Protein AF-0000000086530596 (afdb_homodimer)

Radius of gyration: 26.23 Å; Cα contacts (8 Å, |Δi|>4): 1113; chains: 2; bounding box: 58×93×101 Å

pLDDT: mean 92.02, std 17.8, range [30.52, 98.94]

Foldseek 3Di:
DDDPPDDPPPPPPPPPPPPPPPPPPPFLEPVSDDPVRVLVLLVVPLQAEEAAEFEFFDQFDFFHRCLRQQLSVQLVRLLQVVLVRYHYYHYHHEEAQADVVPGDHRSVDPTGHYDDLVVRLVVVLVVLVVSVVSRHQEYEYAYRDDPCVVSQVVSQVVNCVVCPPVNHHYDYQPLQNCLLAVVLLVVCVVVPDDSQAQFHGSGQSSLQLSCQRPVVRGNLVCLLPDDFDDVVRVTGTHGNNPHHNVSNCSSSVSSSVRVSVRSVVVSVVD/DDDDDDPPPPPPPPPPPPPPPPPPPPFLEPVSDDPVRVLVLLVVPLQAEEAAEFEFFDQFDFFHRCLRQQLSVQLVRLLQVLLVRYHYYHYHHEEAQADVVPGDHRSVDPTGHYDDLVVRLVVVLVVLVVSVVSRHQEYEYAYRDDPCVVSQVVSQVVNCVVCPPVNHHYDYQPLQNCLLAVVLLVVCVVVPDDSQAQFHGSGQSSLQLSCQRPVVRGNLVCLLPDDFDDVVRVTGTHGNNPHHNVSNCSSSVSSSVRVSVRSVVVSVVD

Structure (mmCIF, N/CA/C/O backbone):
data_AF-0000000086530596-model_v1
#
loop_
_entity.id
_entity.type
_entity.pdbx_description
1 polymer 'Creatininase family protein'
#
loop_
_atom_site.group_PDB
_atom_site.id
_atom_site.type_symbol
_atom_site.label_atom_id
_atom_site.label_alt_id
_atom_site.label_comp_id
_atom_site.label_asym_id
_atom_site.label_entity_id
_atom_site.label_seq_id
_atom_site.pdbx_PDB_ins_code
_atom_site.Cartn_x
_atom_site.Cartn_y
_atom_site.Cartn_z
_atom_site.occupancy
_atom_site.B_iso_or_equiv
_atom_site.auth_seq_id
_atom_site.auth_comp_id
_atom_site.auth_asym_id
_atom_site.auth_atom_id
_atom_site.pdbx_PDB_model_num
ATOM 1 N N . MET A 1 1 ? 20.484 13.406 79.062 1 30.52 1 MET A N 1
ATOM 2 C CA . MET A 1 1 ? 21.156 13.055 77.812 1 30.52 1 MET A CA 1
ATOM 3 C C . MET A 1 1 ? 20.172 12.484 76.75 1 30.52 1 MET A C 1
ATOM 5 O O . MET A 1 1 ? 19.625 11.398 77 1 30.52 1 MET A O 1
ATOM 9 N N . LYS A 1 2 ? 19.359 13.438 76.125 1 34.97 2 LYS A N 1
ATOM 10 C CA . LYS A 1 2 ? 18.234 13.367 75.188 1 34.97 2 LYS A CA 1
ATOM 11 C C . LYS A 1 2 ? 18.594 12.602 73.938 1 34.97 2 LYS A C 1
ATOM 13 O O . LYS A 1 2 ? 19.594 12.906 73.312 1 34.97 2 LYS A O 1
ATOM 18 N N . CYS A 1 3 ? 18.219 11.289 73.812 1 34.09 3 CYS A N 1
ATOM 19 C CA . CYS A 1 3 ? 18.375 10.281 72.812 1 34.09 3 CYS A CA 1
ATOM 20 C C . CYS A 1 3 ? 17.859 10.789 71.438 1 34.09 3 CYS A C 1
ATOM 22 O O . CYS A 1 3 ? 16.703 11.164 71.312 1 34.09 3 CYS A O 1
ATOM 24 N N . LEU A 1 4 ? 18.75 11.359 70.625 1 36.53 4 LEU A N 1
ATOM 25 C CA . LEU A 1 4 ? 18.5 11.914 69.25 1 36.53 4 LEU A CA 1
ATOM 26 C C . LEU A 1 4 ? 17.984 10.836 68.312 1 36.53 4 LEU A C 1
ATOM 28 O O . LEU A 1 4 ? 18.609 9.797 68.125 1 36.53 4 LEU A O 1
ATOM 32 N N . PRO A 1 5 ? 16.641 10.758 68.062 1 39.09 5 PRO A N 1
ATOM 33 C CA . PRO A 1 5 ? 16.078 9.758 67.125 1 39.09 5 PRO A CA 1
ATOM 34 C C . PRO A 1 5 ? 16.734 9.773 65.75 1 39.09 5 PRO A C 1
ATOM 36 O O . PRO A 1 5 ? 17.141 10.836 65.312 1 39.09 5 PRO A O 1
ATOM 39 N N . ARG A 1 6 ? 17.453 8.688 65.375 1 36.88 6 ARG A N 1
ATOM 40 C CA . ARG A 1 6 ? 18.078 8.438 64.062 1 36.88 6 ARG A CA 1
ATOM 41 C C . ARG A 1 6 ? 17.031 8.5 62.969 1 36.88 6 ARG A C 1
ATOM 43 O O . ARG A 1 6 ? 16.031 7.781 63 1 36.88 6 ARG A O 1
ATOM 50 N N . ALA A 1 7 ? 16.891 9.625 62.25 1 34.53 7 ALA A N 1
ATOM 51 C CA . ALA A 1 7 ? 16.078 9.828 61.062 1 34.53 7 ALA A CA 1
ATOM 52 C C . ALA A 1 7 ? 16.438 8.828 59.938 1 34.53 7 ALA A C 1
ATOM 54 O O . ALA A 1 7 ? 17.594 8.75 59.531 1 34.53 7 ALA A O 1
ATOM 55 N N . VAL A 1 8 ? 15.82 7.641 59.812 1 37.22 8 VAL A N 1
ATOM 56 C CA . VAL A 1 8 ? 15.922 6.676 58.719 1 37.22 8 VAL A CA 1
ATOM 57 C C . VAL A 1 8 ? 15.68 7.371 57.375 1 37.22 8 VAL A C 1
ATOM 59 O O . VAL A 1 8 ? 14.602 7.93 57.156 1 37.22 8 VAL A O 1
ATOM 62 N N . PHE A 1 9 ? 16.75 7.93 56.719 1 34.97 9 PHE A N 1
ATOM 63 C CA . PHE A 1 9 ? 16.656 8.438 55.344 1 34.97 9 PHE A CA 1
ATOM 64 C C . PHE A 1 9 ? 16.172 7.352 54.406 1 34.97 9 PHE A C 1
ATOM 66 O O . PHE A 1 9 ? 16.812 6.301 54.25 1 34.97 9 PHE A O 1
ATOM 73 N N . ALA A 1 10 ? 14.883 7.219 54.156 1 33.38 10 ALA A N 1
ATOM 74 C CA . ALA A 1 10 ? 14.273 6.422 53.094 1 33.38 10 ALA A CA 1
ATOM 75 C C . ALA A 1 10 ? 14.82 6.824 51.75 1 33.38 10 ALA A C 1
ATOM 77 O O . ALA A 1 10 ? 14.617 7.957 51.281 1 33.38 10 ALA A O 1
ATOM 78 N N . ALA A 1 11 ? 15.898 6.199 51.281 1 34.88 11 ALA A N 1
ATOM 79 C CA . ALA A 1 11 ? 16.375 6.344 49.906 1 34.88 11 ALA A CA 1
ATOM 80 C C . ALA A 1 11 ? 15.273 5.992 48.906 1 34.88 11 ALA A C 1
ATOM 82 O O . ALA A 1 11 ? 14.789 4.859 48.875 1 34.88 11 ALA A O 1
ATOM 83 N N . LEU A 1 12 ? 14.484 6.98 48.406 1 34.25 12 LEU A N 1
ATOM 84 C CA . LEU A 1 12 ? 13.578 6.832 47.281 1 34.25 12 LEU A CA 1
ATOM 85 C C . LEU A 1 12 ? 14.336 6.398 46.031 1 34.25 12 LEU A C 1
ATOM 87 O O . LEU A 1 12 ? 15.188 7.133 45.531 1 34.25 12 LEU A O 1
ATOM 91 N N . ALA A 1 13 ? 14.5 5.086 45.812 1 35.88 13 ALA A N 1
ATOM 92 C CA . ALA A 1 13 ? 14.984 4.574 44.562 1 35.88 13 ALA A CA 1
ATOM 93 C C . ALA A 1 13 ? 14.102 5.047 43.406 1 35.88 13 ALA A C 1
ATOM 95 O O . ALA A 1 13 ? 12.945 4.641 43.281 1 35.88 13 ALA A O 1
ATOM 96 N N . VAL A 1 14 ? 14.414 6.227 42.844 1 34.41 14 VAL A N 1
ATOM 97 C CA . VAL A 1 14 ? 13.805 6.641 41.594 1 34.41 14 VAL A CA 1
ATOM 98 C C . VAL A 1 14 ? 14.172 5.648 40.5 1 34.41 14 VAL A C 1
ATOM 100 O O . VAL A 1 14 ? 15.352 5.465 40.188 1 34.41 14 VAL A O 1
ATOM 103 N N . THR A 1 15 ? 13.422 4.566 40.375 1 35.72 15 THR A N 1
ATOM 104 C CA . THR A 1 15 ? 13.539 3.744 39.156 1 35.72 15 THR A CA 1
ATOM 105 C C . THR A 1 15 ? 13.469 4.605 37.906 1 35.72 15 THR A C 1
ATOM 107 O O . THR A 1 15 ? 12.43 5.219 37.625 1 35.72 15 THR A O 1
ATOM 110 N N . VAL A 1 16 ? 14.609 5.156 37.5 1 33.53 16 VAL A N 1
ATOM 111 C CA . VAL A 1 16 ? 14.672 5.762 36.188 1 33.53 16 VAL A CA 1
ATOM 112 C C . VAL A 1 16 ? 14.172 4.766 35.156 1 33.53 16 VAL A C 1
ATOM 114 O O . VAL A 1 16 ? 14.773 3.703 34.938 1 33.53 16 VAL A O 1
ATOM 117 N N . ALA A 1 17 ? 12.914 4.727 34.906 1 33.53 17 ALA A N 1
ATOM 118 C CA . ALA A 1 17 ? 12.43 4.09 33.656 1 33.53 17 ALA A CA 1
ATOM 119 C C . ALA A 1 17 ? 13.258 4.531 32.469 1 33.53 17 ALA A C 1
ATOM 121 O O . ALA A 1 17 ? 13.172 5.684 32.031 1 33.53 17 ALA A O 1
ATOM 122 N N . GLN A 1 18 ? 14.414 3.994 32.344 1 35.06 18 GLN A N 1
ATOM 123 C CA . GLN A 1 18 ? 15.062 4.254 31.062 1 35.06 18 GLN A CA 1
ATOM 124 C C . GLN A 1 18 ? 14.094 4.035 29.906 1 35.06 18 GLN A C 1
ATOM 126 O O . GLN A 1 18 ? 13.625 2.918 29.688 1 35.06 18 GLN A O 1
ATOM 131 N N . ALA A 1 19 ? 13.312 5.051 29.609 1 34.59 19 ALA A N 1
ATOM 132 C CA . ALA A 1 19 ? 12.711 4.996 28.266 1 34.59 19 ALA A CA 1
ATOM 133 C C . ALA A 1 19 ? 13.727 4.562 27.219 1 34.59 19 ALA A C 1
ATOM 135 O O . ALA A 1 19 ? 14.734 5.246 27.016 1 34.59 19 ALA A O 1
ATOM 136 N N . ALA A 1 20 ? 14.062 3.312 27.125 1 36.25 20 ALA A N 1
ATOM 137 C CA . ALA A 1 20 ? 14.828 2.834 25.984 1 36.25 20 ALA A CA 1
ATOM 138 C C . ALA A 1 20 ? 14.523 3.652 24.734 1 36.25 20 ALA A C 1
ATOM 140 O O . ALA A 1 20 ? 13.406 3.59 24.203 1 36.25 20 ALA A O 1
ATOM 141 N N . LEU A 1 21 ? 15.164 4.789 24.641 1 37.5 21 LEU A N 1
ATOM 142 C CA . LEU A 1 21 ? 15.148 5.551 23.391 1 37.5 21 LEU A CA 1
ATOM 143 C C . LEU A 1 21 ? 15.281 4.625 22.188 1 37.5 21 LEU A C 1
ATOM 145 O O . LEU A 1 21 ? 16.281 3.906 22.062 1 37.5 21 LEU A O 1
ATOM 149 N N . ALA A 1 22 ? 14.312 3.99 21.766 1 38.44 22 ALA A N 1
ATOM 150 C CA . ALA A 1 22 ? 14.188 3.084 20.625 1 38.44 22 ALA A CA 1
ATOM 151 C C . ALA A 1 22 ? 14.992 3.594 19.438 1 38.44 22 ALA A C 1
ATOM 153 O O . ALA A 1 22 ? 14.633 4.598 18.812 1 38.44 22 ALA A O 1
ATOM 154 N N . GLN A 1 23 ? 16.328 3.688 19.516 1 42.41 23 GLN A N 1
ATOM 155 C CA . GLN A 1 23 ? 17 3.867 18.234 1 42.41 23 GLN A CA 1
ATOM 156 C C . GLN A 1 23 ? 16.328 3.055 17.125 1 42.41 23 GLN A C 1
ATOM 158 O O . GLN A 1 23 ? 15.984 1.89 17.328 1 42.41 23 GLN A O 1
ATOM 163 N N . ALA A 1 24 ? 15.727 3.551 16.156 1 51.38 24 ALA A N 1
ATOM 164 C CA . ALA A 1 24 ? 15.055 2.82 15.086 1 51.38 24 ALA A CA 1
ATOM 165 C C . ALA A 1 24 ? 15.93 1.685 14.57 1 51.38 24 ALA A C 1
ATOM 167 O O . ALA A 1 24 ? 17.109 1.892 14.25 1 51.38 24 ALA A O 1
ATOM 168 N N . PRO A 1 25 ? 15.688 0.461 14.812 1 54.31 25 PRO A N 1
ATOM 169 C CA . PRO A 1 25 ? 16.359 -0.692 14.211 1 54.31 25 PRO A CA 1
ATOM 170 C C . PRO A 1 25 ? 16.656 -0.487 12.727 1 54.31 25 PRO A C 1
ATOM 172 O O . PRO A 1 25 ? 15.977 0.299 12.055 1 54.31 25 PRO A O 1
ATOM 175 N N . ALA A 1 26 ? 17.875 -0.835 12.273 1 78.5 26 ALA A N 1
ATOM 176 C CA . ALA A 1 26 ? 18.312 -0.769 10.883 1 78.5 26 ALA A CA 1
ATOM 177 C C . ALA A 1 26 ? 17.25 -1.372 9.953 1 78.5 26 ALA A C 1
ATOM 179 O O . ALA A 1 26 ? 17.219 -2.588 9.75 1 78.5 26 ALA A O 1
ATOM 180 N N . THR A 1 27 ? 16.234 -0.64 9.609 1 94.56 27 THR A N 1
ATOM 181 C CA . THR A 1 27 ? 15.156 -1.075 8.734 1 94.56 27 THR A CA 1
ATOM 182 C C . THR A 1 27 ? 15.578 -0.97 7.27 1 94.56 27 THR A C 1
ATOM 184 O O . THR A 1 27 ? 16.422 -0.146 6.918 1 94.56 27 THR A O 1
ATOM 187 N N . VAL A 1 28 ? 15.031 -1.881 6.457 1 98.44 28 VAL A N 1
ATOM 188 C CA . VAL A 1 28 ? 15.219 -1.773 5.012 1 98.44 28 VAL A CA 1
ATOM 189 C C . VAL A 1 28 ? 13.961 -1.195 4.367 1 98.44 28 VAL A C 1
ATOM 191 O O . VAL A 1 28 ? 13.906 -1.025 3.148 1 98.44 28 VAL A O 1
ATOM 194 N N . GLN A 1 29 ? 12.961 -0.938 5.195 1 98.69 29 GLN A N 1
ATOM 195 C CA . GLN A 1 29 ? 11.703 -0.396 4.695 1 98.69 29 GLN A CA 1
ATOM 196 C C . GLN A 1 29 ? 11.773 1.124 4.566 1 98.69 29 GLN A C 1
ATOM 198 O O . GLN A 1 29 ? 11.914 1.83 5.566 1 98.69 29 GLN A O 1
ATOM 203 N N . LEU A 1 30 ? 11.562 1.579 3.377 1 98.88 30 LEU A N 1
ATOM 204 C CA . LEU A 1 30 ? 11.633 3.006 3.086 1 98.88 30 LEU A CA 1
ATOM 205 C C . LEU A 1 30 ? 10.68 3.793 3.977 1 98.88 30 LEU A C 1
ATOM 207 O O . LEU A 1 30 ? 11.055 4.824 4.539 1 98.88 30 LEU A O 1
ATOM 211 N N . GLU A 1 31 ? 9.469 3.285 4.145 1 98.69 31 GLU A N 1
ATOM 212 C CA . GLU A 1 31 ? 8.398 3.992 4.844 1 98.69 31 GLU A CA 1
ATOM 213 C C . GLU A 1 31 ? 8.75 4.219 6.309 1 98.69 31 GLU A C 1
ATOM 215 O O . GLU A 1 31 ? 8.18 5.094 6.961 1 98.69 31 GLU A O 1
ATOM 220 N N . ASP A 1 32 ? 9.719 3.482 6.801 1 98.38 32 ASP A N 1
ATOM 221 C CA . ASP A 1 32 ? 10.047 3.545 8.219 1 98.38 32 ASP A CA 1
ATOM 222 C C . ASP A 1 32 ? 11.25 4.457 8.469 1 98.38 32 ASP A C 1
ATOM 224 O O . ASP A 1 32 ? 11.641 4.684 9.617 1 98.38 32 ASP A O 1
ATOM 228 N N . MET A 1 33 ? 11.781 4.984 7.418 1 98.5 33 MET A N 1
ATOM 229 C CA . MET A 1 33 ? 12.914 5.895 7.512 1 98.5 33 MET A CA 1
ATOM 230 C C . MET A 1 33 ? 12.461 7.348 7.445 1 98.5 33 MET A C 1
ATOM 232 O O . MET A 1 33 ? 11.422 7.648 6.852 1 98.5 33 MET A O 1
ATOM 236 N N . THR A 1 34 ? 13.227 8.188 8.086 1 98.38 34 THR A N 1
ATOM 237 C CA . THR A 1 34 ? 13.094 9.602 7.77 1 98.38 34 THR A CA 1
ATOM 238 C C . THR A 1 34 ? 13.859 9.945 6.496 1 98.38 34 THR A C 1
ATOM 240 O O . THR A 1 34 ? 14.68 9.148 6.023 1 98.38 34 THR A O 1
ATOM 243 N N . TRP A 1 35 ? 13.547 11.109 5.957 1 98.5 35 TRP A N 1
ATOM 244 C CA . TRP A 1 35 ? 14.242 11.445 4.719 1 98.5 35 TRP A CA 1
ATOM 245 C C . TRP A 1 35 ? 15.742 11.625 4.965 1 98.5 35 TRP A C 1
ATOM 247 O O . TRP A 1 35 ? 16.562 11.281 4.109 1 98.5 35 TRP A O 1
ATOM 257 N N . THR A 1 36 ? 16.172 12.102 6.133 1 98.31 36 THR A N 1
ATOM 258 C CA . THR A 1 36 ? 17.594 12.273 6.434 1 98.31 36 THR A CA 1
ATOM 259 C C . THR A 1 36 ? 18.281 10.922 6.613 1 98.31 36 THR A C 1
ATOM 261 O O . THR A 1 36 ? 19.422 10.75 6.211 1 98.31 36 THR A O 1
ATOM 264 N N . GLU A 1 37 ? 17.594 10 7.254 1 98.12 37 GLU A N 1
ATOM 265 C CA . GLU A 1 37 ? 18.125 8.648 7.367 1 98.12 37 GLU A CA 1
ATOM 266 C C . GLU A 1 37 ? 18.328 8.023 5.992 1 98.12 37 GLU A C 1
ATOM 268 O O . GLU A 1 37 ? 19.344 7.359 5.75 1 98.12 37 GLU A O 1
ATOM 273 N N . LEU A 1 38 ? 17.375 8.219 5.121 1 98.56 38 LEU A N 1
ATOM 274 C CA . LEU A 1 38 ? 17.5 7.688 3.768 1 98.56 38 LEU A CA 1
ATOM 275 C C . LEU A 1 38 ? 18.656 8.359 3.027 1 98.56 38 LEU A C 1
ATOM 277 O O . LEU A 1 38 ? 19.453 7.684 2.371 1 98.56 38 LEU A O 1
ATOM 281 N N . ARG A 1 39 ? 18.656 9.664 3.123 1 98.25 39 ARG A N 1
ATOM 282 C CA . ARG A 1 39 ? 19.766 10.406 2.533 1 98.25 39 ARG A CA 1
ATOM 283 C C . ARG A 1 39 ? 21.109 9.828 2.975 1 98.25 39 ARG A C 1
ATOM 285 O O . ARG A 1 39 ? 21.984 9.578 2.145 1 98.25 39 ARG A O 1
ATOM 292 N N . ASP A 1 40 ? 21.234 9.641 4.254 1 98.06 40 ASP A N 1
ATOM 293 C CA . ASP A 1 40 ? 22.5 9.148 4.812 1 98.06 40 ASP A CA 1
ATOM 294 C C . ASP A 1 40 ? 22.781 7.723 4.348 1 98.06 40 ASP A C 1
ATOM 296 O O . ASP A 1 40 ? 23.938 7.363 4.094 1 98.06 40 ASP A O 1
ATOM 300 N N . SER A 1 41 ? 21.75 6.891 4.238 1 97.88 41 SER A N 1
ATOM 301 C CA . SER A 1 41 ? 21.906 5.527 3.742 1 97.88 41 SER A CA 1
ATOM 302 C C . SER A 1 41 ? 22.391 5.516 2.297 1 97.88 41 SER A C 1
ATOM 304 O O . SER A 1 41 ? 23.266 4.727 1.938 1 97.88 41 SER A O 1
ATOM 306 N N . ILE A 1 42 ? 21.812 6.367 1.499 1 98.19 42 ILE A N 1
ATOM 307 C CA . ILE A 1 42 ? 22.203 6.473 0.098 1 98.19 42 ILE A CA 1
ATOM 308 C C . ILE A 1 42 ? 23.656 6.914 0.001 1 98.19 42 ILE A C 1
ATOM 310 O O . ILE A 1 42 ? 24.438 6.332 -0.753 1 98.19 42 ILE A O 1
ATOM 314 N N . ARG A 1 43 ? 24.016 7.883 0.785 1 97.81 43 ARG A N 1
ATOM 315 C CA . ARG A 1 43 ? 25.391 8.383 0.808 1 97.81 43 ARG A CA 1
ATOM 316 C C . ARG A 1 43 ? 26.359 7.285 1.237 1 97.81 43 ARG A C 1
ATOM 318 O O . ARG A 1 43 ? 27.516 7.262 0.795 1 97.81 43 ARG A O 1
ATOM 325 N N . ALA A 1 44 ? 25.828 6.406 2.027 1 97.56 44 ALA A N 1
ATOM 326 C CA . ALA A 1 44 ? 26.656 5.32 2.541 1 97.56 44 ALA A CA 1
ATOM 327 C C . ALA A 1 44 ? 26.703 4.152 1.559 1 97.56 44 ALA A C 1
ATOM 329 O O . ALA A 1 44 ? 27.312 3.119 1.841 1 97.56 44 ALA A O 1
ATOM 330 N N . GLY A 1 45 ? 25.984 4.223 0.531 1 97.12 45 GLY A N 1
ATOM 331 C CA . GLY A 1 45 ? 26.172 3.242 -0.528 1 97.12 45 GLY A CA 1
ATOM 332 C C . GLY A 1 45 ? 24.938 2.379 -0.758 1 97.12 45 GLY A C 1
ATOM 333 O O . GLY A 1 45 ? 24.969 1.465 -1.586 1 97.12 45 GLY A O 1
ATOM 334 N N . LYS A 1 46 ? 23.891 2.607 -0.042 1 97.75 46 LYS A N 1
ATOM 335 C CA . LYS A 1 46 ? 22.656 1.895 -0.319 1 97.75 46 LYS A CA 1
ATOM 336 C C . LYS A 1 46 ? 21.922 2.51 -1.508 1 97.75 46 LYS A C 1
ATOM 338 O O . LYS A 1 46 ? 20.984 3.289 -1.33 1 97.75 46 LYS A O 1
ATOM 343 N N . THR A 1 47 ? 22.297 2.033 -2.666 1 98 47 THR A N 1
ATOM 344 C CA . THR A 1 47 ? 21.812 2.703 -3.871 1 98 47 THR A CA 1
ATOM 345 C C . THR A 1 47 ? 20.953 1.767 -4.703 1 98 47 THR A C 1
ATOM 347 O O . THR A 1 47 ? 20.656 2.049 -5.867 1 98 47 THR A O 1
ATOM 350 N N . THR A 1 48 ? 20.562 0.586 -4.121 1 98.75 48 THR A N 1
ATOM 351 C CA . THR A 1 48 ? 19.609 -0.323 -4.746 1 98.75 48 THR A CA 1
ATOM 352 C C . THR A 1 48 ? 18.234 -0.175 -4.117 1 98.75 48 THR A C 1
ATOM 354 O O . THR A 1 48 ? 18.094 -0.188 -2.891 1 98.75 48 THR A O 1
ATOM 357 N N . LEU A 1 49 ? 17.25 0.067 -4.938 1 98.88 49 LEU A N 1
ATOM 358 C CA . LEU A 1 49 ? 15.875 0.186 -4.488 1 98.88 49 LEU A CA 1
ATOM 359 C C . LEU A 1 49 ? 15.016 -0.944 -5.051 1 98.88 49 LEU A C 1
ATOM 361 O O . LEU A 1 49 ? 15.047 -1.213 -6.254 1 98.88 49 LEU A O 1
ATOM 365 N N . LEU A 1 50 ? 14.352 -1.661 -4.191 1 98.94 50 LEU A N 1
ATOM 366 C CA . LEU A 1 50 ? 13.375 -2.664 -4.602 1 98.94 50 LEU A CA 1
ATOM 367 C C . LEU A 1 50 ? 11.969 -2.08 -4.602 1 98.94 50 LEU A C 1
ATOM 369 O O . LEU A 1 50 ? 11.547 -1.474 -3.613 1 98.94 50 LEU A O 1
ATOM 373 N N . ILE A 1 51 ? 11.258 -2.189 -5.668 1 98.94 51 ILE A N 1
ATOM 374 C CA . ILE A 1 51 ? 9.844 -1.836 -5.75 1 98.94 51 ILE A CA 1
ATOM 375 C C . ILE A 1 51 ? 8.992 -3.105 -5.777 1 98.94 51 ILE A C 1
ATOM 377 O O . ILE A 1 51 ? 8.875 -3.756 -6.816 1 98.94 51 ILE A O 1
ATOM 381 N N . PRO A 1 52 ? 8.414 -3.432 -4.637 1 98.94 52 PRO A N 1
ATOM 382 C CA . PRO A 1 52 ? 7.543 -4.609 -4.586 1 98.94 52 PRO A CA 1
ATOM 383 C C . PRO A 1 52 ? 6.172 -4.359 -5.203 1 98.94 52 PRO A C 1
ATOM 385 O O . PRO A 1 52 ? 5.523 -3.355 -4.895 1 98.94 52 PRO A O 1
ATOM 388 N N . ILE A 1 53 ? 5.777 -5.305 -6.043 1 98.94 53 ILE A N 1
ATOM 389 C CA . ILE A 1 53 ? 4.496 -5.203 -6.73 1 98.94 53 ILE A CA 1
ATOM 390 C C . ILE A 1 53 ? 3.65 -6.441 -6.43 1 98.94 53 ILE A C 1
ATOM 392 O O . ILE A 1 53 ? 4.004 -7.555 -6.82 1 98.94 53 ILE A O 1
ATOM 396 N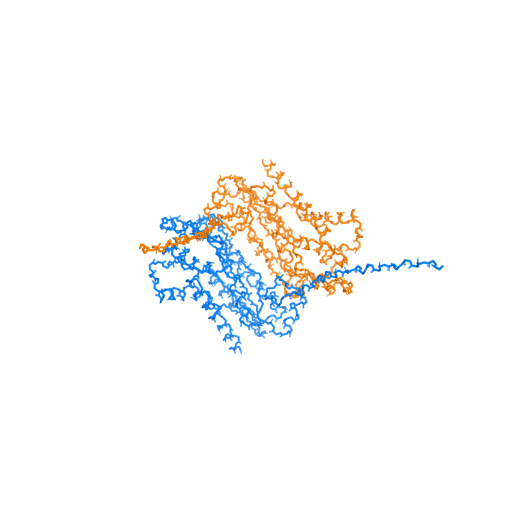 N . GLY A 1 54 ? 2.578 -6.188 -5.727 1 98.75 54 GLY A N 1
ATOM 397 C CA . GLY A 1 54 ? 1.646 -7.258 -5.414 1 98.75 54 GLY A CA 1
ATOM 398 C C . GLY A 1 54 ? 0.409 -7.246 -6.293 1 98.75 54 GLY A C 1
ATOM 399 O O . GLY A 1 54 ? 0.493 -7.5 -7.496 1 98.75 54 GLY A O 1
ATOM 400 N N . GLY A 1 55 ? -0.637 -6.812 -5.703 1 98.62 55 GLY A N 1
ATOM 401 C CA . GLY A 1 55 ? -1.974 -6.828 -6.277 1 98.62 55 GLY A CA 1
ATOM 402 C C . GLY A 1 55 ? -3.006 -7.461 -5.363 1 98.62 55 GLY A C 1
ATOM 403 O O . GLY A 1 55 ? -2.684 -8.352 -4.574 1 98.62 55 GLY A O 1
ATOM 404 N N . THR A 1 56 ? -4.172 -6.961 -5.453 1 98.69 56 THR A N 1
ATOM 405 C CA . THR A 1 56 ? -5.281 -7.488 -4.664 1 98.69 56 THR A CA 1
ATOM 406 C C . THR A 1 56 ? -6.246 -8.273 -5.547 1 98.69 56 THR A C 1
ATOM 408 O O . THR A 1 56 ? -6.918 -7.707 -6.406 1 98.69 56 THR A O 1
ATOM 411 N N . GLU A 1 57 ? -6.301 -9.547 -5.355 1 98.44 57 GLU A N 1
ATOM 412 C CA . GLU A 1 57 ? -7.105 -10.375 -6.246 1 98.44 57 GLU A CA 1
ATOM 413 C C . GLU A 1 57 ? -7.605 -11.633 -5.535 1 98.44 57 GLU A C 1
ATOM 415 O O . GLU A 1 57 ? -7.078 -12.008 -4.484 1 98.44 57 GLU A O 1
ATOM 420 N N . GLN A 1 58 ? -8.562 -12.25 -6.145 1 98.44 58 GLN A N 1
ATOM 421 C CA . GLN A 1 58 ? -9.117 -13.5 -5.637 1 98.44 58 GLN A CA 1
ATOM 422 C C . GLN A 1 58 ? -8.07 -14.609 -5.637 1 98.44 58 GLN A C 1
ATOM 424 O O . GLN A 1 58 ? -7.215 -14.664 -6.52 1 98.44 58 GLN A O 1
ATOM 429 N N . SER A 1 59 ? -8.125 -15.469 -4.59 1 98.25 59 SER A N 1
ATOM 430 C CA . SER A 1 59 ? -7.27 -16.656 -4.48 1 98.25 59 SER A CA 1
ATOM 431 C C . SER A 1 59 ? -8.031 -17.844 -3.904 1 98.25 59 SER A C 1
ATOM 433 O O . SER A 1 59 ? -7.543 -18.516 -2.998 1 98.25 59 SER A O 1
ATOM 435 N N . GLY A 1 60 ? -9.258 -18.031 -4.469 1 98.06 60 GLY A N 1
ATOM 436 C CA . GLY A 1 60 ? -10.094 -19.094 -3.934 1 98.06 60 GLY A CA 1
ATOM 437 C C . GLY A 1 60 ? -10.703 -18.766 -2.588 1 98.06 60 GLY A C 1
ATOM 438 O O . GLY A 1 60 ? -10.469 -17.672 -2.051 1 98.06 60 GLY A O 1
ATOM 439 N N . PRO A 1 61 ? -11.453 -19.719 -2.023 1 98 61 PRO A N 1
ATOM 440 C CA . PRO A 1 61 ? -12.258 -19.406 -0.834 1 98 61 PRO A CA 1
ATOM 441 C C . PRO A 1 61 ? -11.43 -19.406 0.449 1 98 61 PRO A C 1
ATOM 443 O O . PRO A 1 61 ? -11.93 -19.031 1.511 1 98 61 PRO A O 1
ATOM 446 N N . TYR A 1 62 ? -10.141 -19.734 0.329 1 98.25 62 TYR A N 1
ATOM 447 C CA . TYR A 1 62 ? -9.461 -20.031 1.583 1 98.25 62 TYR A CA 1
ATOM 448 C C . TYR A 1 62 ? -8.211 -19.172 1.739 1 98.25 62 TYR A C 1
ATOM 450 O O . TYR A 1 62 ? -7.535 -19.234 2.77 1 98.25 62 TYR A O 1
ATOM 458 N N . VAL A 1 63 ? -7.879 -18.453 0.757 1 98.56 63 VAL A N 1
ATOM 459 C CA . VAL A 1 63 ? -6.715 -17.578 0.769 1 98.56 63 VAL A CA 1
ATOM 460 C C . VAL A 1 63 ? -7.168 -16.125 0.645 1 98.56 63 VAL A C 1
ATOM 462 O O . VAL A 1 63 ? -8.008 -15.797 -0.197 1 98.56 63 VAL A O 1
ATOM 465 N N . ALA A 1 64 ? -6.605 -15.297 1.457 1 98.69 64 ALA A N 1
ATOM 466 C CA . ALA A 1 64 ? -7.031 -13.898 1.539 1 98.69 64 ALA A CA 1
ATOM 467 C C . ALA A 1 64 ? -6.684 -13.148 0.26 1 98.69 64 ALA A C 1
ATOM 469 O O . ALA A 1 64 ? -5.719 -13.492 -0.43 1 98.69 64 ALA A O 1
ATOM 470 N N . LEU A 1 65 ? -7.387 -12.086 0.074 1 98.81 65 LEU A N 1
ATOM 471 C CA . LEU A 1 65 ? -7.309 -11.258 -1.123 1 98.81 65 LEU A CA 1
ATOM 472 C C . LEU A 1 65 ? -5.945 -10.586 -1.231 1 98.81 65 LEU A C 1
ATOM 474 O O . LEU A 1 65 ? -5.469 -10.312 -2.336 1 98.81 65 LEU A O 1
ATOM 478 N N . GLY A 1 66 ? -5.277 -10.344 -0.144 1 98.75 66 GLY A N 1
ATOM 479 C CA . GLY A 1 66 ? -4.031 -9.602 -0.114 1 98.75 66 GLY A CA 1
ATOM 480 C C . GLY A 1 66 ? -2.805 -10.484 -0.246 1 98.75 66 GLY A C 1
ATOM 481 O O . GLY A 1 66 ? -1.69 -10.055 0.069 1 98.75 66 GLY A O 1
ATOM 482 N N . LYS A 1 67 ? -2.943 -11.727 -0.705 1 98.69 67 LYS A N 1
ATOM 483 C CA . LYS A 1 67 ? -1.877 -12.727 -0.731 1 98.69 67 LYS A CA 1
ATOM 484 C C . LYS A 1 67 ? -0.625 -12.172 -1.406 1 98.69 67 LYS A C 1
ATOM 486 O O . LYS A 1 67 ? 0.476 -12.273 -0.861 1 98.69 67 LYS A O 1
ATOM 491 N N . HIS A 1 68 ? -0.764 -11.57 -2.561 1 98.75 68 HIS A N 1
ATOM 492 C CA . HIS A 1 68 ? 0.406 -11.117 -3.301 1 98.75 68 HIS A CA 1
ATOM 493 C C . HIS A 1 68 ? 1.087 -9.953 -2.586 1 98.75 68 HIS A C 1
ATOM 495 O O . HIS A 1 68 ? 2.314 -9.836 -2.607 1 98.75 68 HIS A O 1
ATOM 501 N N . ASN A 1 69 ? 0.281 -9.078 -2.004 1 98.88 69 ASN A N 1
ATOM 502 C CA . ASN A 1 69 ? 0.833 -7.938 -1.274 1 98.88 69 ASN A CA 1
ATOM 503 C C . ASN A 1 69 ? 1.648 -8.391 -0.066 1 98.88 69 ASN A C 1
ATOM 505 O O . ASN A 1 69 ? 2.768 -7.922 0.143 1 98.88 69 ASN A O 1
ATOM 509 N N . ALA A 1 70 ? 1.117 -9.312 0.682 1 98.75 70 ALA A N 1
ATOM 510 C CA . ALA A 1 70 ? 1.809 -9.82 1.861 1 98.75 70 ALA A CA 1
ATOM 511 C C . ALA A 1 70 ? 3.082 -10.57 1.471 1 98.75 70 ALA A C 1
ATOM 513 O O . ALA A 1 70 ? 4.133 -10.375 2.084 1 98.75 70 ALA A O 1
ATOM 514 N N . ARG A 1 71 ? 2.965 -11.352 0.511 1 98.88 71 ARG A N 1
ATOM 515 C CA . ARG A 1 71 ? 4.094 -12.18 0.11 1 98.88 71 ARG A CA 1
ATOM 516 C C . ARG A 1 71 ? 5.246 -11.328 -0.412 1 98.88 71 ARG A C 1
ATOM 518 O O . ARG A 1 71 ? 6.387 -11.477 0.032 1 98.88 71 ARG A O 1
ATOM 525 N N . VAL A 1 72 ? 4.953 -10.414 -1.311 1 98.94 72 VAL A N 1
ATOM 526 C CA . VAL A 1 72 ? 6.023 -9.633 -1.929 1 98.94 72 VAL A CA 1
ATOM 527 C C . VAL A 1 72 ? 6.652 -8.703 -0.894 1 98.94 72 VAL A C 1
ATOM 529 O O . VAL A 1 72 ? 7.848 -8.406 -0.963 1 98.94 72 VAL A O 1
ATOM 532 N N . ARG A 1 73 ? 5.863 -8.273 0.028 1 98.81 73 ARG A N 1
ATOM 533 C CA . ARG A 1 73 ? 6.41 -7.453 1.103 1 98.81 73 ARG A CA 1
ATOM 534 C C . ARG A 1 73 ? 7.477 -8.211 1.884 1 98.81 73 ARG A C 1
ATOM 536 O O . ARG A 1 73 ? 8.594 -7.723 2.049 1 98.81 73 ARG A O 1
ATOM 543 N N . VAL A 1 74 ? 7.16 -9.359 2.336 1 98.81 74 VAL A N 1
ATOM 544 C CA . VAL A 1 74 ? 8.055 -10.164 3.166 1 98.81 74 VAL A CA 1
ATOM 545 C C . VAL A 1 74 ? 9.273 -10.578 2.354 1 98.81 74 VAL A C 1
ATOM 547 O O . VAL A 1 74 ? 10.414 -10.477 2.826 1 98.81 74 VAL A O 1
ATOM 550 N N . LEU A 1 75 ? 9.062 -11.016 1.165 1 98.94 75 LEU A N 1
ATOM 551 C CA . LEU A 1 75 ? 10.172 -11.5 0.348 1 98.94 75 LEU A CA 1
ATOM 552 C C . LEU A 1 75 ? 11.102 -10.359 -0.036 1 98.94 75 LEU A C 1
ATOM 554 O O . LEU A 1 75 ? 12.328 -10.531 -0.065 1 98.94 75 LEU A O 1
ATOM 558 N N . SER A 1 76 ? 10.555 -9.203 -0.341 1 98.94 76 SER A N 1
ATOM 559 C CA . SER A 1 76 ? 11.383 -8.047 -0.665 1 98.94 76 SER A CA 1
ATOM 560 C C . SER A 1 76 ? 12.25 -7.641 0.522 1 98.94 76 SER A C 1
ATOM 562 O O . SER A 1 76 ? 13.398 -7.238 0.348 1 98.94 76 SER A O 1
ATOM 564 N N . GLU A 1 77 ? 11.664 -7.711 1.665 1 98.81 77 GLU A N 1
ATOM 565 C CA . GLU A 1 77 ? 12.438 -7.41 2.869 1 98.81 77 GLU A CA 1
ATOM 566 C C . GLU A 1 77 ? 13.617 -8.367 3.021 1 98.81 77 GLU A C 1
ATOM 568 O O . GLU A 1 77 ? 14.742 -7.934 3.258 1 98.81 77 GLU A O 1
ATOM 573 N N . ARG A 1 7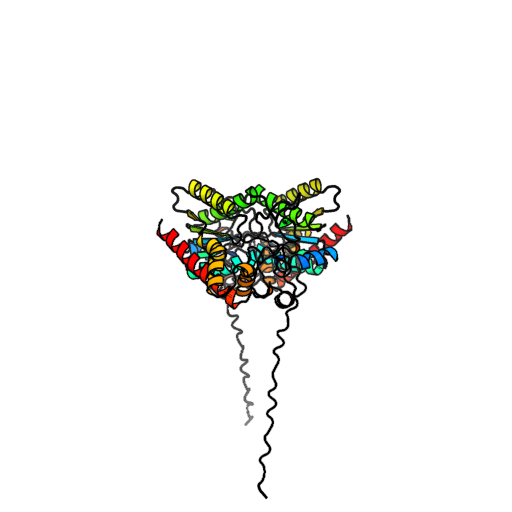8 ? 13.359 -9.625 2.873 1 98.88 78 ARG A N 1
ATOM 574 C CA . ARG A 1 78 ? 14.406 -10.641 2.99 1 98.88 78 ARG A CA 1
ATOM 575 C C . ARG A 1 78 ? 15.469 -10.453 1.911 1 98.88 78 ARG A C 1
ATOM 577 O O . ARG A 1 78 ? 16.656 -10.633 2.17 1 98.88 78 ARG A O 1
ATOM 584 N N . ILE A 1 79 ? 15.016 -10.133 0.716 1 98.94 79 ILE A N 1
ATOM 585 C CA . ILE A 1 79 ? 15.938 -9.922 -0.393 1 98.94 79 ILE A CA 1
ATOM 586 C C . ILE A 1 79 ? 16.812 -8.711 -0.105 1 98.94 79 ILE A C 1
ATOM 588 O O . ILE A 1 79 ? 18.031 -8.758 -0.301 1 98.94 79 ILE A O 1
ATOM 592 N N . ALA A 1 80 ? 16.188 -7.629 0.345 1 98.88 80 ALA A N 1
ATOM 593 C CA . ALA A 1 80 ? 16.938 -6.426 0.672 1 98.88 80 ALA A CA 1
ATOM 594 C C . ALA A 1 80 ? 17.984 -6.707 1.76 1 98.88 80 ALA A C 1
ATOM 596 O O . ALA A 1 80 ? 19.125 -6.258 1.67 1 98.88 80 ALA A O 1
ATOM 597 N N . GLU A 1 81 ? 17.594 -7.434 2.754 1 98.5 81 GLU A N 1
ATOM 598 C CA . GLU A 1 81 ? 18.5 -7.809 3.826 1 98.5 81 GLU A CA 1
ATOM 599 C C . GLU A 1 81 ? 19.656 -8.656 3.297 1 98.5 81 GLU A C 1
ATOM 601 O O . GLU A 1 81 ? 20.812 -8.469 3.703 1 98.5 81 GLU A O 1
ATOM 606 N N . GLY A 1 82 ? 19.344 -9.555 2.432 1 98.44 82 GLY A N 1
ATOM 607 C CA . GLY A 1 82 ? 20.359 -10.398 1.821 1 98.44 82 GLY A CA 1
ATOM 608 C C . GLY A 1 82 ? 21.344 -9.617 0.965 1 98.44 82 GLY A C 1
ATOM 609 O O . GLY A 1 82 ? 22.531 -9.945 0.91 1 98.44 82 GLY A O 1
ATOM 610 N N . LEU A 1 83 ? 20.859 -8.578 0.334 1 98.44 83 LEU A N 1
ATOM 611 C CA . LEU A 1 83 ? 21.703 -7.75 -0.522 1 98.44 83 LEU A CA 1
ATOM 612 C C . LEU A 1 83 ? 22.609 -6.848 0.313 1 98.44 83 LEU A C 1
ATOM 614 O O . LEU A 1 83 ? 23.766 -6.605 -0.055 1 98.44 83 LEU A O 1
ATOM 618 N N . GLY A 1 84 ? 22.078 -6.277 1.364 1 97 84 GLY A N 1
ATOM 619 C CA . GLY A 1 84 ? 22.844 -5.449 2.281 1 97 84 GLY A CA 1
ATOM 620 C C . GLY A 1 84 ? 22.906 -3.992 1.86 1 97 84 GLY A C 1
ATOM 621 O O . GLY A 1 84 ? 23.234 -3.119 2.668 1 97 84 GLY A O 1
ATOM 622 N N . ASN A 1 85 ? 22.578 -3.715 0.672 1 97.25 85 ASN A N 1
ATOM 623 C CA . ASN A 1 85 ? 22.672 -2.342 0.189 1 97.25 85 ASN A CA 1
ATOM 624 C C . ASN A 1 85 ? 21.375 -1.89 -0.468 1 97.25 85 ASN A C 1
ATOM 626 O O . ASN A 1 85 ? 21.391 -1.035 -1.356 1 97.25 85 ASN A O 1
ATOM 630 N N . ALA A 1 86 ? 20.281 -2.551 -0.101 1 98.69 86 ALA A N 1
ATOM 631 C CA . ALA A 1 86 ? 19.016 -2.277 -0.765 1 98.69 86 ALA A CA 1
ATOM 632 C C . ALA A 1 86 ? 17.984 -1.731 0.222 1 98.69 86 ALA A C 1
ATOM 634 O O . ALA A 1 86 ? 18.047 -2.033 1.417 1 98.69 86 ALA A O 1
ATOM 635 N N . ILE A 1 87 ? 17.125 -0.888 -0.248 1 98.81 87 ILE A N 1
ATOM 636 C CA . ILE A 1 87 ? 15.969 -0.34 0.45 1 98.81 87 ILE A CA 1
ATOM 637 C C . ILE A 1 87 ? 14.688 -0.764 -0.264 1 98.81 87 ILE A C 1
ATOM 639 O O . ILE A 1 87 ? 14.656 -0.875 -1.492 1 98.81 87 ILE A O 1
ATOM 643 N N . VAL A 1 88 ? 13.625 -0.992 0.471 1 98.94 88 VAL A N 1
ATOM 644 C CA . VAL A 1 88 ? 12.367 -1.486 -0.085 1 98.94 88 VAL A CA 1
ATOM 645 C C . VAL A 1 88 ? 11.336 -0.361 -0.112 1 98.94 88 VAL A C 1
ATOM 647 O O . VAL A 1 88 ? 11.047 0.25 0.919 1 98.94 88 VAL A O 1
ATOM 650 N N . ALA A 1 89 ? 10.797 -0.097 -1.284 1 98.94 89 ALA A N 1
ATOM 651 C CA . ALA A 1 89 ? 9.711 0.862 -1.453 1 98.94 89 ALA A CA 1
ATOM 652 C C . ALA A 1 89 ? 8.383 0.281 -0.961 1 98.94 89 ALA A C 1
ATOM 654 O O . ALA A 1 89 ? 8.289 -0.915 -0.676 1 98.94 89 ALA A O 1
ATOM 655 N N . PRO A 1 90 ? 7.328 1.156 -0.768 1 98.94 90 PRO A N 1
ATOM 656 C CA . PRO A 1 90 ? 6.004 0.629 -0.417 1 98.94 90 PRO A CA 1
ATOM 657 C C . PRO A 1 90 ? 5.453 -0.33 -1.47 1 98.94 90 PRO A C 1
ATOM 659 O O . PRO A 1 90 ? 5.695 -0.146 -2.666 1 98.94 90 PRO A O 1
ATOM 662 N N . VAL A 1 91 ? 4.656 -1.304 -1.04 1 98.94 91 VAL A N 1
ATOM 663 C CA . VAL A 1 91 ? 4.043 -2.277 -1.939 1 98.94 91 VAL A CA 1
ATOM 664 C C . VAL A 1 91 ? 3.029 -1.579 -2.844 1 98.94 91 VAL A C 1
ATOM 666 O O . VAL A 1 91 ? 2.258 -0.734 -2.383 1 98.94 91 VAL A O 1
ATOM 669 N N . ILE A 1 92 ? 3.117 -1.866 -4.117 1 98.94 92 ILE A N 1
ATOM 670 C CA . ILE A 1 92 ? 2.07 -1.47 -5.051 1 98.94 92 ILE A CA 1
ATOM 671 C C . ILE A 1 92 ? 0.952 -2.51 -5.047 1 98.94 92 ILE A C 1
ATOM 673 O O . ILE A 1 92 ? 1.143 -3.637 -5.508 1 98.94 92 ILE A O 1
ATOM 677 N N . ALA A 1 93 ? -0.243 -2.1 -4.57 1 98.81 93 ALA A N 1
ATOM 678 C CA . ALA A 1 93 ? -1.326 -3.051 -4.332 1 98.81 93 ALA A CA 1
ATOM 679 C C . ALA A 1 93 ? -2.398 -2.943 -5.414 1 98.81 93 ALA A C 1
ATOM 681 O O . ALA A 1 93 ? -3.352 -3.725 -5.43 1 98.81 93 ALA A O 1
ATOM 682 N N . TYR A 1 94 ? -2.363 -1.97 -6.309 1 98.81 94 TYR A N 1
ATOM 683 C CA . TYR A 1 94 ? -3.299 -1.728 -7.402 1 98.81 94 TYR A CA 1
ATOM 684 C C . TYR A 1 94 ? -2.643 -1.999 -8.75 1 98.81 94 TYR A C 1
ATOM 686 O O . TYR A 1 94 ? -1.759 -1.253 -9.18 1 98.81 94 TYR A O 1
ATOM 694 N N . VAL A 1 95 ? -3.041 -3.049 -9.367 1 98.88 95 VAL A N 1
ATOM 695 C CA . VAL A 1 95 ? -2.387 -3.541 -10.578 1 98.88 95 VAL A CA 1
ATOM 696 C C . VAL A 1 95 ? -3.438 -4.008 -11.578 1 98.88 95 VAL A C 1
ATOM 698 O O . VAL A 1 95 ? -4.613 -4.16 -11.234 1 98.88 95 VAL A O 1
ATOM 701 N N . PRO A 1 96 ? -3.045 -4.219 -12.82 1 98.5 96 PRO A N 1
ATOM 702 C CA . PRO A 1 96 ? -4.008 -4.746 -13.789 1 98.5 96 PRO A CA 1
ATOM 703 C C . PRO A 1 96 ? -4.445 -6.176 -13.477 1 98.5 96 PRO A C 1
ATOM 705 O O . PRO A 1 96 ? -3.6 -7.059 -13.305 1 98.5 96 PRO A O 1
ATOM 708 N N . GLU A 1 97 ? -5.77 -6.371 -13.383 1 97.19 97 GLU A N 1
ATOM 709 C CA . GLU A 1 97 ? -6.293 -7.684 -13.023 1 97.19 97 GLU A CA 1
ATOM 710 C C . GLU A 1 97 ? -7.508 -8.047 -13.875 1 97.19 97 GLU A C 1
ATOM 712 O O . GLU A 1 97 ? -8.32 -8.883 -13.477 1 97.19 97 GLU A O 1
ATOM 717 N N . GLY A 1 98 ? -7.637 -7.465 -15.039 1 95.25 98 GLY A N 1
ATOM 718 C CA . GLY A 1 98 ? -8.797 -7.664 -15.883 1 95.25 98 GLY A CA 1
ATOM 719 C C . GLY A 1 98 ? -9.688 -6.438 -15.977 1 95.25 98 GLY A C 1
ATOM 720 O O . GLY A 1 98 ? -9.266 -5.332 -15.625 1 95.25 98 GLY A O 1
ATOM 721 N N . GLY A 1 99 ? -10.883 -6.633 -16.594 1 95.62 99 GLY A N 1
ATOM 722 C CA . GLY A 1 99 ? -11.812 -5.527 -16.781 1 95.62 99 GLY A CA 1
ATOM 723 C C . GLY A 1 99 ? -13 -5.586 -15.844 1 95.62 99 GLY A C 1
ATOM 724 O O . GLY A 1 99 ? -13.312 -6.641 -15.281 1 95.62 99 GLY A O 1
ATOM 725 N N . TYR A 1 100 ? -13.68 -4.41 -15.641 1 95.31 100 TYR A N 1
ATOM 726 C CA . TYR A 1 100 ? -14.852 -4.371 -14.773 1 95.31 100 TYR A CA 1
ATOM 727 C C . TYR A 1 100 ? -16.125 -4.156 -15.578 1 95.31 100 TYR A C 1
ATOM 729 O O . TYR A 1 100 ? -17.234 -4.18 -15.031 1 95.31 100 TYR A O 1
ATOM 737 N N . ALA A 1 101 ? -16.031 -3.98 -16.922 1 93.56 101 ALA A N 1
ATOM 738 C CA . ALA A 1 101 ? -17.219 -3.768 -17.75 1 93.56 101 ALA A CA 1
ATOM 739 C C . ALA A 1 101 ? -17.062 -4.418 -19.125 1 93.56 101 ALA A C 1
ATOM 741 O O . ALA A 1 101 ? -16.688 -3.752 -20.094 1 93.56 101 ALA A O 1
ATOM 742 N N . PRO A 1 102 ? -17.25 -5.715 -19.234 1 95.56 102 PRO A N 1
ATOM 743 C CA . PRO A 1 102 ? -17.719 -6.668 -18.234 1 95.56 102 PRO A CA 1
ATOM 744 C C . PRO A 1 102 ? -16.594 -7.203 -17.359 1 95.56 102 PRO A C 1
ATOM 746 O O . PRO A 1 102 ? -15.414 -7.051 -17.703 1 95.56 102 PRO A O 1
ATOM 749 N N . PRO A 1 103 ? -17.016 -7.703 -16.219 1 95.94 103 PRO A N 1
ATOM 750 C CA . PRO A 1 103 ? -15.961 -8.312 -15.414 1 95.94 103 PRO A CA 1
ATOM 751 C C . PRO A 1 103 ? -15.281 -9.492 -16.125 1 95.94 103 PRO A C 1
ATOM 753 O O . PRO A 1 103 ? -15.961 -10.391 -16.609 1 95.94 103 PRO A O 1
ATOM 756 N N . THR A 1 104 ? -14.016 -9.398 -16.219 1 95.88 104 THR A N 1
ATOM 757 C CA . THR A 1 104 ? -13.219 -10.453 -16.828 1 95.88 104 THR A CA 1
ATOM 758 C C . THR A 1 104 ? -12.078 -10.867 -15.906 1 95.88 104 THR A C 1
ATOM 760 O O . THR A 1 104 ? -11.719 -10.133 -14.984 1 95.88 104 THR A O 1
ATOM 763 N N . SER A 1 105 ? -11.523 -12.109 -16.125 1 94.5 105 SER A N 1
ATOM 764 C CA . SER A 1 105 ? -10.398 -12.633 -15.352 1 94.5 105 SER A CA 1
ATOM 765 C C . SER A 1 105 ? -10.703 -12.633 -13.859 1 94.5 105 SER A C 1
ATOM 767 O O . SER A 1 105 ? -11.758 -13.109 -13.43 1 94.5 105 SER A O 1
ATOM 769 N N . HIS A 1 106 ? -9.805 -12.102 -13.039 1 96.19 106 HIS A N 1
ATOM 770 C CA . HIS A 1 106 ? -10 -12.164 -11.594 1 96.19 106 HIS A CA 1
ATOM 771 C C . HIS A 1 106 ? -11.094 -11.195 -11.148 1 96.19 106 HIS A C 1
ATOM 773 O O . HIS A 1 106 ? -11.625 -11.336 -10.047 1 96.19 106 HIS A O 1
ATOM 779 N N . MET A 1 107 ? -11.445 -10.25 -11.977 1 97.56 107 MET A N 1
ATOM 780 C CA . MET A 1 107 ? -12.477 -9.266 -11.656 1 97.56 107 MET A CA 1
ATOM 781 C C . MET A 1 107 ? -13.844 -9.93 -11.562 1 97.56 107 MET A C 1
ATOM 783 O O . MET A 1 107 ? -14.805 -9.312 -11.086 1 97.56 107 MET A O 1
ATOM 787 N N . ARG A 1 108 ? -13.922 -11.156 -11.914 1 97.06 108 ARG A N 1
ATOM 788 C CA . ARG A 1 108 ? -15.164 -11.906 -11.789 1 97.06 108 ARG A CA 1
ATOM 789 C C . ARG A 1 108 ? -15.469 -12.227 -10.336 1 97.06 108 ARG A C 1
ATOM 791 O O . ARG A 1 108 ? -16.578 -12.641 -10 1 97.06 108 ARG A O 1
ATOM 798 N N . PHE A 1 109 ? -14.5 -12.078 -9.484 1 98 109 PHE A N 1
ATOM 799 C CA . PHE A 1 109 ? -14.625 -12.438 -8.078 1 98 109 PHE A CA 1
ATOM 800 C C . PHE A 1 109 ? -14.539 -11.195 -7.191 1 98 109 PHE A C 1
ATOM 802 O O . PHE A 1 109 ? -13.625 -10.383 -7.344 1 98 109 PHE A O 1
ATOM 809 N N . PRO A 1 110 ? -15.43 -11.055 -6.184 1 98.19 110 PRO A N 1
ATOM 810 C CA . PRO A 1 110 ? -15.445 -9.867 -5.316 1 98.19 110 PRO A CA 1
ATOM 811 C C . PRO A 1 110 ? -14.109 -9.648 -4.605 1 98.19 110 PRO A C 1
ATOM 813 O O . PRO A 1 110 ? -13.523 -10.594 -4.082 1 98.19 110 PRO A O 1
ATOM 816 N N . GLY A 1 111 ? -13.711 -8.336 -4.645 1 98.5 111 GLY A N 1
ATOM 817 C CA . GLY A 1 111 ? -12.539 -7.945 -3.879 1 98.5 111 GLY A CA 1
ATOM 818 C C . GLY A 1 111 ? -11.312 -7.73 -4.738 1 98.5 111 GLY A C 1
ATOM 819 O O . GLY A 1 111 ? -10.344 -7.105 -4.301 1 98.5 111 GLY A O 1
ATOM 820 N N . THR A 1 112 ? -11.305 -8.297 -5.922 1 98.75 112 THR A N 1
ATOM 821 C CA . THR A 1 112 ? -10.234 -8.008 -6.871 1 98.75 112 THR A CA 1
ATOM 822 C C . THR A 1 112 ? -10.273 -6.539 -7.297 1 98.75 112 THR A C 1
ATOM 824 O O . THR A 1 112 ? -11.344 -5.984 -7.539 1 98.75 112 THR A O 1
ATOM 827 N N . ILE A 1 113 ? -9.148 -5.926 -7.336 1 98.81 113 ILE A N 1
ATOM 828 C CA . ILE A 1 113 ? -9.008 -4.543 -7.785 1 98.81 113 ILE A CA 1
ATOM 829 C C . ILE A 1 113 ? -8.18 -4.496 -9.062 1 98.81 113 ILE A C 1
ATOM 831 O O . ILE A 1 113 ? -7.145 -5.164 -9.164 1 98.81 113 ILE A O 1
ATOM 835 N N . THR A 1 114 ? -8.641 -3.713 -10.055 1 98.81 114 THR A N 1
ATOM 836 C CA . THR A 1 114 ? -7.867 -3.578 -11.281 1 98.81 114 THR A CA 1
ATOM 837 C C . THR A 1 114 ? -7.574 -2.109 -11.578 1 98.81 114 THR A C 1
ATOM 839 O O . THR A 1 114 ? -8.258 -1.22 -11.07 1 98.81 114 THR A O 1
ATOM 842 N N . VAL A 1 115 ? -6.527 -1.822 -12.273 1 98.62 115 VAL A N 1
ATOM 843 C CA . VAL A 1 115 ? -6.219 -0.53 -12.875 1 98.62 115 VAL A CA 1
ATOM 844 C C . VAL A 1 115 ? -5.812 -0.723 -14.336 1 98.62 115 VAL A C 1
ATOM 846 O O . VAL A 1 115 ? -5.367 -1.805 -14.727 1 98.62 115 VAL A O 1
ATOM 849 N N . PRO A 1 116 ? -5.992 0.291 -15.156 1 98.31 116 PRO A N 1
ATOM 850 C CA . PRO A 1 116 ? -5.559 0.155 -16.547 1 98.31 116 PRO A CA 1
ATOM 851 C C . PRO A 1 116 ? -4.043 0.043 -16.688 1 98.31 116 PRO A C 1
ATOM 853 O O . PRO A 1 116 ? -3.303 0.6 -15.875 1 98.31 116 PRO A O 1
ATOM 856 N N . ASP A 1 117 ? -3.627 -0.606 -17.812 1 98.38 117 ASP A N 1
ATOM 857 C CA . ASP A 1 117 ? -2.205 -0.828 -18.062 1 98.38 117 ASP A CA 1
ATOM 858 C C . ASP A 1 117 ? -1.439 0.493 -18.078 1 98.38 117 ASP A C 1
ATOM 860 O O . ASP A 1 117 ? -0.334 0.586 -17.547 1 98.38 117 ASP A O 1
ATOM 864 N N . ASP A 1 118 ? -1.98 1.458 -18.688 1 98.5 118 ASP A N 1
ATOM 865 C CA . ASP A 1 118 ? -1.269 2.723 -18.859 1 98.5 118 ASP A CA 1
ATOM 866 C C . ASP A 1 118 ? -1.061 3.41 -17.516 1 98.5 118 ASP A C 1
ATOM 868 O O . ASP A 1 118 ? 0.009 3.967 -17.25 1 98.5 118 ASP A O 1
ATOM 872 N N . ALA A 1 119 ? -2.123 3.432 -16.641 1 98.75 119 ALA A N 1
ATOM 873 C CA . ALA A 1 119 ? -1.982 4 -15.305 1 98.75 119 ALA A CA 1
ATOM 874 C C . ALA A 1 119 ? -0.933 3.244 -14.492 1 98.75 119 ALA A C 1
ATOM 876 O O . ALA A 1 119 ? -0.132 3.854 -13.781 1 98.75 119 ALA A O 1
ATOM 877 N N . PHE A 1 120 ? -0.953 1.937 -14.617 1 98.88 120 PHE A N 1
ATOM 878 C CA . PHE A 1 120 ? 0.001 1.074 -13.93 1 98.88 120 PHE A CA 1
ATOM 879 C C . PHE A 1 120 ? 1.425 1.366 -14.391 1 98.88 120 PHE A C 1
ATOM 881 O O . PHE A 1 120 ? 2.305 1.64 -13.57 1 98.88 120 PHE A O 1
ATOM 888 N N . GLU A 1 121 ? 1.646 1.415 -15.656 1 98.94 121 GLU A N 1
ATOM 889 C CA . GLU A 1 121 ? 2.973 1.65 -16.219 1 98.94 121 GLU A CA 1
ATOM 890 C C . GLU A 1 121 ? 3.484 3.041 -15.859 1 98.94 121 GLU A C 1
ATOM 892 O O . GLU A 1 121 ? 4.652 3.205 -15.5 1 98.94 121 GLU A O 1
ATOM 897 N N . LYS A 1 122 ? 2.639 4.031 -15.906 1 98.81 122 LYS A N 1
ATOM 898 C CA . LYS A 1 122 ? 3.029 5.387 -15.523 1 98.81 122 LYS A CA 1
ATOM 899 C C . LYS A 1 122 ? 3.426 5.449 -14.047 1 98.81 122 LYS A C 1
ATOM 901 O O . LYS A 1 122 ? 4.34 6.188 -13.68 1 98.81 122 LYS A O 1
ATOM 906 N N . THR A 1 123 ? 2.707 4.711 -13.242 1 98.88 123 THR A N 1
ATOM 907 C CA . THR A 1 123 ? 3.039 4.648 -11.828 1 98.88 123 THR A CA 1
ATOM 908 C C . THR A 1 123 ? 4.434 4.059 -11.625 1 98.88 123 THR A C 1
ATOM 910 O O . THR A 1 123 ? 5.246 4.613 -10.883 1 98.88 123 THR A O 1
ATOM 913 N N . LEU A 1 124 ? 4.711 2.936 -12.289 1 98.94 124 LEU A N 1
ATOM 914 C CA . LEU A 1 124 ? 6.02 2.299 -12.18 1 98.94 124 LEU A CA 1
ATOM 915 C C . LEU A 1 124 ? 7.129 3.254 -12.617 1 98.94 124 LEU A C 1
ATOM 917 O O . LEU A 1 124 ? 8.117 3.426 -11.906 1 98.94 124 LEU A O 1
ATOM 921 N N . GLU A 1 125 ? 6.922 3.889 -13.742 1 98.94 125 GLU A N 1
ATOM 922 C CA . GLU A 1 125 ? 7.953 4.738 -14.328 1 98.94 125 GLU A CA 1
ATOM 923 C C . GLU A 1 125 ? 8.188 5.988 -13.484 1 98.94 125 GLU A C 1
ATOM 925 O O . GLU A 1 125 ? 9.336 6.398 -13.273 1 98.94 125 GLU A O 1
ATOM 930 N N . SER A 1 126 ? 7.113 6.559 -13.008 1 98.88 126 SER A N 1
ATOM 931 C CA . SER A 1 126 ? 7.254 7.754 -12.188 1 98.88 126 SER A CA 1
ATOM 932 C C . SER A 1 126 ? 7.91 7.434 -10.852 1 98.88 126 SER A C 1
ATOM 934 O O . SER A 1 126 ? 8.742 8.203 -10.359 1 98.88 126 SER A O 1
ATOM 936 N N . ALA A 1 127 ? 7.523 6.301 -10.258 1 98.88 127 ALA A N 1
ATOM 937 C CA . ALA A 1 127 ? 8.164 5.863 -9.023 1 98.88 127 ALA A CA 1
ATOM 938 C C . ALA A 1 127 ? 9.672 5.691 -9.219 1 98.88 127 ALA A C 1
ATOM 940 O O . ALA A 1 127 ? 10.469 6.172 -8.414 1 98.88 127 ALA A O 1
ATOM 941 N N . ALA A 1 128 ? 10.023 5.043 -10.281 1 98.88 128 ALA A N 1
ATOM 942 C CA . ALA A 1 128 ? 11.438 4.816 -10.578 1 98.88 128 ALA A CA 1
ATOM 943 C C . ALA A 1 128 ? 12.18 6.137 -10.734 1 98.88 128 ALA A C 1
ATOM 945 O O . ALA A 1 128 ? 13.273 6.309 -10.195 1 98.88 128 ALA A O 1
ATOM 946 N N . ASN A 1 129 ? 11.602 7.062 -11.453 1 98.81 129 ASN A N 1
ATOM 947 C CA . ASN A 1 129 ? 12.219 8.367 -11.641 1 98.81 129 ASN A CA 1
ATOM 948 C C . ASN A 1 129 ? 12.352 9.125 -10.32 1 98.81 129 ASN A C 1
ATOM 950 O O . ASN A 1 129 ? 13.328 9.844 -10.102 1 98.81 129 ASN A O 1
ATOM 954 N N . SER A 1 130 ? 11.352 8.977 -9.461 1 98.88 130 SER A N 1
ATOM 955 C CA . SER A 1 130 ? 11.422 9.594 -8.141 1 98.88 130 SER A CA 1
ATOM 956 C C . SER A 1 130 ? 12.656 9.125 -7.379 1 98.88 130 SER A C 1
ATOM 958 O O . SER A 1 130 ? 13.359 9.938 -6.773 1 98.88 130 SER A O 1
ATOM 960 N N . PHE A 1 131 ? 12.906 7.855 -7.414 1 98.75 131 PHE A N 1
ATOM 961 C CA . PHE A 1 131 ? 14.031 7.281 -6.672 1 98.75 131 PHE A CA 1
ATOM 962 C C . PHE A 1 131 ? 15.352 7.625 -7.344 1 98.75 131 PHE A C 1
ATOM 964 O O . PHE A 1 131 ? 16.344 7.895 -6.664 1 98.75 131 PHE A O 1
ATOM 971 N N . ARG A 1 132 ? 15.375 7.629 -8.641 1 98.5 132 ARG A N 1
ATOM 972 C CA . ARG A 1 132 ? 16.594 7.949 -9.359 1 98.5 132 ARG A CA 1
ATOM 973 C C . ARG A 1 132 ? 17.078 9.352 -9.023 1 98.5 132 ARG A C 1
ATOM 975 O O . ARG A 1 132 ? 18.281 9.562 -8.766 1 98.5 132 ARG A O 1
ATOM 982 N N . VAL A 1 133 ? 16.219 10.312 -8.992 1 97.88 133 VAL A N 1
ATOM 983 C CA . VAL A 1 133 ? 16.625 11.703 -8.797 1 97.88 133 VAL A CA 1
ATOM 984 C C . VAL A 1 133 ? 17.156 11.891 -7.379 1 97.88 133 VAL A C 1
ATOM 986 O O . VAL A 1 133 ? 17.891 12.844 -7.102 1 97.88 133 VAL A O 1
ATOM 989 N N . HIS A 1 134 ? 16.812 10.945 -6.488 1 98.19 134 HIS A N 1
ATOM 990 C CA . HIS A 1 134 ? 17.25 11.047 -5.102 1 98.19 134 HIS A CA 1
ATOM 991 C C . HIS A 1 134 ? 18.578 10.32 -4.887 1 98.19 134 HIS A C 1
ATOM 993 O O . HIS A 1 134 ? 19.141 10.359 -3.789 1 98.19 134 HIS A O 1
ATOM 999 N N . GLY A 1 135 ? 19.016 9.555 -5.91 1 98 135 GLY A N 1
ATOM 1000 C CA . GLY A 1 135 ? 20.359 9.031 -5.789 1 98 135 GLY A CA 1
ATOM 1001 C C . GLY A 1 135 ? 20.438 7.52 -5.926 1 98 135 GLY A C 1
ATOM 1002 O O . GLY A 1 135 ? 21.516 6.938 -5.902 1 98 135 GLY A O 1
ATOM 1003 N N . PHE A 1 136 ? 19.344 6.848 -6.109 1 98.62 136 PHE A N 1
ATOM 1004 C CA . PHE A 1 136 ? 19.375 5.414 -6.379 1 98.62 136 PHE A CA 1
ATOM 1005 C C . PHE A 1 136 ? 19.844 5.141 -7.805 1 98.62 136 PHE A C 1
ATOM 1007 O O . PHE A 1 136 ? 19.375 5.789 -8.75 1 98.62 136 PHE A O 1
ATOM 1014 N N . THR A 1 137 ? 20.672 4.129 -7.918 1 98.19 137 THR A N 1
ATOM 1015 C CA . THR A 1 137 ? 21.234 3.848 -9.234 1 98.19 137 THR A CA 1
ATOM 1016 C C . THR A 1 137 ? 20.734 2.516 -9.773 1 98.19 137 THR A C 1
ATOM 1018 O O . THR A 1 137 ? 20.828 2.242 -10.969 1 98.19 137 THR A O 1
ATOM 1021 N N . ASN A 1 138 ? 20.281 1.635 -8.914 1 98.62 138 ASN A N 1
ATOM 1022 C CA . ASN A 1 138 ? 19.656 0.368 -9.281 1 98.62 138 ASN A CA 1
ATOM 1023 C C . ASN A 1 138 ? 18.219 0.3 -8.797 1 98.62 138 ASN A C 1
ATOM 1025 O O . ASN A 1 138 ? 17.953 0.206 -7.598 1 98.62 138 ASN A O 1
ATOM 1029 N N . ILE A 1 139 ? 17.344 0.346 -9.742 1 98.88 139 ILE A N 1
ATOM 1030 C CA . ILE A 1 139 ? 15.922 0.237 -9.414 1 98.88 139 ILE A CA 1
ATOM 1031 C C . ILE A 1 139 ? 15.391 -1.124 -9.859 1 98.88 139 ILE A C 1
ATOM 1033 O O . ILE A 1 139 ? 15.367 -1.426 -11.055 1 98.88 139 ILE A O 1
ATOM 1037 N N . VAL A 1 140 ? 14.945 -1.913 -8.914 1 98.94 140 VAL A N 1
ATOM 1038 C CA . VAL A 1 140 ? 14.57 -3.301 -9.164 1 98.94 140 VAL A CA 1
ATOM 1039 C C . VAL A 1 140 ? 13.07 -3.477 -8.945 1 98.94 140 VAL A C 1
ATOM 1041 O O . VAL A 1 140 ? 12.555 -3.176 -7.867 1 98.94 140 VAL A O 1
ATOM 1044 N N . PHE A 1 141 ? 12.391 -3.941 -9.969 1 98.94 141 PHE A N 1
ATOM 1045 C CA . PHE A 1 141 ? 10.969 -4.262 -9.859 1 98.94 141 PHE A CA 1
ATOM 1046 C C . PHE A 1 141 ? 10.773 -5.734 -9.523 1 98.94 141 PHE A C 1
ATOM 1048 O O . PHE A 1 141 ? 11.336 -6.605 -10.188 1 98.94 141 PHE A O 1
ATOM 1055 N N . LEU A 1 142 ? 10.031 -6.004 -8.445 1 98.94 142 LEU A N 1
ATOM 1056 C CA . LEU A 1 142 ? 9.68 -7.363 -8.055 1 98.94 142 LEU A CA 1
ATOM 1057 C C . LEU A 1 142 ? 8.18 -7.598 -8.172 1 98.94 142 LEU A C 1
ATOM 1059 O O . LEU A 1 142 ? 7.414 -7.215 -7.281 1 98.94 142 LEU A O 1
ATOM 1063 N N . GLY A 1 143 ? 7.754 -8.242 -9.281 1 98.81 143 GLY A N 1
ATOM 1064 C CA . GLY A 1 143 ? 6.348 -8.516 -9.531 1 98.81 143 GLY A CA 1
ATOM 1065 C C . GLY A 1 143 ? 5.922 -9.898 -9.078 1 98.81 143 GLY A C 1
ATOM 1066 O O . GLY A 1 143 ? 6.445 -10.906 -9.562 1 98.81 143 GLY A O 1
ATOM 1067 N N . ASP A 1 144 ? 4.887 -9.969 -8.289 1 98.44 144 ASP A N 1
ATOM 1068 C CA . ASP A 1 144 ? 4.516 -11.211 -7.613 1 98.44 144 ASP A CA 1
ATOM 1069 C C . ASP A 1 144 ? 3.402 -11.938 -8.367 1 98.44 144 ASP A C 1
ATOM 1071 O O . ASP A 1 144 ? 2.982 -13.023 -7.973 1 98.44 144 ASP A O 1
ATOM 1075 N N . HIS A 1 145 ? 2.949 -11.383 -9.445 1 94.94 145 HIS A N 1
ATOM 1076 C CA . HIS A 1 145 ? 1.852 -11.945 -10.219 1 94.94 145 HIS A CA 1
ATOM 1077 C C . HIS A 1 145 ? 2.188 -11.969 -11.711 1 94.94 145 HIS A C 1
ATOM 1079 O O . HIS A 1 145 ? 2.885 -11.086 -12.211 1 94.94 145 HIS A O 1
ATOM 1085 N N . GLY A 1 146 ? 1.633 -12.883 -12.469 1 93.75 146 GLY A N 1
ATOM 1086 C CA . GLY A 1 146 ? 1.988 -13.094 -13.859 1 93.75 146 GLY A CA 1
ATOM 1087 C C . GLY A 1 146 ? 1.334 -12.102 -14.805 1 93.75 146 GLY A C 1
ATOM 1088 O O . GLY A 1 146 ? 1.894 -11.773 -15.852 1 93.75 146 GLY A O 1
ATOM 1089 N N . GLY A 1 147 ? 0.193 -11.625 -14.5 1 93.88 147 GLY A N 1
ATOM 1090 C CA . GLY A 1 147 ? -0.647 -10.875 -15.422 1 93.88 147 GLY A CA 1
ATOM 1091 C C . GLY A 1 147 ? -0.022 -9.562 -15.867 1 93.88 147 GLY A C 1
ATOM 1092 O O . GLY A 1 147 ? -0.321 -9.07 -16.953 1 93.88 147 GLY A O 1
ATOM 1093 N N . TYR A 1 148 ? 0.883 -8.984 -15.039 1 97.62 148 TYR A N 1
ATOM 1094 C CA . TYR A 1 148 ? 1.411 -7.664 -15.375 1 97.62 148 TYR A CA 1
ATOM 1095 C C . TYR A 1 148 ? 2.91 -7.73 -15.641 1 97.62 148 TYR A C 1
ATOM 1097 O O . TYR A 1 148 ? 3.586 -6.699 -15.664 1 97.62 148 TYR A O 1
ATOM 1105 N N . GLN A 1 149 ? 3.512 -8.961 -15.82 1 98.12 149 GLN A N 1
ATOM 1106 C CA . GLN A 1 149 ? 4.945 -9.102 -16.047 1 98.12 149 GLN A CA 1
ATOM 1107 C C . GLN A 1 149 ? 5.383 -8.352 -17.297 1 98.12 149 GLN A C 1
ATOM 1109 O O . GLN A 1 149 ? 6.445 -7.723 -17.312 1 98.12 149 GLN A O 1
ATOM 1114 N N . ASN A 1 150 ? 4.586 -8.461 -18.344 1 98.31 150 ASN A N 1
ATOM 1115 C CA . ASN A 1 150 ? 4.945 -7.766 -19.578 1 98.31 150 ASN A CA 1
ATOM 1116 C C . ASN A 1 150 ? 4.883 -6.254 -19.406 1 98.31 150 ASN A C 1
ATOM 1118 O O . ASN A 1 150 ? 5.672 -5.523 -20.016 1 98.31 150 ASN A O 1
ATOM 1122 N N . ASP A 1 151 ? 3.953 -5.703 -18.609 1 98.75 151 ASP A N 1
ATOM 1123 C CA . ASP A 1 151 ? 3.9 -4.281 -18.297 1 98.75 151 ASP A CA 1
ATOM 1124 C C . ASP A 1 151 ? 5.195 -3.82 -17.625 1 98.75 151 ASP A C 1
ATOM 1126 O O . ASP A 1 151 ? 5.723 -2.754 -17.953 1 98.75 151 ASP A O 1
ATOM 1130 N N . ILE A 1 152 ? 5.691 -4.605 -16.703 1 98.88 152 ILE A N 1
ATOM 1131 C CA . ILE A 1 152 ? 6.926 -4.273 -16.016 1 98.88 152 ILE A CA 1
ATOM 1132 C C . ILE A 1 152 ? 8.086 -4.223 -17 1 98.88 152 ILE A C 1
ATOM 1134 O O . ILE A 1 152 ? 8.859 -3.262 -17.016 1 98.88 152 ILE A O 1
ATOM 1138 N N . LYS A 1 153 ? 8.148 -5.242 -17.828 1 98.69 153 LYS A N 1
ATOM 1139 C CA . LYS A 1 153 ? 9.227 -5.312 -18.812 1 98.69 153 LYS A CA 1
ATOM 1140 C C . LYS A 1 153 ? 9.203 -4.102 -19.734 1 98.69 153 LYS A C 1
ATOM 1142 O O . LYS A 1 153 ? 10.258 -3.535 -20.047 1 98.69 153 LYS A O 1
ATOM 1147 N N . GLN A 1 154 ? 8.047 -3.729 -20.188 1 98.69 154 GLN A N 1
ATOM 1148 C CA . GLN A 1 154 ? 7.906 -2.574 -21.062 1 98.69 154 GLN A CA 1
ATOM 1149 C C . GLN A 1 154 ? 8.328 -1.289 -20.359 1 98.69 154 GLN A C 1
ATOM 1151 O O . GLN A 1 154 ? 9.023 -0.455 -20.938 1 98.69 154 GLN A O 1
ATOM 1156 N N . SER A 1 155 ? 7.922 -1.11 -19.125 1 98.88 155 SER A N 1
ATOM 1157 C CA . SER A 1 155 ? 8.305 0.061 -18.344 1 98.88 155 SER A CA 1
ATOM 1158 C C . SER A 1 155 ? 9.82 0.128 -18.156 1 98.88 155 SER A C 1
ATOM 1160 O O . SER A 1 155 ? 10.422 1.195 -18.281 1 98.88 155 SER A O 1
ATOM 1162 N N . VAL A 1 156 ? 10.398 -0.996 -17.859 1 98.75 156 VAL A N 1
ATOM 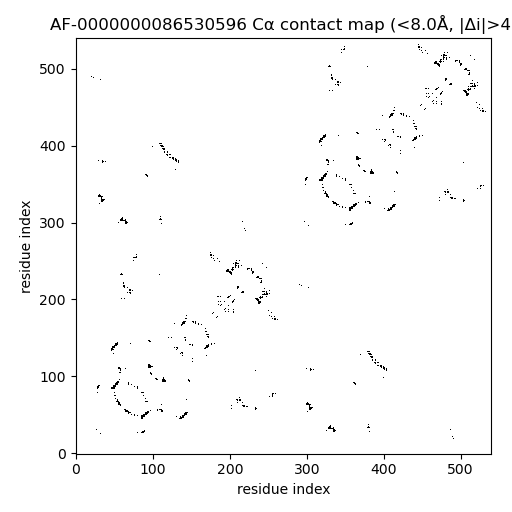1163 C CA . VAL A 1 156 ? 11.836 -1.087 -17.656 1 98.75 156 VAL A CA 1
ATOM 1164 C C . VAL A 1 156 ? 12.57 -0.679 -18.938 1 98.75 156 VAL A C 1
ATOM 1166 O O . VAL A 1 156 ? 13.539 0.083 -18.891 1 98.75 156 VAL A O 1
ATOM 1169 N N . ALA A 1 157 ? 12.102 -1.193 -20.062 1 98.62 157 ALA A N 1
ATOM 1170 C CA . ALA A 1 157 ? 12.703 -0.841 -21.344 1 98.62 157 ALA A CA 1
ATOM 1171 C C . ALA A 1 157 ? 12.633 0.663 -21.594 1 98.62 157 ALA A C 1
ATOM 1173 O O . ALA A 1 157 ? 13.617 1.279 -22 1 98.62 157 ALA A O 1
ATOM 1174 N N . ARG A 1 158 ? 11.516 1.29 -21.344 1 98.75 158 ARG A N 1
ATOM 1175 C CA . ARG A 1 158 ? 11.336 2.725 -21.547 1 98.75 158 ARG A CA 1
ATOM 1176 C C . ARG A 1 158 ? 12.219 3.525 -20.594 1 98.75 158 ARG A C 1
ATOM 1178 O O . ARG A 1 158 ? 12.828 4.523 -21 1 98.75 158 ARG A O 1
ATOM 1185 N N . LEU A 1 159 ? 12.305 3.094 -19.344 1 98.75 159 LEU A N 1
ATOM 1186 C CA . LEU A 1 159 ? 13.141 3.764 -18.344 1 98.75 159 LEU A CA 1
ATOM 1187 C C . LEU A 1 159 ? 14.609 3.729 -18.766 1 98.75 159 LEU A C 1
ATOM 1189 O O . LEU A 1 159 ? 15.289 4.758 -18.75 1 98.75 159 LEU A O 1
ATOM 1193 N N . ASN A 1 160 ? 15.039 2.566 -19.141 1 98.38 160 ASN A N 1
ATOM 1194 C CA . ASN A 1 160 ? 16.453 2.418 -19.484 1 98.38 160 ASN A CA 1
ATOM 1195 C C . ASN A 1 160 ? 16.797 3.199 -20.75 1 98.38 160 ASN A C 1
ATOM 1197 O O . ASN A 1 160 ? 17.922 3.709 -20.875 1 98.38 160 ASN A O 1
ATOM 1201 N N . LYS A 1 161 ? 15.883 3.244 -21.703 1 98.38 161 LYS A N 1
ATOM 1202 C CA . LYS A 1 161 ? 16.094 4.113 -22.859 1 98.38 161 LYS A CA 1
ATOM 1203 C C . LYS A 1 161 ? 16.234 5.57 -22.422 1 98.38 161 LYS A C 1
ATOM 1205 O O . LYS A 1 161 ? 17.141 6.27 -22.875 1 98.38 161 LYS A O 1
ATOM 1210 N N . SER A 1 162 ? 15.406 6.02 -21.516 1 97.88 162 SER A N 1
ATOM 1211 C CA . SER A 1 162 ? 15.398 7.406 -21.062 1 97.88 162 SER A CA 1
ATOM 1212 C C . SER A 1 162 ? 16.609 7.707 -20.188 1 97.88 162 SER A C 1
ATOM 1214 O O . SER A 1 162 ? 17.047 8.859 -20.094 1 97.88 162 SER A O 1
ATOM 1216 N N . TRP A 1 163 ? 17.109 6.684 -19.531 1 97.62 163 TRP A N 1
ATOM 1217 C CA . TRP A 1 163 ? 18.203 6.859 -18.578 1 97.62 163 TRP A CA 1
ATOM 1218 C C . TRP A 1 163 ? 19.547 6.609 -19.25 1 97.62 163 TRP A C 1
ATOM 1220 O O . TRP A 1 163 ? 20.594 6.609 -18.578 1 97.62 163 TRP A O 1
ATOM 1230 N N . ALA A 1 164 ? 19.531 6.438 -20.516 1 95.19 164 ALA A N 1
ATOM 1231 C CA . ALA A 1 164 ? 20.781 6.164 -21.219 1 95.19 164 ALA A CA 1
ATOM 1232 C C . ALA A 1 164 ? 21.844 7.215 -20.906 1 95.19 164 ALA A C 1
ATOM 1234 O O . ALA A 1 164 ? 21.578 8.414 -21 1 95.19 164 ALA A O 1
ATOM 1235 N N . GLY A 1 165 ? 22.984 6.77 -20.375 1 93.31 165 GLY A N 1
ATOM 1236 C CA . GLY A 1 165 ? 24.094 7.672 -20.141 1 93.31 165 GLY A CA 1
ATOM 1237 C C . GLY A 1 165 ? 24.141 8.219 -18.719 1 93.31 165 GLY A C 1
ATOM 1238 O O . GLY A 1 165 ? 25.062 8.953 -18.359 1 93.31 165 GLY A O 1
ATOM 1239 N N . THR A 1 166 ? 23.203 7.926 -17.859 1 93.69 166 THR A N 1
ATOM 1240 C CA . THR A 1 166 ? 23.141 8.508 -16.531 1 93.69 166 THR A CA 1
ATOM 1241 C C . THR A 1 166 ? 23.781 7.57 -15.508 1 93.69 166 THR A C 1
ATOM 1243 O O . THR A 1 166 ? 24.031 7.961 -14.359 1 93.69 166 THR A O 1
ATOM 1246 N N . GLY A 1 167 ? 23.969 6.305 -15.828 1 94.38 167 GLY A N 1
ATOM 1247 C CA . GLY A 1 167 ? 24.5 5.324 -14.891 1 94.38 167 GLY A CA 1
ATOM 1248 C C . GLY A 1 167 ? 23.422 4.59 -14.117 1 94.38 167 GLY A C 1
ATOM 1249 O O . GLY A 1 167 ? 23.703 3.588 -13.453 1 94.38 167 GLY A O 1
ATOM 1250 N N . ALA A 1 168 ? 22.219 5.121 -14.102 1 97.44 168 ALA A N 1
ATOM 1251 C CA . ALA A 1 168 ? 21.109 4.438 -13.445 1 97.44 168 ALA A CA 1
ATOM 1252 C C . ALA A 1 168 ? 20.531 3.359 -14.352 1 97.44 168 ALA A C 1
ATOM 1254 O O . ALA A 1 168 ? 20.578 3.471 -15.578 1 97.44 168 ALA A O 1
ATOM 1255 N N . ARG A 1 169 ? 19.969 2.34 -13.719 1 97.88 169 ARG A N 1
ATOM 1256 C CA . ARG A 1 169 ? 19.359 1.238 -14.461 1 97.88 169 ARG A CA 1
ATOM 1257 C C . ARG A 1 169 ? 18.141 0.69 -13.711 1 97.88 169 ARG A C 1
ATOM 1259 O O . ARG A 1 169 ? 18.156 0.57 -12.484 1 97.88 169 ARG A O 1
ATOM 1266 N N . ALA A 1 170 ? 17.172 0.395 -14.484 1 98.56 170 ALA A N 1
ATOM 1267 C CA . ALA A 1 170 ? 16.016 -0.355 -13.992 1 98.56 170 ALA A CA 1
ATOM 1268 C C . ALA A 1 170 ? 16.062 -1.808 -14.461 1 98.56 170 ALA A C 1
ATOM 1270 O O . ALA A 1 170 ? 16.547 -2.098 -15.555 1 98.56 170 ALA A O 1
ATOM 1271 N N . PHE A 1 171 ? 15.609 -2.666 -13.625 1 96.12 171 PHE A N 1
ATOM 1272 C CA . PHE A 1 171 ? 15.492 -4.016 -14.156 1 96.12 171 PHE A CA 1
ATOM 1273 C C . PHE A 1 171 ? 14.477 -4.828 -13.367 1 96.12 171 PHE A C 1
ATOM 1275 O O . PHE A 1 171 ? 14.062 -4.422 -12.281 1 96.12 171 PHE A O 1
ATOM 1282 N N . VAL A 1 172 ? 13.977 -5.891 -13.914 1 98.12 172 VAL A N 1
ATOM 1283 C CA . VAL A 1 172 ? 13.062 -6.895 -13.391 1 98.12 172 VAL A CA 1
ATOM 1284 C C . VAL A 1 172 ? 13.711 -8.273 -13.453 1 98.12 172 VAL A C 1
ATOM 1286 O O . VAL A 1 172 ? 13.688 -8.93 -14.5 1 98.12 172 VAL A O 1
ATOM 1289 N N . PRO A 1 173 ? 14.328 -8.68 -12.336 1 98.06 173 PRO A N 1
ATOM 1290 C CA . PRO A 1 173 ? 14.969 -10 -12.367 1 98.06 173 PRO A CA 1
ATOM 1291 C C . PRO A 1 173 ? 13.977 -11.125 -12.648 1 98.06 173 PRO A C 1
ATOM 1293 O O . PRO A 1 173 ? 13.031 -11.328 -11.875 1 98.06 173 PRO A O 1
ATOM 1296 N N . ALA A 1 174 ? 14.242 -11.898 -13.648 1 97.44 174 ALA A N 1
ATOM 1297 C CA . ALA A 1 174 ? 13.375 -13.016 -14.008 1 97.44 174 ALA A CA 1
ATOM 1298 C C . ALA A 1 174 ? 13.32 -14.047 -12.883 1 97.44 174 ALA A C 1
ATOM 1300 O O . ALA A 1 174 ? 12.336 -14.781 -12.75 1 97.44 174 ALA A O 1
ATOM 1301 N N . ALA A 1 175 ? 14.352 -14.047 -12.117 1 98.38 175 ALA A N 1
ATOM 1302 C CA . ALA A 1 175 ? 14.5 -15.055 -11.07 1 98.38 175 ALA A CA 1
ATOM 1303 C C . ALA A 1 175 ? 13.367 -14.961 -10.055 1 98.38 175 ALA A C 1
ATOM 1305 O O . ALA A 1 175 ? 12.93 -15.977 -9.508 1 98.38 175 ALA A O 1
ATOM 1306 N N . TYR A 1 176 ? 12.883 -13.75 -9.781 1 98.75 176 TYR A N 1
ATOM 1307 C CA . TYR A 1 176 ? 11.859 -13.609 -8.758 1 98.75 176 TYR A CA 1
ATOM 1308 C C . TYR A 1 176 ? 10.578 -14.328 -9.164 1 98.75 176 TYR A C 1
ATOM 1310 O O . TYR A 1 176 ? 10.156 -15.289 -8.508 1 98.75 176 TYR A O 1
ATOM 1318 N N . TYR A 1 177 ? 10 -13.898 -10.242 1 98.5 177 TYR A N 1
ATOM 1319 C CA . TYR A 1 177 ? 8.742 -14.508 -10.672 1 98.5 177 TYR A CA 1
ATOM 1320 C C . TYR A 1 177 ? 8.977 -15.938 -11.164 1 98.5 177 TYR A C 1
ATOM 1322 O O . TYR A 1 177 ? 8.164 -16.828 -10.906 1 98.5 177 TYR A O 1
ATOM 1330 N N . GLY A 1 178 ? 10.07 -16.156 -11.883 1 98.25 178 GLY A N 1
ATOM 1331 C CA . GLY A 1 178 ? 10.375 -17.484 -12.406 1 98.25 178 GLY A CA 1
ATOM 1332 C C . GLY A 1 178 ? 10.516 -18.531 -11.32 1 98.25 178 GLY A C 1
ATOM 1333 O O . GLY A 1 178 ? 10.031 -19.656 -11.469 1 98.25 178 GLY A O 1
ATOM 1334 N N . THR A 1 179 ? 11.188 -18.188 -10.25 1 98.44 179 THR A N 1
ATOM 1335 C CA . THR A 1 179 ? 11.344 -19.141 -9.148 1 98.44 179 THR A CA 1
ATOM 1336 C C . THR A 1 179 ? 10.023 -19.328 -8.414 1 98.44 179 THR A C 1
ATOM 1338 O O . THR A 1 179 ? 9.719 -20.438 -7.945 1 98.44 179 THR A O 1
ATOM 1341 N N . SER A 1 180 ? 9.211 -18.312 -8.305 1 97.44 180 SER A N 1
ATOM 1342 C CA . SER A 1 180 ? 7.941 -18.406 -7.594 1 97.44 180 SER A CA 1
ATOM 1343 C C . SER A 1 180 ? 6.914 -19.203 -8.383 1 97.44 180 SER A C 1
ATOM 1345 O O . SER A 1 180 ? 5.898 -19.625 -7.836 1 97.44 180 SER A O 1
ATOM 1347 N N . SER A 1 181 ? 7.168 -19.359 -9.656 1 96.19 181 SER A N 1
ATOM 1348 C CA . SER A 1 181 ? 6.258 -20.078 -10.547 1 96.19 181 SER A CA 1
ATOM 1349 C C . SER A 1 181 ? 6.824 -21.422 -10.961 1 96.19 181 SER A C 1
ATOM 1351 O O . SER A 1 181 ? 6.812 -22.375 -10.172 1 96.19 181 SER A O 1
ATOM 1353 N N . ASP A 1 182 ? 7.488 -21.469 -12.102 1 96.88 182 ASP A N 1
ATOM 1354 C CA . ASP A 1 182 ? 7.996 -22.734 -12.625 1 96.88 182 ASP A CA 1
ATOM 1355 C C . ASP A 1 182 ? 9.07 -23.312 -11.703 1 96.88 182 ASP A C 1
ATOM 1357 O O . ASP A 1 182 ? 9.172 -24.531 -11.547 1 96.88 182 ASP A O 1
ATOM 1361 N N . GLY A 1 183 ? 9.859 -22.469 -11.172 1 98.38 183 GLY A N 1
ATOM 1362 C CA . GLY A 1 183 ? 10.906 -22.922 -10.266 1 98.38 183 GLY A CA 1
ATOM 1363 C C . GLY A 1 183 ? 10.367 -23.594 -9.023 1 98.38 183 GLY A C 1
ATOM 1364 O O . GLY A 1 183 ? 10.883 -24.641 -8.602 1 98.38 183 GLY A O 1
ATOM 1365 N N . TYR A 1 184 ? 9.391 -23.047 -8.461 1 98.62 184 TYR A N 1
ATOM 1366 C CA . TYR A 1 184 ? 8.797 -23.625 -7.262 1 98.62 184 TYR A CA 1
ATOM 1367 C C . TYR A 1 184 ? 8.062 -24.922 -7.59 1 98.62 184 TYR A C 1
ATOM 1369 O O . TYR A 1 184 ? 8.102 -25.875 -6.809 1 98.62 184 TYR A O 1
ATOM 1377 N N . ASP A 1 185 ? 7.387 -24.969 -8.703 1 98.19 185 ASP A N 1
ATOM 1378 C CA . ASP A 1 185 ? 6.754 -26.203 -9.156 1 98.19 185 ASP A CA 1
ATOM 1379 C C . ASP A 1 185 ? 7.754 -27.359 -9.188 1 98.19 185 ASP A C 1
ATOM 1381 O O . ASP A 1 185 ? 7.445 -28.469 -8.75 1 98.19 185 ASP A O 1
ATOM 1385 N N . GLN A 1 186 ? 8.898 -27.047 -9.766 1 98.62 186 GLN A N 1
ATOM 1386 C CA . GLN A 1 186 ? 9.945 -28.047 -9.852 1 98.62 186 GLN A CA 1
ATOM 1387 C C . GLN A 1 186 ? 10.383 -28.516 -8.461 1 98.62 186 GLN A C 1
ATOM 1389 O O . GLN A 1 186 ? 10.555 -29.703 -8.219 1 98.62 186 GLN A O 1
ATOM 1394 N N . ILE A 1 187 ? 10.531 -27.562 -7.555 1 98.75 187 ILE A N 1
ATOM 1395 C CA . ILE A 1 187 ? 10.93 -27.875 -6.184 1 98.75 187 ILE A CA 1
ATOM 1396 C C . ILE A 1 187 ? 9.883 -28.766 -5.531 1 98.75 187 ILE A C 1
ATOM 1398 O O . ILE A 1 187 ? 10.227 -29.75 -4.871 1 98.75 187 ILE A O 1
ATOM 1402 N N . LEU A 1 188 ? 8.664 -28.422 -5.691 1 98.69 188 LEU A N 1
ATOM 1403 C CA . LEU A 1 188 ? 7.578 -29.203 -5.109 1 98.69 188 LEU A CA 1
ATOM 1404 C C . LEU A 1 188 ? 7.598 -30.641 -5.641 1 98.69 188 LEU A C 1
ATOM 1406 O O . LEU A 1 188 ? 7.457 -31.594 -4.871 1 98.69 188 LEU A O 1
ATOM 1410 N N . ARG A 1 189 ? 7.805 -30.797 -6.941 1 98.56 189 ARG A N 1
ATOM 1411 C CA . ARG A 1 189 ? 7.871 -32.125 -7.535 1 98.56 189 ARG A CA 1
ATOM 1412 C C . ARG A 1 189 ? 9.039 -32.938 -6.957 1 98.56 189 ARG A C 1
ATOM 1414 O O . ARG A 1 189 ? 8.891 -34.125 -6.66 1 98.56 189 ARG A O 1
ATOM 1421 N N . GLU A 1 190 ? 10.086 -32.281 -6.805 1 98.44 190 GLU A N 1
ATOM 1422 C CA . GLU A 1 190 ? 11.281 -32.938 -6.254 1 98.44 190 GLU A CA 1
ATOM 1423 C C . GLU A 1 190 ? 11.062 -33.344 -4.805 1 98.44 190 GLU A C 1
ATOM 1425 O O . GLU A 1 190 ? 11.797 -34.188 -4.281 1 98.44 190 GLU A O 1
ATOM 1430 N N . HIS A 1 191 ? 10.086 -32.75 -4.234 1 98 191 HIS A N 1
ATOM 1431 C CA . HIS A 1 191 ? 9.789 -33.094 -2.846 1 98 191 HIS A CA 1
ATOM 1432 C C . HIS A 1 191 ? 8.516 -33.906 -2.734 1 98 191 HIS A C 1
ATOM 1434 O O . HIS A 1 191 ? 7.828 -33.875 -1.714 1 98 191 HIS A O 1
ATOM 1440 N N . GLY A 1 192 ? 8.062 -34.5 -3.822 1 97.5 192 GLY A N 1
ATOM 1441 C CA . GLY A 1 192 ? 7.062 -35.531 -3.795 1 97.5 192 GLY A CA 1
ATOM 1442 C C . GLY A 1 192 ? 5.656 -35.031 -4.043 1 97.5 192 GLY A C 1
ATOM 1443 O O . GLY A 1 192 ? 4.691 -35.812 -3.926 1 97.5 192 GLY A O 1
ATOM 1444 N N . VAL A 1 193 ? 5.488 -33.812 -4.387 1 98 193 VAL A N 1
ATOM 1445 C CA . VAL A 1 193 ? 4.156 -33.312 -4.684 1 98 193 VAL A CA 1
ATOM 1446 C C . VAL A 1 193 ? 3.773 -33.656 -6.117 1 98 193 VAL A C 1
ATOM 1448 O O . VAL A 1 193 ? 4.484 -33.312 -7.062 1 98 193 VAL A O 1
ATOM 1451 N N . PRO A 1 194 ? 2.709 -34.406 -6.281 1 97.44 194 PRO A N 1
ATOM 1452 C CA . PRO A 1 194 ? 2.283 -34.688 -7.648 1 97.44 194 PRO A CA 1
ATOM 1453 C C . PRO A 1 194 ? 2.01 -33.438 -8.477 1 97.44 194 PRO A C 1
ATOM 1455 O O . PRO A 1 194 ? 1.422 -32.469 -7.973 1 97.44 194 PRO A O 1
ATOM 1458 N N . ALA A 1 195 ? 2.418 -33.469 -9.703 1 96.69 195 ALA A N 1
ATOM 1459 C CA . ALA A 1 195 ? 2.254 -32.344 -10.602 1 96.69 195 ALA A CA 1
ATOM 1460 C C . ALA A 1 195 ? 0.798 -31.891 -10.648 1 96.69 195 ALA A C 1
ATOM 1462 O O . ALA A 1 195 ? 0.516 -30.688 -10.688 1 96.69 195 ALA A O 1
ATOM 1463 N N . ALA A 1 196 ? -0.123 -32.812 -10.648 1 95.62 196 ALA A N 1
ATOM 1464 C CA . ALA A 1 196 ? -1.554 -32.531 -10.766 1 95.62 196 ALA A CA 1
ATOM 1465 C C . ALA A 1 196 ? -2.066 -31.781 -9.531 1 95.62 196 ALA A C 1
ATOM 1467 O O . ALA A 1 196 ? -3.131 -31.172 -9.578 1 95.62 196 ALA A O 1
ATOM 1468 N N . ASP A 1 197 ? -1.27 -31.75 -8.5 1 96 197 ASP A N 1
ATOM 1469 C CA . ASP A 1 197 ? -1.712 -31.156 -7.246 1 96 197 ASP A CA 1
ATOM 1470 C C . ASP A 1 197 ? -1.191 -29.719 -7.102 1 96 197 ASP A C 1
ATOM 1472 O O . ASP A 1 197 ? -1.644 -28.984 -6.234 1 96 197 ASP A O 1
ATOM 1476 N N . ILE A 1 198 ? -0.266 -29.328 -7.836 1 97.62 198 ILE A N 1
ATOM 1477 C CA . ILE A 1 198 ? 0.445 -28.078 -7.641 1 97.62 198 ILE A CA 1
ATOM 1478 C C . ILE A 1 198 ? -0.469 -26.906 -8 1 97.62 198 ILE A C 1
ATOM 1480 O O . ILE A 1 198 ? -0.755 -26.047 -7.16 1 97.62 198 ILE A O 1
ATOM 1484 N N . GLY A 1 199 ? -0.995 -26.922 -9.234 1 95.12 199 GLY A N 1
ATOM 1485 C CA . GLY A 1 199 ? -1.921 -25.891 -9.664 1 95.12 199 GLY A CA 1
ATOM 1486 C C . GLY A 1 199 ? -1.229 -24.672 -10.234 1 95.12 199 GLY A C 1
ATOM 1487 O O . GLY A 1 199 ? -0.012 -24.516 -10.109 1 95.12 199 GLY A O 1
ATOM 1488 N N . THR A 1 200 ? -2.072 -23.734 -10.867 1 93.75 200 THR A N 1
ATOM 1489 C CA . THR A 1 200 ? -1.538 -22.531 -11.508 1 93.75 200 THR A CA 1
ATOM 1490 C C . THR A 1 200 ? -1.996 -21.281 -10.773 1 93.75 200 THR A C 1
ATOM 1492 O O . THR A 1 200 ? -1.36 -20.219 -10.875 1 93.75 200 THR A O 1
ATOM 1495 N N . HIS A 1 201 ? -3.014 -21.297 -10.125 1 96.44 201 HIS A N 1
ATOM 1496 C CA . HIS A 1 201 ? -3.537 -20.156 -9.375 1 96.44 201 HIS A CA 1
ATOM 1497 C C . HIS A 1 201 ? -4.332 -20.625 -8.156 1 96.44 201 HIS A C 1
ATOM 1499 O O . HIS A 1 201 ? -5.262 -21.422 -8.289 1 96.44 201 HIS A O 1
ATOM 1505 N N . ALA A 1 202 ? -3.984 -20.094 -7.039 1 97 202 ALA A N 1
ATOM 1506 C CA . ALA A 1 202 ? -4.66 -20.391 -5.777 1 97 202 ALA A CA 1
ATOM 1507 C C . ALA A 1 202 ? -4.594 -21.875 -5.453 1 97 202 ALA A C 1
ATOM 1509 O O . ALA A 1 202 ? -5.43 -22.391 -4.711 1 97 202 ALA A O 1
ATOM 1510 N N . GLY A 1 203 ? -3.725 -22.625 -6.082 1 97.12 203 GLY A N 1
ATOM 1511 C CA . GLY A 1 203 ? -3.496 -24.031 -5.797 1 97.12 203 GLY A CA 1
ATOM 1512 C C . GLY A 1 203 ? -2.551 -24.266 -4.637 1 97.12 203 GLY A C 1
ATOM 1513 O O . GLY A 1 203 ? -2.447 -23.422 -3.736 1 97.12 203 GLY A O 1
ATOM 1514 N N . LEU A 1 204 ? -1.936 -25.422 -4.672 1 98.25 204 LEU A N 1
ATOM 1515 C CA . LEU A 1 204 ? -1.05 -25.812 -3.578 1 98.25 204 LEU A CA 1
ATOM 1516 C C . LEU A 1 204 ? 0.144 -24.875 -3.482 1 98.25 204 LEU A C 1
ATOM 1518 O O . LEU A 1 204 ? 0.522 -24.453 -2.387 1 98.25 204 LEU A O 1
ATOM 1522 N N . ALA A 1 205 ? 0.715 -24.531 -4.574 1 98.19 205 ALA A N 1
ATOM 1523 C CA . ALA A 1 205 ? 1.913 -23.688 -4.59 1 98.19 205 ALA A CA 1
ATOM 1524 C C . ALA A 1 205 ? 1.641 -22.328 -3.961 1 98.19 205 ALA A C 1
ATOM 1526 O O . ALA A 1 205 ? 2.357 -21.906 -3.053 1 98.19 205 ALA A O 1
ATOM 1527 N N . ASP A 1 206 ? 0.603 -21.656 -4.449 1 98 206 ASP A N 1
ATOM 1528 C CA . ASP A 1 206 ? 0.236 -20.344 -3.936 1 98 206 ASP A CA 1
ATOM 1529 C C . ASP A 1 206 ? -0.056 -20.391 -2.438 1 98 206 ASP A C 1
ATOM 1531 O O . ASP A 1 206 ? 0.403 -19.547 -1.68 1 98 206 ASP A O 1
ATOM 1535 N N . THR A 1 207 ? -0.778 -21.344 -2.088 1 98.56 207 THR A N 1
ATOM 1536 C CA . THR A 1 207 ? -1.2 -21.484 -0.699 1 98.56 207 THR A CA 1
ATOM 1537 C C . THR A 1 207 ? -0.002 -21.766 0.203 1 98.56 207 THR A C 1
ATOM 1539 O O . THR A 1 207 ? 0.129 -21.172 1.273 1 98.56 207 THR A O 1
ATOM 1542 N N . ALA A 1 208 ? 0.89 -22.609 -0.22 1 98.75 208 ALA A N 1
ATOM 1543 C CA . ALA A 1 208 ? 2.066 -22.969 0.568 1 98.75 208 ALA A CA 1
ATOM 1544 C C . ALA A 1 208 ? 3.002 -21.781 0.737 1 98.75 208 ALA A C 1
ATOM 1546 O O . ALA A 1 208 ? 3.518 -21.531 1.831 1 98.75 208 ALA A O 1
ATOM 1547 N N . LEU A 1 209 ? 3.217 -21.062 -0.333 1 98.81 209 LEU A N 1
ATOM 1548 C CA . LEU A 1 209 ? 4.062 -19.891 -0.235 1 98.81 209 LEU A CA 1
ATOM 1549 C C . LEU A 1 209 ? 3.502 -18.891 0.779 1 98.81 209 LEU A C 1
ATOM 1551 O O . LEU A 1 209 ? 4.246 -18.328 1.581 1 98.81 209 LEU A O 1
ATOM 1555 N N . LEU A 1 210 ? 2.193 -18.688 0.7 1 98.88 210 LEU A N 1
ATOM 1556 C CA . LEU A 1 210 ? 1.597 -17.734 1.628 1 98.88 210 LEU A CA 1
ATOM 1557 C C . LEU A 1 210 ? 1.685 -18.234 3.062 1 98.88 210 LEU A C 1
ATOM 1559 O O . LEU A 1 210 ? 1.953 -17.469 3.984 1 98.88 210 LEU A O 1
ATOM 1563 N N . LEU A 1 211 ? 1.485 -19.484 3.283 1 98.81 211 LEU A N 1
ATOM 1564 C CA . LEU A 1 211 ? 1.601 -20.078 4.613 1 98.81 211 LEU A CA 1
ATOM 1565 C C . LEU A 1 211 ? 2.979 -19.812 5.211 1 98.81 211 LEU A C 1
ATOM 1567 O O . LEU A 1 211 ? 3.104 -19.578 6.418 1 98.81 211 LEU A O 1
ATOM 1571 N N . ALA A 1 212 ? 3.975 -19.812 4.426 1 98.81 212 ALA A N 1
ATOM 1572 C CA . ALA A 1 212 ? 5.348 -19.641 4.895 1 98.81 212 ALA A CA 1
ATOM 1573 C C . ALA A 1 212 ? 5.609 -18.203 5.312 1 98.81 212 ALA A C 1
ATOM 1575 O O . ALA A 1 212 ? 6.5 -17.938 6.121 1 98.81 212 ALA A O 1
ATOM 1576 N N . VAL A 1 213 ? 4.816 -17.281 4.773 1 98.56 213 VAL A N 1
ATOM 1577 C CA . VAL A 1 213 ? 5.168 -15.891 5.035 1 98.56 213 VAL A CA 1
ATOM 1578 C C . VAL A 1 213 ? 4.102 -15.234 5.906 1 98.56 213 VAL A C 1
ATOM 1580 O O . VAL A 1 213 ? 4.391 -14.312 6.668 1 98.56 213 VAL A O 1
ATOM 1583 N N . GLU A 1 214 ? 2.846 -15.641 5.734 1 98.56 214 GLU A N 1
ATOM 1584 C CA . GLU A 1 214 ? 1.743 -15.062 6.496 1 98.56 214 GLU A CA 1
ATOM 1585 C C . GLU A 1 214 ? 0.619 -16.078 6.699 1 98.56 214 GLU A C 1
ATOM 1587 O O . GLU A 1 214 ? -0.423 -15.992 6.047 1 98.56 214 GLU A O 1
ATOM 1592 N N . PRO A 1 215 ? 0.747 -17 7.594 1 98.31 215 PRO A N 1
ATOM 1593 C CA . PRO A 1 215 ? -0.206 -18.109 7.742 1 98.31 215 PRO A CA 1
ATOM 1594 C C . PRO A 1 215 ? -1.601 -17.625 8.141 1 98.31 215 PRO A C 1
ATOM 1596 O O . PRO A 1 215 ? -2.596 -18.281 7.824 1 98.31 215 PRO A O 1
ATOM 1599 N N . ARG A 1 216 ? -1.752 -16.484 8.789 1 97.31 216 ARG A N 1
ATOM 1600 C CA . ARG A 1 216 ? -3.049 -15.977 9.234 1 97.31 216 ARG A CA 1
ATOM 1601 C C . ARG A 1 216 ? -3.949 -15.656 8.047 1 97.31 216 ARG A C 1
ATOM 1603 O O . ARG A 1 216 ? -5.164 -15.508 8.203 1 97.31 216 ARG A O 1
ATOM 1610 N N . MET A 1 217 ? -3.402 -15.57 6.902 1 98.62 217 MET A N 1
ATOM 1611 C CA . MET A 1 217 ? -4.148 -15.203 5.703 1 98.62 217 MET A CA 1
ATOM 1612 C C . MET A 1 217 ? -4.68 -16.438 4.992 1 98.62 217 MET A C 1
ATOM 1614 O O . MET A 1 217 ? -5.25 -16.344 3.904 1 98.62 217 MET A O 1
ATOM 1618 N N . VAL A 1 218 ? -4.461 -17.578 5.562 1 98.75 218 VAL A N 1
ATOM 1619 C CA . VAL A 1 218 ? -4.992 -18.828 5.035 1 98.75 218 VAL A CA 1
ATOM 1620 C C . VAL A 1 218 ? -5.957 -19.453 6.043 1 98.75 218 VAL A C 1
ATOM 1622 O O . VAL A 1 218 ? -5.633 -19.562 7.227 1 98.75 218 VAL A O 1
ATOM 1625 N N . ARG A 1 219 ? -7.129 -19.75 5.578 1 98.12 219 ARG A N 1
ATOM 1626 C CA . ARG A 1 219 ? -8.078 -20.469 6.406 1 98.12 219 ARG A CA 1
ATOM 1627 C C . ARG A 1 219 ? -7.785 -21.969 6.391 1 98.12 219 ARG A C 1
ATOM 1629 O O . ARG A 1 219 ? -8.578 -22.766 5.867 1 98.12 219 ARG A O 1
ATOM 1636 N N . VAL A 1 220 ? -6.793 -22.359 7.082 1 97.19 220 VAL A N 1
ATOM 1637 C CA . VAL A 1 220 ? -6.176 -23.672 6.957 1 97.19 220 VAL A CA 1
ATOM 1638 C C . VAL A 1 220 ? -7.16 -24.75 7.395 1 97.19 220 VAL A C 1
ATOM 1640 O O . VAL A 1 220 ? -7.324 -25.766 6.715 1 97.19 220 VAL A O 1
ATOM 1643 N N . ASP A 1 221 ? -7.828 -24.547 8.523 1 96.38 221 ASP A N 1
ATOM 1644 C CA . ASP A 1 221 ? -8.742 -25.562 9.031 1 96.38 221 ASP A CA 1
ATOM 1645 C C . ASP A 1 221 ? -9.898 -25.797 8.062 1 96.38 221 ASP A C 1
ATOM 1647 O O . ASP A 1 221 ? -10.258 -26.938 7.781 1 96.38 221 ASP A O 1
ATOM 1651 N N . LYS A 1 222 ? -10.438 -24.734 7.57 1 97.12 222 LYS A N 1
ATOM 1652 C CA . LYS A 1 222 ? -11.516 -24.844 6.586 1 97.12 222 LYS A CA 1
ATOM 1653 C C . LYS A 1 222 ? -11.016 -25.516 5.309 1 97.12 222 LYS A C 1
ATOM 1655 O O . LYS A 1 222 ? -11.719 -26.344 4.727 1 97.12 222 LYS A O 1
ATOM 1660 N N . LEU A 1 223 ? -9.867 -25.141 4.926 1 97.44 223 LEU A N 1
ATOM 1661 C CA . LEU A 1 223 ? -9.273 -25.672 3.701 1 97.44 223 LEU A CA 1
ATOM 1662 C C . LEU A 1 223 ? -9.078 -27.188 3.799 1 97.44 223 LEU A C 1
ATOM 1664 O O . LEU A 1 223 ? -9.453 -27.922 2.885 1 97.44 223 LEU A O 1
ATOM 1668 N N . ARG A 1 224 ? -8.578 -27.656 4.859 1 95.56 224 ARG A N 1
ATOM 1669 C CA . ARG A 1 224 ? -8.227 -29.062 5.039 1 95.56 224 ARG A CA 1
ATOM 1670 C C . ARG A 1 224 ? -9.477 -29.938 5.078 1 95.56 224 ARG A C 1
ATOM 1672 O O . ARG A 1 224 ? -9.438 -31.109 4.668 1 95.56 224 ARG A O 1
ATOM 1679 N N . ASN A 1 225 ? -10.555 -29.391 5.469 1 96.19 225 ASN A N 1
ATOM 1680 C CA . ASN A 1 225 ? -11.781 -30.156 5.645 1 96.19 225 ASN A CA 1
ATOM 1681 C C . ASN A 1 225 ? -12.75 -29.938 4.488 1 96.19 225 ASN A C 1
ATOM 1683 O O . ASN A 1 225 ? -13.859 -30.484 4.484 1 96.19 225 ASN A O 1
ATOM 1687 N N . ALA A 1 226 ? -12.32 -29.219 3.578 1 96.75 226 ALA A N 1
ATOM 1688 C CA . ALA A 1 226 ? -13.195 -28.891 2.457 1 96.75 226 ALA A CA 1
ATOM 1689 C C . ALA A 1 226 ? -13.102 -29.938 1.358 1 96.75 226 ALA A C 1
ATOM 1691 O O . ALA A 1 226 ? -12.141 -30.719 1.31 1 96.75 226 ALA A O 1
ATOM 1692 N N . ALA A 1 227 ? -14.203 -29.969 0.512 1 97.25 227 ALA A N 1
ATOM 1693 C CA . ALA A 1 227 ? -14.047 -30.641 -0.778 1 97.25 227 ALA A CA 1
ATOM 1694 C C . ALA A 1 227 ? -13.031 -29.922 -1.651 1 97.25 227 ALA A C 1
ATOM 1696 O O . ALA A 1 227 ? -12.766 -28.719 -1.455 1 97.25 227 ALA A O 1
ATOM 1697 N N . LYS A 1 228 ? -12.461 -30.672 -2.559 1 96.81 228 LYS A N 1
ATOM 1698 C CA . LYS A 1 228 ? -11.492 -30.062 -3.457 1 96.81 228 LYS A CA 1
ATOM 1699 C C . LYS A 1 228 ? -12.117 -28.891 -4.227 1 96.81 228 LYS A C 1
ATOM 1701 O O . LYS A 1 228 ? -13.086 -29.078 -4.961 1 96.81 228 LYS A O 1
ATOM 1706 N N . PRO A 1 229 ? -11.508 -27.703 -4.109 1 96.81 229 PRO A N 1
ATOM 1707 C CA . PRO A 1 229 ? -12.062 -26.562 -4.852 1 96.81 229 PRO A CA 1
ATOM 1708 C C . PRO A 1 229 ? -11.703 -26.594 -6.336 1 96.81 229 PRO A C 1
ATOM 1710 O O . PRO A 1 229 ? -10.758 -27.297 -6.73 1 96.81 229 PRO A O 1
ATOM 1713 N N . GLY A 1 230 ? -12.508 -25.844 -7.141 1 96.44 230 GLY A N 1
ATOM 1714 C CA . GLY A 1 230 ? -12.273 -25.781 -8.57 1 96.44 230 GLY A CA 1
ATOM 1715 C C . GLY A 1 230 ? -12.414 -24.391 -9.148 1 96.44 230 GLY A C 1
ATOM 1716 O O . GLY A 1 230 ? -12.398 -23.406 -8.414 1 96.44 230 GLY A O 1
ATOM 1717 N N . ALA A 1 231 ? -12.562 -24.344 -10.453 1 95.5 231 ALA A N 1
ATOM 1718 C CA . ALA A 1 231 ? -12.547 -23.094 -11.195 1 95.5 231 ALA A CA 1
ATOM 1719 C C . ALA A 1 231 ? -13.711 -22.188 -10.766 1 95.5 231 ALA A C 1
ATOM 1721 O O . ALA A 1 231 ? -13.578 -20.969 -10.75 1 95.5 231 ALA A O 1
ATOM 1722 N N . VAL A 1 232 ? -14.82 -22.75 -10.414 1 95.38 232 VAL A N 1
ATOM 1723 C CA . VAL A 1 232 ? -15.992 -21.984 -10.008 1 95.38 232 VAL A CA 1
ATOM 1724 C C . VAL A 1 232 ? -15.703 -21.266 -8.688 1 95.38 232 VAL A C 1
ATOM 1726 O O . VAL A 1 232 ? -16.312 -20.234 -8.391 1 95.38 232 VAL A O 1
ATOM 1729 N N . ASP A 1 233 ? -14.664 -21.812 -7.973 1 96.94 233 ASP A N 1
ATOM 1730 C CA . ASP A 1 233 ? -14.266 -21.219 -6.695 1 96.94 233 ASP A CA 1
ATOM 1731 C C . ASP A 1 233 ? -13.102 -20.25 -6.867 1 96.94 233 ASP A C 1
ATOM 1733 O O . ASP A 1 233 ? -12.664 -19.625 -5.906 1 96.94 233 ASP A O 1
ATOM 1737 N N . GLY A 1 234 ? -12.578 -20.156 -8.008 1 97.19 234 GLY A N 1
ATOM 1738 C CA . GLY A 1 234 ? -11.43 -19.297 -8.242 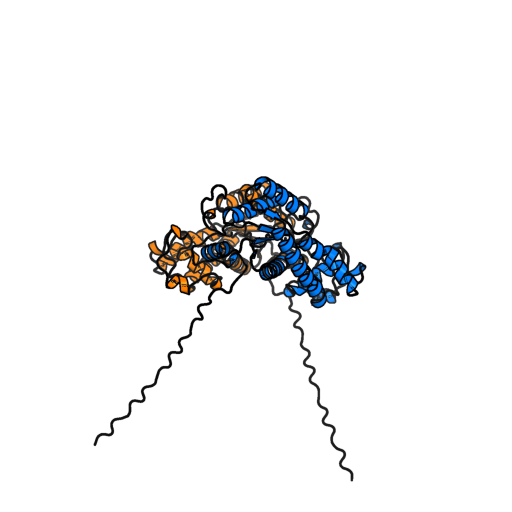1 97.19 234 GLY A CA 1
ATOM 1739 C C . GLY A 1 234 ? -10.102 -20.016 -8.117 1 97.19 234 GLY A C 1
ATOM 1740 O O . GLY A 1 234 ? -9.047 -19.391 -8.031 1 97.19 234 GLY A O 1
ATOM 1741 N N . VAL A 1 235 ? -10.148 -21.344 -8.031 1 97.56 235 VAL A N 1
ATOM 1742 C CA . VAL A 1 235 ? -8.938 -22.156 -7.977 1 97.56 235 VAL A CA 1
ATOM 1743 C C . VAL A 1 235 ? -8.688 -22.797 -9.336 1 97.56 235 VAL A C 1
ATOM 1745 O O . VAL A 1 235 ? -9.539 -23.531 -9.844 1 97.56 235 VAL A O 1
ATOM 1748 N N . TYR A 1 236 ? -7.562 -22.5 -9.859 1 95.94 236 TYR A N 1
ATOM 1749 C CA . TYR A 1 236 ? -7.258 -23.031 -11.188 1 95.94 236 TYR A CA 1
ATOM 1750 C C . TYR A 1 236 ? -6.156 -24.078 -11.117 1 95.94 236 TYR A C 1
ATOM 1752 O O . TYR A 1 236 ? -4.98 -23.75 -10.945 1 95.94 236 TYR A O 1
ATOM 1760 N N . GLY A 1 237 ? -6.57 -25.266 -11.172 1 93.69 237 GLY A N 1
ATOM 1761 C CA . GLY A 1 237 ? -5.668 -26.406 -11.094 1 93.69 237 GLY A CA 1
ATOM 1762 C C . GLY A 1 237 ? -5.23 -26.719 -9.68 1 93.69 237 GLY A C 1
ATOM 1763 O O . GLY A 1 237 ? -5.453 -25.938 -8.758 1 93.69 237 GLY A O 1
ATOM 1764 N N . GLY A 1 238 ? -4.797 -27.938 -9.531 1 95.88 238 GLY A N 1
ATOM 1765 C CA . GLY A 1 238 ? -4.16 -28.359 -8.297 1 95.88 238 GLY A CA 1
ATOM 1766 C C . GLY A 1 238 ? -5.152 -28.625 -7.172 1 95.88 238 GLY A C 1
ATOM 1767 O O . GLY A 1 238 ? -6.363 -28.625 -7.398 1 95.88 238 GLY A O 1
ATOM 1768 N N . ASP A 1 239 ? -4.578 -28.938 -6.047 1 97.5 239 ASP A N 1
ATOM 1769 C CA . ASP A 1 239 ? -5.289 -29.219 -4.801 1 97.5 239 ASP A CA 1
ATOM 1770 C C . ASP A 1 239 ? -4.613 -28.516 -3.621 1 97.5 239 ASP A C 1
ATOM 1772 O O . ASP A 1 239 ? -3.625 -29.016 -3.082 1 97.5 239 ASP A O 1
ATOM 1776 N N . PRO A 1 240 ? -5.188 -27.438 -3.188 1 98.19 240 PRO A N 1
ATOM 1777 C CA . PRO A 1 240 ? -4.516 -26.641 -2.156 1 98.19 240 PRO A CA 1
ATOM 1778 C C . PRO A 1 240 ? -4.617 -27.266 -0.769 1 98.19 240 PRO A C 1
ATOM 1780 O O . PRO A 1 240 ? -3.953 -26.812 0.168 1 98.19 240 PRO A O 1
ATOM 1783 N N . ARG A 1 241 ? -5.336 -28.297 -0.553 1 97.75 241 ARG A N 1
ATOM 1784 C CA . ARG A 1 241 ? -5.699 -28.828 0.76 1 97.75 241 ARG A CA 1
ATOM 1785 C C . ARG A 1 241 ? -4.477 -29.375 1.488 1 97.75 241 ARG A C 1
ATOM 1787 O O . ARG A 1 241 ? -4.469 -29.469 2.717 1 97.75 241 ARG A O 1
ATOM 1794 N N . HIS A 1 242 ? -3.426 -29.672 0.763 1 96.12 242 HIS A N 1
ATOM 1795 C CA . HIS A 1 242 ? -2.258 -30.297 1.377 1 96.12 242 HIS A CA 1
ATOM 1796 C C . HIS A 1 242 ? -1.097 -29.312 1.474 1 96.12 242 HIS A C 1
ATOM 1798 O O . HIS A 1 242 ? 0.03 -29.703 1.784 1 96.12 242 HIS A O 1
ATOM 1804 N N . ALA A 1 243 ? -1.339 -28.094 1.173 1 98.12 243 ALA A N 1
ATOM 1805 C CA . ALA A 1 243 ? -0.315 -27.062 1.346 1 98.12 243 ALA A CA 1
ATOM 1806 C C . ALA A 1 243 ? 0.167 -27.016 2.793 1 98.12 243 ALA A C 1
ATOM 1808 O O . ALA A 1 243 ? -0.616 -27.219 3.723 1 98.12 243 ALA A O 1
ATOM 1809 N N . SER A 1 244 ? 1.493 -26.656 2.979 1 98.06 244 SER A N 1
ATOM 1810 C CA . SER A 1 244 ? 2.061 -26.578 4.32 1 98.06 244 SER A CA 1
ATOM 1811 C C . SER A 1 244 ? 3.135 -25.5 4.402 1 98.06 244 SER A C 1
ATOM 1813 O O . SER A 1 244 ? 3.676 -25.078 3.375 1 98.06 244 SER A O 1
ATOM 1815 N N . VAL A 1 245 ? 3.373 -25.109 5.617 1 98.56 245 VAL A N 1
ATOM 1816 C CA . VAL A 1 245 ? 4.422 -24.141 5.879 1 98.56 245 VAL A CA 1
ATOM 1817 C C . VAL A 1 245 ? 5.77 -24.688 5.422 1 98.56 245 VAL A C 1
ATOM 1819 O O . VAL A 1 245 ? 6.59 -23.969 4.855 1 98.56 245 VAL A O 1
ATOM 1822 N N . GLU A 1 246 ? 6.004 -25.984 5.668 1 98.44 246 GLU A N 1
ATOM 1823 C CA . GLU A 1 246 ? 7.262 -26.625 5.305 1 98.44 246 GLU A CA 1
ATOM 1824 C C . GLU A 1 246 ? 7.488 -26.578 3.795 1 98.44 246 GLU A C 1
ATOM 1826 O O . GLU A 1 246 ? 8.578 -26.219 3.34 1 98.44 246 GLU A O 1
ATOM 1831 N N . LEU A 1 247 ? 6.488 -26.938 3.062 1 98.62 247 LEU A N 1
ATOM 1832 C CA . LEU A 1 247 ? 6.594 -26.844 1.61 1 98.62 247 LEU A CA 1
ATOM 1833 C C . LEU A 1 247 ? 6.812 -25.391 1.178 1 98.62 247 LEU A C 1
ATOM 1835 O O . LEU A 1 247 ? 7.598 -25.125 0.268 1 98.62 247 LEU A O 1
ATOM 1839 N N . GLY A 1 248 ? 6.117 -24.438 1.782 1 98.88 248 GLY A N 1
ATOM 1840 C CA . GLY A 1 248 ? 6.246 -23.016 1.454 1 98.88 248 GLY A CA 1
ATOM 1841 C C . GLY A 1 248 ? 7.645 -22.484 1.681 1 98.88 248 GLY A C 1
ATOM 1842 O O . GLY A 1 248 ? 8.133 -21.672 0.895 1 98.88 248 GLY A O 1
ATOM 1843 N N . ARG A 1 249 ? 8.266 -22.938 2.711 1 98.81 249 ARG A N 1
ATOM 1844 C CA . ARG A 1 249 ? 9.594 -22.469 3.062 1 98.81 249 ARG A CA 1
ATOM 1845 C C . ARG A 1 249 ? 10.617 -22.875 2.006 1 98.81 249 ARG A C 1
ATOM 1847 O O . ARG A 1 249 ? 11.555 -22.125 1.723 1 98.81 249 ARG A O 1
ATOM 1854 N N . LEU A 1 250 ? 10.43 -24.047 1.411 1 98.81 250 LEU A N 1
ATOM 1855 C CA . LEU A 1 250 ? 11.289 -24.453 0.308 1 98.81 250 LEU A CA 1
ATOM 1856 C C . LEU A 1 250 ? 11.25 -23.422 -0.819 1 98.81 250 LEU A C 1
ATOM 1858 O O . LEU A 1 250 ? 12.289 -23.078 -1.391 1 98.81 250 LEU A O 1
ATOM 1862 N N . GLY A 1 251 ? 10.094 -22.953 -1.079 1 98.88 251 GLY A N 1
ATOM 1863 C CA . GLY A 1 251 ? 9.906 -21.969 -2.145 1 98.88 251 GLY A CA 1
ATOM 1864 C C . GLY A 1 251 ? 10.414 -20.594 -1.781 1 98.88 251 GLY A C 1
ATOM 1865 O O . GLY A 1 251 ? 11.172 -19.984 -2.541 1 98.88 251 GLY A O 1
ATOM 1866 N N . THR A 1 252 ? 10 -20.094 -0.581 1 98.94 252 THR A N 1
ATOM 1867 C CA . THR A 1 252 ? 10.375 -18.734 -0.192 1 98.94 252 THR A CA 1
ATOM 1868 C C . THR A 1 252 ? 11.891 -18.609 -0.065 1 98.94 252 THR A C 1
ATOM 1870 O O . THR A 1 252 ? 12.469 -17.609 -0.477 1 98.94 252 THR A O 1
ATOM 1873 N N . ASP A 1 253 ? 12.531 -19.625 0.434 1 98.88 253 ASP A N 1
ATOM 1874 C CA . ASP A 1 253 ? 13.984 -19.625 0.551 1 98.88 253 ASP A CA 1
ATOM 1875 C C . ASP A 1 253 ? 14.648 -19.578 -0.825 1 98.88 253 ASP A C 1
ATOM 1877 O O . ASP A 1 253 ? 15.609 -18.828 -1.036 1 98.88 253 ASP A O 1
ATOM 1881 N N . ALA A 1 254 ? 14.141 -20.375 -1.705 1 98.88 254 ALA A N 1
ATOM 1882 C CA . ALA A 1 254 ? 14.688 -20.406 -3.061 1 98.88 254 ALA A CA 1
ATOM 1883 C C . ALA A 1 254 ? 14.469 -19.062 -3.768 1 98.88 254 ALA A C 1
ATOM 1885 O O . ALA A 1 254 ? 15.375 -18.562 -4.438 1 98.88 254 ALA A O 1
ATOM 1886 N N . ILE A 1 255 ? 13.289 -18.484 -3.66 1 98.94 255 ILE A N 1
ATOM 1887 C CA . ILE A 1 255 ? 12.977 -17.203 -4.285 1 98.94 255 ILE A CA 1
ATOM 1888 C C . ILE A 1 255 ? 13.961 -16.141 -3.797 1 98.94 255 ILE A C 1
ATOM 1890 O O . ILE A 1 255 ? 14.555 -15.422 -4.602 1 98.94 255 ILE A O 1
ATOM 1894 N N . VAL A 1 256 ? 14.164 -16.078 -2.498 1 98.94 256 VAL A N 1
ATOM 1895 C CA . VAL A 1 256 ? 15.031 -15.055 -1.913 1 98.94 256 VAL A CA 1
ATOM 1896 C C . VAL A 1 256 ? 16.469 -15.266 -2.393 1 98.94 256 VAL A C 1
ATOM 1898 O O . VAL A 1 256 ? 17.094 -14.344 -2.918 1 98.94 256 VAL A O 1
ATOM 1901 N N . SER A 1 257 ? 16.938 -16.5 -2.283 1 98.88 257 SER A N 1
ATOM 1902 C CA . SER A 1 257 ? 18.328 -16.781 -2.619 1 98.88 257 SER A CA 1
ATOM 1903 C C . SER A 1 257 ? 18.609 -16.531 -4.098 1 98.88 257 SER A C 1
ATOM 1905 O O . SER A 1 257 ? 19.578 -15.859 -4.445 1 98.88 257 SER A O 1
ATOM 1907 N N . ARG A 1 258 ? 17.766 -17.016 -4.93 1 98.88 258 ARG A N 1
ATOM 1908 C CA . ARG A 1 258 ? 17.969 -16.891 -6.371 1 98.88 258 ARG A CA 1
ATOM 1909 C C . ARG A 1 258 ? 17.812 -15.453 -6.836 1 98.88 258 ARG A C 1
ATOM 1911 O O . ARG A 1 258 ? 18.5 -15.008 -7.758 1 98.88 258 ARG A O 1
ATOM 1918 N N . THR A 1 259 ? 16.922 -14.711 -6.223 1 98.94 259 THR A N 1
ATOM 1919 C CA . THR A 1 259 ? 16.719 -13.32 -6.598 1 98.94 259 THR A CA 1
ATOM 1920 C C . THR A 1 259 ? 17.891 -12.461 -6.148 1 98.94 259 THR A C 1
ATOM 1922 O O . THR A 1 259 ? 18.359 -11.594 -6.891 1 98.94 259 THR A O 1
ATOM 1925 N N . VAL A 1 260 ? 18.375 -12.68 -4.945 1 98.88 260 VAL A N 1
ATOM 1926 C CA . VAL A 1 260 ? 19.547 -11.969 -4.461 1 98.88 260 VAL A CA 1
ATOM 1927 C C . VAL A 1 260 ? 20.719 -12.195 -5.418 1 98.88 260 VAL A C 1
ATOM 1929 O O . VAL A 1 260 ? 21.391 -11.242 -5.832 1 98.88 260 VAL A O 1
ATOM 1932 N N . ASP A 1 261 ? 20.922 -13.469 -5.812 1 98.69 261 ASP A N 1
ATOM 1933 C CA . ASP A 1 261 ? 22.016 -13.805 -6.73 1 98.69 261 ASP A CA 1
ATOM 1934 C C . ASP A 1 261 ? 21.828 -13.102 -8.07 1 98.69 261 ASP A C 1
ATOM 1936 O O . ASP A 1 261 ? 22.797 -12.57 -8.641 1 98.69 261 ASP A O 1
ATOM 1940 N N . ALA A 1 262 ? 20.641 -13.109 -8.57 1 98.69 262 ALA A N 1
ATOM 1941 C CA . ALA A 1 262 ? 20.359 -12.484 -9.859 1 98.69 262 ALA A CA 1
ATOM 1942 C C . ALA A 1 262 ? 20.625 -10.984 -9.812 1 98.69 262 ALA A C 1
ATOM 1944 O O . ALA A 1 262 ? 21.188 -10.414 -10.75 1 98.69 262 ALA A O 1
ATOM 1945 N N . ILE A 1 263 ? 20.203 -10.32 -8.758 1 98.62 263 ILE A N 1
ATOM 1946 C CA . ILE A 1 263 ? 20.391 -8.875 -8.625 1 98.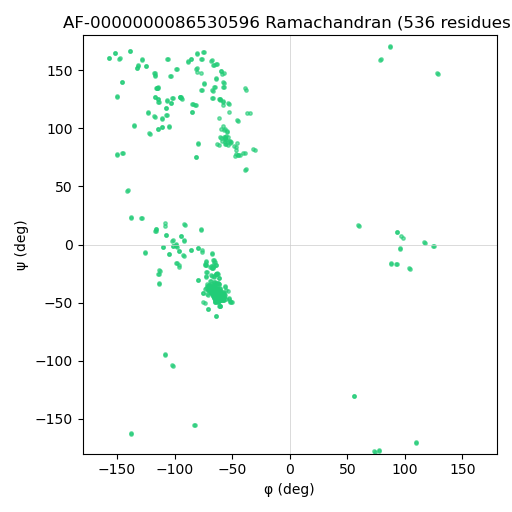62 263 ILE A CA 1
ATOM 1947 C C . ILE A 1 263 ? 21.891 -8.555 -8.523 1 98.62 263 ILE A C 1
ATOM 1949 O O . ILE A 1 263 ? 22.375 -7.629 -9.172 1 98.62 263 ILE A O 1
ATOM 1953 N N . ARG A 1 264 ? 22.609 -9.328 -7.766 1 98.12 264 ARG A N 1
ATOM 1954 C CA . ARG A 1 264 ? 24.047 -9.125 -7.641 1 98.12 264 ARG A CA 1
ATOM 1955 C C . ARG A 1 264 ? 24.734 -9.25 -8.992 1 98.12 264 ARG A C 1
ATOM 1957 O O . ARG A 1 264 ? 25.609 -8.445 -9.328 1 98.12 264 ARG A O 1
ATOM 1964 N N . LYS A 1 265 ? 24.344 -10.273 -9.703 1 97.25 265 LYS A N 1
ATOM 1965 C CA . LYS A 1 265 ? 24.922 -10.492 -11.023 1 97.25 265 LYS A CA 1
ATOM 1966 C C . LYS A 1 265 ? 24.625 -9.32 -11.953 1 97.25 265 LYS A C 1
ATOM 1968 O O . LYS A 1 265 ? 25.5 -8.883 -12.703 1 97.25 265 LYS A O 1
ATOM 1973 N N . GLU A 1 266 ? 23.391 -8.867 -11.953 1 95.44 266 GLU A N 1
ATOM 1974 C CA . GLU A 1 266 ? 23 -7.75 -12.805 1 95.44 266 GLU A CA 1
ATOM 1975 C C . GLU A 1 266 ? 23.766 -6.484 -12.445 1 95.44 266 GLU A C 1
ATOM 1977 O O . GLU A 1 266 ? 24.188 -5.73 -13.328 1 95.44 266 GLU A O 1
ATOM 1982 N N . ILE A 1 267 ? 23.922 -6.195 -11.203 1 94.5 267 ILE A N 1
ATOM 1983 C CA . ILE A 1 267 ? 24.594 -4.988 -10.727 1 94.5 267 ILE A CA 1
ATOM 1984 C C . ILE A 1 267 ? 26.094 -5.062 -11.062 1 94.5 267 ILE A C 1
ATOM 1986 O O . ILE A 1 267 ? 26.688 -4.066 -11.461 1 94.5 267 ILE A O 1
ATOM 1990 N N . ALA A 1 268 ? 26.656 -6.234 -10.969 1 90.44 268 ALA A N 1
ATOM 1991 C CA . ALA A 1 268 ? 28.078 -6.438 -11.258 1 90.44 268 ALA A CA 1
ATOM 1992 C C . ALA A 1 268 ? 28.359 -6.297 -12.75 1 90.44 268 ALA A C 1
ATOM 1994 O O . ALA A 1 268 ? 29.469 -5.906 -13.141 1 90.44 268 ALA A O 1
ATOM 1995 N N . GLY A 1 269 ? 27.469 -6.699 -13.578 1 80.69 269 GLY A N 1
ATOM 1996 C CA . GLY A 1 269 ? 27.656 -6.688 -15.023 1 80.69 269 GLY A CA 1
ATOM 1997 C C . GLY A 1 269 ? 27.5 -5.309 -15.633 1 80.69 269 GLY A C 1
ATOM 1998 O O . GLY A 1 269 ? 27.594 -5.148 -16.859 1 80.69 269 GLY A O 1
ATOM 1999 N N . ARG A 1 270 ? 27.453 -4.215 -14.938 1 71.25 270 ARG A N 1
ATOM 2000 C CA . ARG A 1 270 ? 27.328 -2.857 -15.453 1 71.25 270 ARG A CA 1
ATOM 2001 C C . ARG A 1 270 ? 28.688 -2.27 -15.781 1 71.25 270 ARG A C 1
ATOM 2003 O O . ARG A 1 270 ? 29.703 -2.643 -15.164 1 71.25 270 ARG A O 1
ATOM 2010 N N . MET B 1 1 ? 3.82 -64.562 51.594 1 30.69 1 MET B N 1
ATOM 2011 C CA . MET B 1 1 ? 2.791 -63.656 51.125 1 30.69 1 MET B CA 1
ATOM 2012 C C . MET B 1 1 ? 3.414 -62.438 50.438 1 30.69 1 MET B C 1
ATOM 2014 O O . MET B 1 1 ? 4.031 -61.594 51.094 1 30.69 1 MET B O 1
ATOM 2018 N N . LYS B 1 2 ? 3.949 -62.688 49.188 1 34.28 2 LYS B N 1
ATOM 2019 C CA . LYS B 1 2 ? 4.707 -61.844 48.25 1 34.28 2 LYS B CA 1
ATOM 2020 C C . LYS B 1 2 ? 3.93 -60.594 47.875 1 34.28 2 LYS B C 1
ATOM 2022 O O . LYS B 1 2 ? 2.768 -60.688 47.469 1 34.28 2 LYS B O 1
ATOM 2027 N N . CYS B 1 3 ? 4.211 -59.375 48.438 1 32.78 3 CYS B N 1
ATOM 2028 C CA . CYS B 1 3 ? 3.705 -58.031 48.312 1 32.78 3 CYS B CA 1
ATOM 2029 C C . CYS B 1 3 ? 3.773 -57.531 46.875 1 32.78 3 CYS B C 1
ATOM 2031 O O . CYS B 1 3 ? 4.859 -57.438 46.312 1 32.78 3 CYS B O 1
ATOM 2033 N N . LEU B 1 4 ? 2.742 -57.812 46.062 1 36.38 4 LEU B N 1
ATOM 2034 C CA . LEU B 1 4 ? 2.674 -57.406 44.656 1 36.38 4 LEU B CA 1
ATOM 2035 C C . LEU B 1 4 ? 2.711 -55.875 44.562 1 36.38 4 LEU B C 1
ATOM 2037 O O . LEU B 1 4 ? 1.92 -55.188 45.188 1 36.38 4 LEU B O 1
ATOM 2041 N N . PRO B 1 5 ? 3.852 -55.25 44.062 1 37.84 5 PRO B N 1
ATOM 2042 C CA . PRO B 1 5 ? 3.98 -53.812 43.938 1 37.84 5 PRO B CA 1
ATOM 2043 C C . PRO B 1 5 ? 2.895 -53.188 43.062 1 37.84 5 PRO B C 1
ATOM 2045 O O . PRO B 1 5 ? 2.379 -53.844 42.156 1 37.84 5 PRO B O 1
ATOM 2048 N N . ARG B 1 6 ? 2.043 -52.25 43.594 1 36.78 6 ARG B N 1
ATOM 2049 C CA . ARG B 1 6 ? 1.017 -51.438 42.969 1 36.78 6 ARG B CA 1
ATOM 2050 C C . ARG B 1 6 ? 1.603 -50.656 41.812 1 36.78 6 ARG B C 1
ATOM 2052 O O . ARG B 1 6 ? 2.553 -49.875 42 1 36.78 6 ARG B O 1
ATOM 2059 N N . ALA B 1 7 ? 1.485 -51.094 40.531 1 35.66 7 ALA B N 1
ATOM 2060 C CA . ALA B 1 7 ? 1.824 -50.375 39.312 1 35.66 7 ALA B CA 1
ATOM 2061 C C . ALA B 1 7 ? 1.075 -49.031 39.25 1 35.66 7 ALA B C 1
ATOM 2063 O O . ALA B 1 7 ? -0.157 -49 39.312 1 35.66 7 ALA B O 1
ATOM 2064 N N . VAL B 1 8 ? 1.596 -47.875 39.719 1 36.44 8 VAL B N 1
ATOM 2065 C CA . VAL B 1 8 ? 1.076 -46.5 39.594 1 36.44 8 VAL B CA 1
ATOM 2066 C C . VAL B 1 8 ? 0.85 -46.188 38.125 1 36.44 8 VAL B C 1
ATOM 2068 O O . VAL B 1 8 ? 1.775 -46.281 37.312 1 36.44 8 VAL B O 1
ATOM 2071 N N . PHE B 1 9 ? -0.417 -46.344 37.625 1 37.34 9 PHE B N 1
ATOM 2072 C CA . PHE B 1 9 ? -0.862 -45.875 36.312 1 37.34 9 PHE B CA 1
ATOM 2073 C C . PHE B 1 9 ? -0.62 -44.375 36.125 1 37.34 9 PHE B C 1
ATOM 2075 O O . PHE B 1 9 ? -1.187 -43.562 36.875 1 37.34 9 PHE B O 1
ATOM 2082 N N . ALA B 1 10 ? 0.544 -44.031 35.688 1 35.31 10 ALA B N 1
ATOM 2083 C CA . ALA B 1 10 ? 0.8 -42.656 35.281 1 35.31 10 ALA B CA 1
ATOM 2084 C C . ALA B 1 10 ? -0.125 -42.25 34.125 1 35.31 10 ALA B C 1
ATOM 2086 O O . ALA B 1 10 ? -0.061 -42.812 33.031 1 35.31 10 ALA B O 1
ATOM 2087 N N . ALA B 1 11 ? -1.29 -41.656 34.438 1 33.91 11 ALA B N 1
ATOM 2088 C CA . ALA B 1 11 ? -2.162 -41 33.469 1 33.91 11 ALA B CA 1
ATOM 2089 C C . ALA B 1 11 ? -1.418 -39.906 32.719 1 33.91 11 ALA B C 1
ATOM 2091 O O . ALA B 1 11 ? -0.934 -38.969 33.312 1 33.91 11 ALA B O 1
ATOM 2092 N N . LEU B 1 12 ? -0.835 -40.219 31.578 1 33.91 12 LEU B N 1
ATOM 2093 C CA . LEU B 1 12 ? -0.285 -39.219 30.688 1 33.91 12 LEU B CA 1
ATOM 2094 C C . LEU B 1 12 ? -1.37 -38.25 30.234 1 33.91 12 LEU B C 1
ATOM 2096 O O . LEU B 1 12 ? -2.338 -38.656 29.578 1 33.91 12 LEU B O 1
ATOM 2100 N N . ALA B 1 13 ? -1.559 -37.125 30.969 1 40.03 13 ALA B N 1
ATOM 2101 C CA . ALA B 1 13 ? -2.367 -36 30.469 1 40.03 13 ALA B CA 1
ATOM 2102 C C . ALA B 1 13 ? -1.884 -35.562 29.094 1 40.03 13 ALA B C 1
ATOM 2104 O O . ALA B 1 13 ? -0.782 -35 28.969 1 40.03 13 ALA B O 1
ATOM 2105 N N . VAL B 1 14 ? -2.418 -36.156 28.047 1 33.56 14 VAL B N 1
ATOM 2106 C CA . VAL B 1 14 ? -2.201 -35.594 26.703 1 33.56 14 VAL B CA 1
ATOM 2107 C C . VAL B 1 14 ? -2.828 -34.219 26.625 1 33.56 14 VAL B C 1
ATOM 2109 O O . VAL B 1 14 ? -4.043 -34.062 26.766 1 33.56 14 VAL B O 1
ATOM 2112 N N . THR B 1 15 ? -2.125 -33.188 27.016 1 36.88 15 THR B N 1
ATOM 2113 C CA . THR B 1 15 ? -2.564 -31.844 26.719 1 36.88 15 THR B CA 1
ATOM 2114 C C . THR B 1 15 ? -2.816 -31.688 25.219 1 36.88 15 THR B C 1
ATOM 2116 O O . THR B 1 15 ? -1.89 -31.781 24.406 1 36.88 15 THR B O 1
ATOM 2119 N N . VAL B 1 16 ? -4 -32.031 24.766 1 35.22 16 VAL B N 1
ATOM 2120 C CA . VAL B 1 16 ? -4.426 -31.656 23.422 1 35.22 16 VAL B CA 1
ATOM 2121 C C . VAL B 1 16 ? -4.23 -30.156 23.219 1 35.22 16 VAL B C 1
ATOM 2123 O O . VAL B 1 16 ? -4.848 -29.344 23.922 1 35.22 16 VAL B O 1
ATOM 2126 N N . ALA B 1 17 ? -3.1 -29.781 22.766 1 34.03 17 ALA B N 1
ATOM 2127 C CA . ALA B 1 17 ? -2.975 -28.422 22.234 1 34.03 17 ALA B CA 1
ATOM 2128 C C . ALA B 1 17 ? -4.109 -28.109 21.281 1 34.03 17 ALA B C 1
ATOM 2130 O O . ALA B 1 17 ? -4.16 -28.641 20.172 1 34.03 17 ALA B O 1
ATOM 2131 N N . GLN B 1 18 ? -5.258 -27.859 21.812 1 35.72 18 GLN B N 1
ATOM 2132 C CA . GLN B 1 18 ? -6.234 -27.297 20.875 1 35.72 18 GLN B CA 1
ATOM 2133 C C . GLN B 1 18 ? -5.617 -26.188 20.031 1 35.72 18 GLN B C 1
ATOM 2135 O O . GLN B 1 18 ? -5.188 -25.172 20.547 1 35.72 18 GLN B O 1
ATOM 2140 N N . ALA B 1 19 ? -5.008 -26.594 18.922 1 34.91 19 ALA B N 1
ATOM 2141 C CA . ALA B 1 19 ? -4.789 -25.547 17.922 1 34.91 19 ALA B CA 1
ATOM 2142 C C . ALA B 1 19 ? -6.035 -24.688 17.75 1 34.91 19 ALA B C 1
ATOM 2144 O O . ALA B 1 19 ? -7.086 -25.172 17.344 1 34.91 19 ALA B O 1
ATOM 2145 N N . ALA B 1 20 ? -6.332 -23.781 18.641 1 36.34 20 ALA B N 1
ATOM 2146 C CA . ALA B 1 20 ? -7.363 -22.781 18.406 1 36.34 20 ALA B CA 1
ATOM 2147 C C . ALA B 1 20 ? -7.449 -22.406 16.922 1 36.34 20 ALA B C 1
ATOM 2149 O O . ALA B 1 20 ? -6.52 -21.828 16.375 1 36.34 20 ALA B O 1
ATOM 2150 N N . LEU B 1 21 ? -8.156 -23.234 16.203 1 37.78 21 LEU B N 1
ATOM 2151 C CA . LEU B 1 21 ? -8.539 -22.875 14.836 1 37.78 21 LEU B CA 1
ATOM 2152 C C . LEU B 1 21 ? -8.914 -21.406 14.75 1 37.78 21 LEU B C 1
ATOM 2154 O O . LEU B 1 21 ? -9.836 -20.953 15.43 1 37.78 21 LEU B O 1
ATOM 2158 N N . ALA B 1 22 ? -8.031 -20.516 14.703 1 38.41 22 ALA B N 1
ATOM 2159 C CA . ALA B 1 22 ? -8.141 -19.062 14.602 1 38.41 22 ALA B CA 1
ATOM 2160 C C . ALA B 1 22 ? -9.289 -18.656 13.68 1 38.41 22 ALA B C 1
ATOM 2162 O O . ALA B 1 22 ? -9.219 -18.875 12.461 1 38.41 22 ALA B O 1
ATOM 2163 N N . GLN B 1 23 ? -10.539 -18.938 14.008 1 42.28 23 GLN B N 1
ATOM 2164 C CA . GLN B 1 23 ? -11.555 -18.219 13.242 1 42.28 23 GLN B CA 1
ATOM 2165 C C . GLN B 1 23 ? -11.094 -16.812 12.898 1 42.28 23 GLN B C 1
ATOM 2167 O O . GLN B 1 23 ? -10.547 -16.109 13.75 1 42.28 23 GLN B O 1
ATOM 2172 N N . ALA B 1 24 ? -10.844 -16.406 11.734 1 50.91 24 ALA B N 1
ATOM 2173 C CA . ALA B 1 24 ? -10.391 -15.07 11.359 1 50.91 24 ALA B CA 1
ATOM 2174 C C . ALA B 1 24 ? -11.195 -13.992 12.07 1 50.91 24 ALA B C 1
ATOM 2176 O O . ALA B 1 24 ? -12.43 -14.023 12.055 1 50.91 24 ALA B O 1
ATOM 2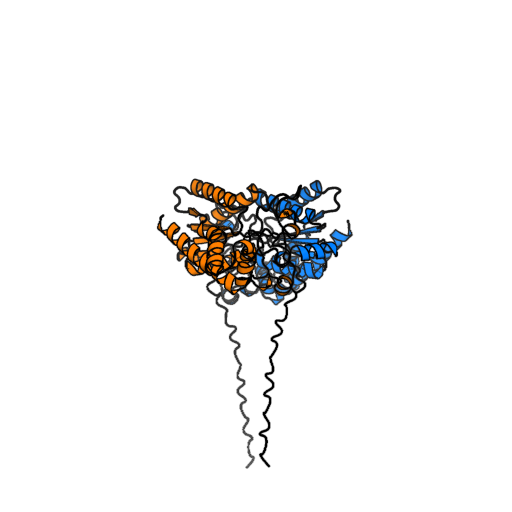177 N N . PRO B 1 25 ? -10.734 -13.312 13.016 1 54 25 PRO B N 1
ATOM 2178 C CA . PRO B 1 25 ? -11.367 -12.141 13.633 1 54 25 PRO B CA 1
ATOM 2179 C C . PRO B 1 25 ? -12.07 -11.242 12.617 1 54 25 PRO B C 1
ATOM 2181 O O . PRO B 1 25 ? -11.703 -11.234 11.438 1 54 25 PRO B O 1
ATOM 2184 N N . ALA B 1 26 ? -13.336 -10.82 12.906 1 78.06 26 ALA B N 1
ATOM 2185 C CA . ALA B 1 26 ? -14.133 -9.922 12.086 1 78.06 26 ALA B CA 1
ATOM 2186 C C . ALA B 1 26 ? -13.32 -8.711 11.633 1 78.06 26 ALA B C 1
ATOM 2188 O O . ALA B 1 26 ? -13.25 -7.703 12.336 1 78.06 26 ALA B O 1
ATOM 2189 N N . THR B 1 27 ? -12.484 -8.859 10.656 1 94.44 27 THR B N 1
ATOM 2190 C CA . THR B 1 27 ? -11.641 -7.809 10.109 1 94.44 27 THR B CA 1
ATOM 2191 C C . THR B 1 27 ? -12.438 -6.871 9.211 1 94.44 27 THR B C 1
ATOM 2193 O O . THR B 1 27 ? -13.445 -7.281 8.625 1 94.44 27 THR B O 1
ATOM 2196 N N . VAL B 1 28 ? -12.047 -5.605 9.203 1 98.44 28 VAL B N 1
ATOM 2197 C CA . VAL B 1 28 ? -12.625 -4.66 8.258 1 98.44 28 VAL B CA 1
ATOM 2198 C C . VAL B 1 28 ? -11.656 -4.438 7.094 1 98.44 28 VAL B C 1
ATOM 2200 O O . VAL B 1 28 ? -11.938 -3.654 6.188 1 98.44 28 VAL B O 1
ATOM 2203 N N . GLN B 1 29 ? -10.508 -5.102 7.172 1 98.62 29 GLN B N 1
ATOM 2204 C CA . GLN B 1 29 ? -9.5 -4.961 6.129 1 98.62 29 GLN B CA 1
ATOM 2205 C C . GLN B 1 29 ? -9.773 -5.906 4.965 1 98.62 29 GLN B C 1
ATOM 2207 O O . GLN B 1 29 ? -9.734 -7.129 5.129 1 98.62 29 GLN B O 1
ATOM 2212 N N . LEU B 1 30 ? -9.938 -5.332 3.818 1 98.88 30 LEU B N 1
ATOM 2213 C CA . LEU B 1 30 ? -10.258 -6.102 2.619 1 98.88 30 LEU B CA 1
ATOM 2214 C C . LEU B 1 30 ? -9.203 -7.168 2.363 1 98.88 30 LEU B C 1
ATOM 2216 O O . LEU B 1 30 ? -9.531 -8.32 2.08 1 98.88 30 LEU B O 1
ATOM 2220 N N . GLU B 1 31 ? -7.941 -6.797 2.516 1 98.69 31 GLU B N 1
ATOM 2221 C CA . GLU B 1 31 ? -6.816 -7.66 2.162 1 98.69 31 GLU B CA 1
ATOM 2222 C C . GLU B 1 31 ? -6.793 -8.914 3.029 1 98.69 31 GLU B C 1
ATOM 2224 O O . GLU B 1 31 ? -6.176 -9.922 2.66 1 98.69 31 GLU B O 1
ATOM 2229 N N . ASP B 1 32 ? -7.496 -8.891 4.137 1 98.38 32 ASP B N 1
ATOM 2230 C CA . ASP B 1 32 ? -7.445 -9.992 5.086 1 98.38 32 ASP B CA 1
ATOM 2231 C C . ASP B 1 32 ? -8.633 -10.938 4.902 1 98.38 32 ASP B C 1
ATOM 2233 O O . ASP B 1 32 ? -8.727 -11.961 5.578 1 98.38 32 ASP B O 1
ATOM 2237 N N . MET B 1 33 ? -9.484 -10.602 3.99 1 98.5 33 MET B N 1
ATOM 2238 C CA . MET B 1 33 ? -10.648 -11.422 3.693 1 98.5 33 MET B CA 1
ATOM 2239 C C . MET B 1 33 ? -10.398 -12.305 2.477 1 98.5 33 MET B C 1
ATOM 2241 O O . MET B 1 33 ? -9.602 -11.953 1.604 1 98.5 33 MET B O 1
ATOM 2245 N N . THR B 1 34 ? -11.062 -13.43 2.48 1 98.38 34 THR B N 1
ATOM 2246 C CA . THR B 1 34 ? -11.18 -14.156 1.218 1 98.38 34 THR B CA 1
ATOM 2247 C C . THR B 1 34 ? -12.297 -13.555 0.36 1 98.38 34 THR B C 1
ATOM 2249 O O . THR B 1 34 ? -13.109 -12.773 0.849 1 98.38 34 THR B O 1
ATOM 2252 N N . TRP B 1 35 ? -12.273 -13.914 -0.909 1 98.56 35 TRP B N 1
ATOM 2253 C CA . TRP B 1 35 ? -13.312 -13.336 -1.756 1 98.56 35 TRP B CA 1
ATOM 2254 C C . TRP B 1 35 ? -14.695 -13.805 -1.33 1 98.56 35 TRP B C 1
ATOM 2256 O O . TRP B 1 35 ? -15.672 -13.055 -1.408 1 98.56 35 TRP B O 1
ATOM 2266 N N . THR B 1 36 ? -14.852 -15.023 -0.811 1 98.31 36 THR B N 1
ATOM 2267 C CA . THR B 1 36 ? -16.141 -15.523 -0.37 1 98.31 36 THR B CA 1
ATOM 2268 C C . THR B 1 36 ? -16.594 -14.82 0.905 1 98.31 36 THR B C 1
ATOM 2270 O O . THR B 1 36 ? -17.781 -14.547 1.082 1 98.31 36 THR B O 1
ATOM 2273 N N . GLU B 1 37 ? -15.664 -14.578 1.793 1 98.12 37 GLU B N 1
ATOM 2274 C CA . GLU B 1 37 ? -15.992 -13.805 2.986 1 98.12 37 GLU B CA 1
ATOM 2275 C C . GLU B 1 37 ? -16.484 -12.406 2.617 1 98.12 37 GLU B C 1
ATOM 2277 O O . GLU B 1 37 ? -17.438 -11.898 3.211 1 98.12 37 GLU B O 1
ATOM 2282 N N . LEU B 1 38 ? -15.812 -11.797 1.665 1 98.56 38 LEU B N 1
ATOM 2283 C CA . LEU B 1 38 ? -16.234 -10.469 1.226 1 98.56 38 LEU B CA 1
ATOM 2284 C C . LEU B 1 38 ? -17.609 -10.523 0.572 1 98.56 38 LEU B C 1
ATOM 2286 O O . LEU B 1 38 ? -18.469 -9.68 0.85 1 98.56 38 LEU B O 1
ATOM 2290 N N . ARG B 1 39 ? -17.75 -11.492 -0.308 1 98.25 39 ARG B N 1
ATOM 2291 C CA . ARG B 1 39 ? -19.047 -11.695 -0.927 1 98.25 39 ARG B CA 1
ATOM 2292 C C . ARG B 1 39 ? -20.141 -11.781 0.128 1 98.25 39 ARG B C 1
ATOM 2294 O O . ARG B 1 39 ? -21.172 -11.117 0.008 1 98.25 39 ARG B O 1
ATOM 2301 N N . ASP B 1 40 ? -19.922 -12.586 1.107 1 98.06 40 ASP B N 1
ATOM 2302 C CA . ASP B 1 40 ? -20.906 -12.797 2.15 1 98.06 40 ASP B CA 1
ATOM 2303 C C . ASP B 1 40 ? -21.141 -11.523 2.961 1 98.06 40 ASP B C 1
ATOM 2305 O O . ASP B 1 40 ? -22.266 -11.227 3.359 1 98.06 40 ASP B O 1
ATOM 2309 N N . SER B 1 41 ? -20.094 -10.766 3.227 1 97.88 41 SER B N 1
ATOM 2310 C CA . SER B 1 41 ? -20.203 -9.492 3.934 1 97.88 41 SER B CA 1
ATOM 2311 C C . SER B 1 41 ? -21.062 -8.5 3.146 1 97.88 41 SER B C 1
ATOM 2313 O O . SER B 1 41 ? -21.906 -7.809 3.719 1 97.88 41 SER B O 1
ATOM 2315 N N . ILE B 1 42 ? -20.812 -8.438 1.869 1 98.19 42 ILE B N 1
ATOM 2316 C CA . ILE B 1 42 ? -21.562 -7.539 1.004 1 98.19 42 ILE B CA 1
ATOM 2317 C C . ILE B 1 42 ? -23.031 -7.941 1.006 1 98.19 42 ILE B C 1
ATOM 2319 O O . ILE B 1 42 ? -23.922 -7.09 1.152 1 98.19 42 ILE B O 1
ATOM 2323 N N . ARG B 1 43 ? -23.281 -9.203 0.899 1 97.81 43 ARG B N 1
ATOM 2324 C CA . ARG B 1 43 ? -24.656 -9.711 0.917 1 97.81 43 ARG B CA 1
ATOM 2325 C C . ARG B 1 43 ? -25.344 -9.391 2.238 1 97.81 43 ARG B C 1
ATOM 2327 O O . ARG B 1 43 ? -26.562 -9.188 2.279 1 97.81 43 ARG B O 1
ATOM 2334 N N . ALA B 1 44 ? -24.516 -9.305 3.229 1 97.56 44 ALA B N 1
ATOM 2335 C CA . ALA B 1 44 ? -25.047 -9.039 4.562 1 97.56 44 ALA B CA 1
ATOM 2336 C C . ALA B 1 44 ? -25.219 -7.535 4.789 1 97.56 44 ALA B C 1
ATOM 2338 O O . ALA B 1 44 ? -25.609 -7.109 5.875 1 97.56 44 ALA B O 1
ATOM 2339 N N . GLY B 1 45 ? -24.812 -6.75 3.896 1 97.12 45 GLY B N 1
ATOM 2340 C CA . GLY B 1 45 ? -25.156 -5.336 3.975 1 97.12 45 GLY B CA 1
ATOM 2341 C C . GLY B 1 45 ? -23.938 -4.441 4.137 1 97.12 45 GLY B C 1
ATOM 2342 O O . GLY B 1 45 ? -24.078 -3.225 4.281 1 97.12 45 GLY B O 1
ATOM 2343 N N . LYS B 1 46 ? -22.766 -4.996 4.148 1 97.75 46 LYS B N 1
ATOM 2344 C CA . LYS B 1 46 ? -21.578 -4.168 4.164 1 97.75 46 LYS B CA 1
ATOM 2345 C C . LYS B 1 46 ? -21.25 -3.635 2.771 1 97.75 46 LYS B C 1
ATOM 2347 O O . LYS B 1 46 ? -20.391 -4.18 2.078 1 97.75 46 LYS B O 1
ATOM 2352 N N . THR B 1 47 ? -21.875 -2.523 2.475 1 98 47 THR B N 1
ATOM 2353 C CA . THR B 1 47 ? -21.812 -2.051 1.096 1 98 47 THR B CA 1
ATOM 2354 C C . THR B 1 47 ? -21.094 -0.708 1.017 1 98 47 THR B C 1
ATOM 2356 O O . THR B 1 47 ? -21.156 -0.02 -0.004 1 98 47 THR B O 1
ATOM 2359 N N . THR B 1 48 ? -20.422 -0.282 2.145 1 98.75 48 THR B N 1
ATOM 2360 C CA . THR B 1 48 ? -19.578 0.9 2.152 1 98.75 48 THR B CA 1
ATOM 2361 C C . THR B 1 48 ? -18.094 0.505 2.08 1 98.75 48 THR B C 1
ATOM 2363 O O . THR B 1 48 ? -17.641 -0.361 2.832 1 98.75 48 THR B O 1
ATOM 2366 N N . LEU B 1 49 ? -17.406 1.046 1.128 1 98.88 49 LEU B N 1
ATOM 2367 C CA . LEU B 1 49 ? -15.984 0.8 0.962 1 98.88 49 LEU B CA 1
ATOM 2368 C C . LEU B 1 49 ? -15.18 2.078 1.19 1 98.88 49 LEU B C 1
ATOM 2370 O O . LEU B 1 49 ? -15.5 3.125 0.624 1 98.88 49 LEU B O 1
ATOM 2374 N N . LEU B 1 50 ? -14.234 2.025 2.074 1 98.94 50 LEU B N 1
ATOM 2375 C CA . LEU B 1 50 ? -13.289 3.121 2.277 1 98.94 50 LEU B CA 1
ATOM 2376 C C . LEU B 1 50 ? -12.008 2.889 1.483 1 98.94 50 LEU B C 1
ATOM 2378 O O . LEU B 1 50 ? -11.406 1.813 1.562 1 98.94 50 LEU B O 1
ATOM 2382 N N . ILE B 1 51 ? -11.602 3.814 0.696 1 98.94 51 ILE B N 1
ATOM 2383 C CA . ILE B 1 51 ? -10.312 3.797 0.015 1 98.94 51 ILE B CA 1
ATOM 2384 C C . ILE B 1 51 ? -9.359 4.781 0.689 1 98.94 51 ILE B C 1
ATOM 2386 O O . ILE B 1 51 ? -9.438 5.992 0.465 1 98.94 51 ILE B O 1
ATOM 2390 N N . PRO B 1 52 ? -8.453 4.242 1.492 1 98.94 52 PRO B N 1
ATOM 2391 C CA . PRO B 1 52 ? -7.473 5.109 2.146 1 98.94 52 PRO B CA 1
ATOM 2392 C C . PRO B 1 52 ? -6.352 5.547 1.206 1 98.94 52 PRO B C 1
ATOM 2394 O O . PRO B 1 52 ? -5.77 4.719 0.504 1 98.94 52 PRO B O 1
ATOM 2397 N N . ILE B 1 53 ? -6.09 6.852 1.257 1 98.94 53 ILE B N 1
ATOM 2398 C CA . ILE B 1 53 ? -5.062 7.434 0.403 1 98.94 53 ILE B CA 1
ATOM 2399 C C . ILE B 1 53 ? -4.027 8.156 1.263 1 98.94 53 ILE B C 1
ATOM 2401 O O . ILE B 1 53 ? -4.344 9.156 1.91 1 98.94 53 ILE B O 1
ATOM 2405 N N . GLY B 1 54 ? -2.848 7.598 1.243 1 98.81 54 GLY B N 1
ATOM 2406 C CA . GLY B 1 54 ? -1.75 8.219 1.969 1 98.81 54 GLY B CA 1
ATOM 2407 C C . GLY B 1 54 ? -0.798 8.984 1.071 1 98.81 54 GLY B C 1
ATOM 2408 O O . GLY B 1 54 ? -1.163 10.023 0.512 1 98.81 54 GLY B O 1
ATOM 2409 N N . GLY B 1 55 ? 0.306 8.375 0.851 1 98.62 55 GLY B N 1
ATOM 2410 C CA . GLY B 1 55 ? 1.434 8.953 0.139 1 98.62 55 GLY B CA 1
ATOM 2411 C C . GLY B 1 55 ? 2.74 8.852 0.903 1 98.62 55 GLY B C 1
ATOM 2412 O O . GLY B 1 55 ? 2.746 8.867 2.137 1 98.62 55 GLY B O 1
ATOM 2413 N N . THR B 1 56 ? 3.779 8.711 0.171 1 98.69 56 THR B N 1
ATOM 2414 C CA . THR B 1 56 ? 5.109 8.625 0.759 1 98.69 56 THR B CA 1
ATOM 2415 C C . THR B 1 56 ? 5.891 9.914 0.516 1 98.69 56 THR B C 1
ATOM 2417 O O . THR B 1 56 ? 6.242 10.227 -0.624 1 98.69 56 THR B O 1
ATOM 2420 N N . GLU B 1 57 ? 6.137 10.648 1.553 1 98.5 57 GLU B N 1
ATOM 2421 C CA . GLU B 1 57 ? 6.77 11.953 1.371 1 98.5 57 GLU B CA 1
ATOM 2422 C C . GLU B 1 57 ? 7.582 12.352 2.6 1 98.5 57 GLU B C 1
ATOM 2424 O O . GLU B 1 57 ? 7.402 11.781 3.678 1 98.5 57 GLU B O 1
ATOM 2429 N N . GLN B 1 58 ? 8.414 13.328 2.408 1 98.44 58 GLN B N 1
ATOM 2430 C CA . GLN B 1 58 ? 9.227 13.875 3.486 1 98.44 58 GLN B CA 1
ATOM 2431 C C . GLN B 1 58 ? 8.352 14.508 4.566 1 98.44 58 GLN B C 1
ATOM 2433 O O . GLN B 1 58 ? 7.309 15.086 4.27 1 98.44 58 GLN B O 1
ATOM 2438 N N . SER B 1 59 ? 8.781 14.336 5.84 1 98.25 59 SER B N 1
ATOM 2439 C CA . SER B 1 59 ? 8.125 14.961 6.988 1 98.25 59 SER B CA 1
ATOM 2440 C C . SER B 1 59 ? 9.148 15.445 8.008 1 98.25 59 SER B C 1
ATOM 2442 O O . SER B 1 59 ? 9.008 15.188 9.211 1 98.25 59 SER B O 1
ATOM 2444 N N . GLY B 1 60 ? 10.195 16.141 7.477 1 98.06 60 GLY B N 1
ATOM 2445 C CA . GLY B 1 60 ? 11.266 16.562 8.367 1 98.06 60 GLY B CA 1
ATOM 2446 C C . GLY B 1 60 ? 12.164 15.438 8.812 1 98.06 60 GLY B C 1
ATOM 2447 O O . GLY B 1 60 ? 11.961 14.281 8.43 1 98.06 60 GLY B O 1
ATOM 2448 N N . PRO B 1 61 ? 13.141 15.766 9.664 1 98.06 61 PRO B N 1
ATOM 2449 C CA . PRO B 1 61 ? 14.188 14.797 9.992 1 98.06 61 PRO B CA 1
ATOM 2450 C C . PRO B 1 61 ? 13.734 13.773 11.031 1 98.06 61 PRO B C 1
ATOM 2452 O O . PRO B 1 61 ? 14.453 12.805 11.305 1 98.06 61 PRO B O 1
ATOM 2455 N N . TYR B 1 62 ? 12.523 13.922 11.523 1 98.25 62 TYR B N 1
ATOM 2456 C CA . TYR B 1 62 ? 12.234 13.133 12.719 1 98.25 62 TYR B CA 1
ATOM 2457 C C . TYR B 1 62 ? 10.984 12.289 12.531 1 98.25 62 TYR B C 1
ATOM 2459 O O . TYR B 1 62 ? 10.625 11.5 13.406 1 98.25 62 TYR B O 1
ATOM 2467 N N . VAL B 1 63 ? 10.312 12.484 11.477 1 98.62 63 VAL B N 1
ATOM 2468 C CA . VAL B 1 63 ? 9.102 11.742 11.156 1 98.62 63 VAL B CA 1
ATOM 2469 C C . VAL B 1 63 ? 9.336 10.898 9.898 1 98.62 63 VAL B C 1
ATOM 2471 O O . VAL B 1 63 ? 9.875 11.391 8.906 1 98.62 63 VAL B O 1
ATOM 2474 N N . ALA B 1 64 ? 8.914 9.68 9.969 1 98.69 64 ALA B N 1
ATOM 2475 C CA . ALA B 1 64 ? 9.18 8.727 8.898 1 98.69 64 ALA B CA 1
ATOM 2476 C C . ALA B 1 64 ? 8.422 9.094 7.625 1 98.69 64 ALA B C 1
ATOM 2478 O O . ALA B 1 64 ? 7.355 9.711 7.688 1 98.69 64 ALA B O 1
ATOM 2479 N N . LEU B 1 65 ? 8.922 8.594 6.55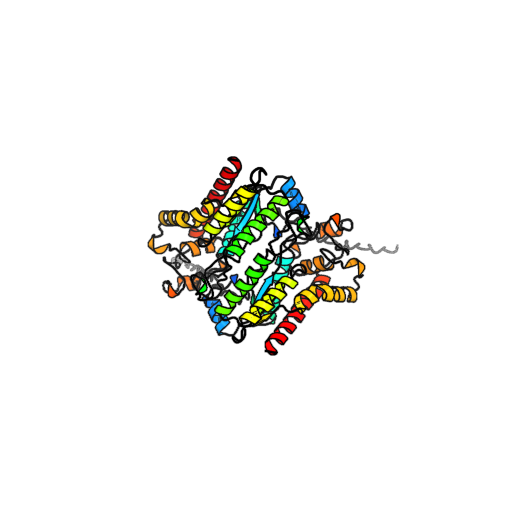5 1 98.81 65 LEU B N 1
ATOM 2480 C CA . LEU B 1 65 ? 8.438 8.883 5.211 1 98.81 65 LEU B CA 1
ATOM 2481 C C . LEU B 1 65 ? 7.023 8.344 5.02 1 98.81 65 LEU B C 1
ATOM 2483 O O . LEU B 1 65 ? 6.238 8.906 4.246 1 98.81 65 LEU B O 1
ATOM 2487 N N . GLY B 1 66 ? 6.641 7.309 5.723 1 98.81 66 GLY B N 1
ATOM 2488 C CA . GLY B 1 66 ? 5.371 6.633 5.531 1 98.81 66 GLY B CA 1
ATOM 2489 C C . GLY B 1 66 ? 4.266 7.18 6.414 1 98.81 66 GLY B C 1
ATOM 2490 O O . GLY B 1 66 ? 3.232 6.531 6.602 1 98.81 66 GLY B O 1
ATOM 2491 N N . LYS B 1 67 ? 4.422 8.383 6.984 1 98.69 67 LYS B N 1
ATOM 2492 C CA . LYS B 1 67 ? 3.512 8.953 7.969 1 98.69 67 LYS B CA 1
ATOM 2493 C C . LYS B 1 67 ? 2.068 8.914 7.473 1 98.69 67 LYS B C 1
ATOM 2495 O O . LYS B 1 67 ? 1.173 8.453 8.18 1 98.69 67 LYS B O 1
ATOM 2500 N N . HIS B 1 68 ? 1.825 9.367 6.273 1 98.75 68 HIS B N 1
ATOM 2501 C CA . HIS B 1 68 ? 0.455 9.445 5.781 1 98.75 68 HIS B CA 1
ATOM 2502 C C . HIS B 1 68 ? -0.143 8.062 5.57 1 98.75 68 HIS B C 1
ATOM 2504 O O . HIS B 1 68 ? -1.338 7.855 5.797 1 98.75 68 HIS B O 1
ATOM 2510 N N . ASN B 1 69 ? 0.675 7.141 5.09 1 98.88 69 ASN B N 1
ATOM 2511 C CA . ASN B 1 69 ? 0.203 5.777 4.879 1 98.88 69 ASN B CA 1
ATOM 2512 C C . ASN B 1 69 ? -0.205 5.113 6.188 1 98.88 69 ASN B C 1
ATOM 2514 O O . ASN B 1 69 ? -1.276 4.508 6.277 1 98.88 69 ASN B O 1
ATOM 2518 N N . ALA B 1 70 ? 0.622 5.25 7.188 1 98.75 70 ALA B N 1
ATOM 2519 C CA . ALA B 1 70 ? 0.332 4.664 8.492 1 98.75 70 ALA B CA 1
ATOM 2520 C C . ALA B 1 70 ? -0.901 5.305 9.117 1 98.75 70 ALA B C 1
ATOM 2522 O O . ALA B 1 70 ? -1.771 4.609 9.648 1 98.75 70 ALA B O 1
ATOM 2523 N N . ARG B 1 71 ? -0.952 6.551 9.047 1 98.88 71 ARG B N 1
ATOM 2524 C CA . ARG B 1 71 ? -2.041 7.273 9.695 1 98.88 71 ARG B CA 1
ATOM 2525 C C . ARG B 1 71 ? -3.381 6.938 9.047 1 98.88 71 ARG B C 1
ATOM 2527 O O . ARG B 1 71 ? -4.336 6.582 9.742 1 98.88 71 ARG B O 1
ATOM 2534 N N . VAL B 1 72 ? -3.449 6.996 7.734 1 98.94 72 VAL B N 1
ATOM 2535 C CA . VAL B 1 72 ? -4.73 6.793 7.066 1 98.94 72 VAL B CA 1
ATOM 2536 C C . VAL B 1 72 ? -5.164 5.336 7.219 1 98.94 72 VAL B C 1
ATOM 2538 O O . VAL B 1 72 ? -6.363 5.043 7.277 1 98.94 72 VAL B O 1
ATOM 2541 N N . ARG B 1 73 ? -4.219 4.465 7.289 1 98.81 73 ARG B N 1
ATOM 2542 C CA . ARG B 1 73 ? -4.555 3.066 7.523 1 98.81 73 ARG B CA 1
ATOM 2543 C C . ARG B 1 73 ? -5.277 2.893 8.852 1 98.81 73 ARG B C 1
ATOM 2545 O O . ARG B 1 73 ? -6.363 2.311 8.906 1 98.81 73 ARG B O 1
ATOM 2552 N N . VAL B 1 74 ? -4.715 3.385 9.883 1 98.88 74 VAL B N 1
ATOM 2553 C CA . VAL B 1 74 ? -5.254 3.227 11.227 1 98.88 74 VAL B CA 1
ATOM 2554 C C . VAL B 1 74 ? -6.59 3.955 11.344 1 98.88 74 VAL B C 1
ATOM 2556 O O . VAL B 1 74 ? -7.562 3.408 11.867 1 98.88 74 VAL B O 1
ATOM 2559 N N . LEU B 1 75 ? -6.656 5.141 10.844 1 98.94 75 LEU B N 1
ATOM 2560 C CA . LEU B 1 75 ? -7.879 5.93 10.969 1 98.94 75 LEU B CA 1
ATOM 2561 C C . LEU B 1 75 ? -9.008 5.316 10.141 1 98.94 75 LEU B C 1
ATOM 2563 O O . LEU B 1 75 ? -10.164 5.312 10.57 1 98.94 75 LEU B O 1
ATOM 2567 N N . SER B 1 76 ? -8.695 4.812 8.969 1 98.94 76 SER B N 1
ATOM 2568 C CA . SER B 1 76 ? -9.711 4.164 8.148 1 98.94 76 SER B CA 1
ATOM 2569 C C . SER B 1 76 ? -10.273 2.928 8.844 1 98.94 76 SER B C 1
ATOM 2571 O O . SER B 1 76 ? -11.469 2.646 8.75 1 98.94 76 SER B O 1
ATOM 2573 N N . GLU B 1 77 ? -9.406 2.215 9.461 1 98.81 77 GLU B N 1
ATOM 2574 C CA . GLU B 1 77 ? -9.859 1.051 10.219 1 98.81 77 GLU B CA 1
ATOM 2575 C C . GLU B 1 77 ? -10.836 1.454 11.32 1 98.81 77 GLU B C 1
ATOM 2577 O O . GLU B 1 77 ? -11.906 0.858 11.461 1 98.81 77 GLU B O 1
ATOM 2582 N N . ARG B 1 78 ? -10.477 2.451 12.07 1 98.88 78 ARG B N 1
ATOM 2583 C CA . ARG B 1 78 ? -11.328 2.934 13.156 1 98.88 78 ARG B CA 1
ATOM 2584 C C . ARG B 1 78 ? -12.656 3.465 12.617 1 98.88 78 ARG B C 1
ATOM 2586 O O . ARG B 1 78 ? -13.703 3.258 13.227 1 98.88 78 ARG B O 1
ATOM 2593 N N . ILE B 1 79 ? -12.578 4.156 11.508 1 98.94 79 ILE B N 1
ATOM 2594 C CA . ILE B 1 79 ? -13.781 4.707 10.891 1 98.94 79 ILE B CA 1
ATOM 2595 C C . ILE B 1 79 ? -14.688 3.57 10.43 1 98.94 79 ILE B C 1
ATOM 2597 O O . ILE B 1 79 ? -15.898 3.604 10.664 1 98.94 79 ILE B O 1
ATOM 2601 N N . ALA B 1 80 ? -14.094 2.588 9.773 1 98.88 80 ALA B N 1
ATOM 2602 C CA . ALA B 1 80 ? -14.875 1.443 9.312 1 98.88 80 ALA B CA 1
ATOM 2603 C C . ALA B 1 80 ? -15.539 0.728 10.484 1 98.88 80 ALA B C 1
ATOM 2605 O O . ALA B 1 80 ? -16.719 0.354 10.406 1 98.88 80 ALA B O 1
ATOM 2606 N N . GLU B 1 81 ? -14.812 0.549 11.531 1 98.5 81 GLU B N 1
ATOM 2607 C CA . GLU B 1 81 ? -15.359 -0.077 12.734 1 98.5 81 GLU B CA 1
ATOM 2608 C C . GLU B 1 81 ? -16.5 0.748 13.312 1 98.5 81 GLU B C 1
ATOM 2610 O O . GLU B 1 81 ? -17.516 0.194 13.742 1 98.5 81 GLU B O 1
ATOM 2615 N N . GLY B 1 82 ? -16.328 2.025 13.328 1 98.44 82 GLY B N 1
ATOM 2616 C CA . GLY B 1 82 ? -17.375 2.916 13.812 1 98.44 82 GLY B CA 1
ATOM 2617 C C . GLY B 1 82 ? -18.625 2.887 12.961 1 98.44 82 GLY B C 1
ATOM 2618 O O . GLY B 1 82 ? -19.734 3.01 13.477 1 98.44 82 GLY B O 1
ATOM 2619 N N . LEU B 1 83 ? -18.453 2.689 11.688 1 98.44 83 LEU B N 1
ATOM 2620 C CA . LEU B 1 83 ? -19.594 2.646 10.766 1 98.44 83 LEU B CA 1
ATOM 2621 C C . LEU B 1 83 ? -20.344 1.322 10.891 1 98.44 83 LEU B C 1
ATOM 2623 O O . LEU B 1 83 ? -21.562 1.286 10.781 1 98.44 83 LEU B O 1
ATOM 2627 N N . GLY B 1 84 ? -19.609 0.244 11.008 1 96.94 84 GLY B N 1
ATOM 2628 C CA . GLY B 1 84 ? -20.203 -1.074 11.195 1 96.94 84 GLY B CA 1
ATOM 2629 C C . GLY B 1 84 ? -20.531 -1.769 9.891 1 96.94 84 GLY B C 1
ATOM 2630 O O . GLY B 1 84 ? -20.75 -2.984 9.867 1 96.94 84 GLY B O 1
ATOM 2631 N N . ASN B 1 85 ? -20.578 -1.067 8.844 1 97.19 85 ASN B N 1
ATOM 2632 C CA . ASN B 1 85 ? -20.953 -1.665 7.57 1 97.19 85 ASN B CA 1
ATOM 2633 C C . ASN B 1 85 ? -19.938 -1.346 6.477 1 97.19 85 ASN B C 1
ATOM 2635 O O . ASN B 1 85 ? -20.281 -1.295 5.297 1 97.19 85 ASN B O 1
ATOM 2639 N N . ALA B 1 86 ? -18.734 -1.029 6.898 1 98.69 86 ALA B N 1
ATOM 2640 C CA . ALA B 1 86 ? -17.719 -0.585 5.941 1 98.69 86 ALA B CA 1
ATOM 2641 C C . ALA B 1 86 ? -16.531 -1.548 5.902 1 98.69 86 ALA B C 1
ATOM 2643 O O . ALA B 1 86 ? -16.234 -2.211 6.898 1 98.69 86 ALA B O 1
ATOM 2644 N N . ILE B 1 87 ? -15.922 -1.683 4.766 1 98.81 87 ILE B N 1
ATOM 2645 C CA . ILE B 1 87 ? -14.695 -2.426 4.504 1 98.81 87 ILE B CA 1
ATOM 2646 C C . ILE B 1 87 ? -13.609 -1.47 4.016 1 98.81 87 ILE B C 1
ATOM 2648 O O . ILE B 1 87 ? -13.898 -0.505 3.303 1 98.81 87 ILE B O 1
ATOM 2652 N N . VAL B 1 88 ? -12.375 -1.72 4.375 1 98.94 88 VAL B N 1
ATOM 2653 C CA . VAL B 1 88 ? -11.266 -0.834 4.043 1 98.94 88 VAL B CA 1
ATOM 2654 C C . VAL B 1 88 ? -10.414 -1.46 2.938 1 98.94 88 VAL B C 1
ATOM 2656 O O . VAL B 1 88 ? -9.938 -2.59 3.076 1 98.94 88 VAL B O 1
ATOM 2659 N N . ALA B 1 89 ? -10.25 -0.734 1.854 1 98.94 89 ALA B N 1
ATOM 2660 C CA . ALA B 1 89 ? -9.367 -1.137 0.763 1 98.94 89 ALA B CA 1
ATOM 2661 C C . ALA B 1 89 ? -7.898 -0.941 1.144 1 98.94 89 ALA B C 1
ATOM 2663 O O . ALA B 1 89 ? -7.594 -0.32 2.164 1 98.94 89 ALA B O 1
ATOM 2664 N N . PRO B 1 90 ? -6.934 -1.549 0.353 1 98.94 90 PRO B N 1
ATOM 2665 C CA . PRO B 1 90 ? -5.516 -1.288 0.604 1 98.94 90 PRO B CA 1
ATOM 2666 C C . PRO B 1 90 ? -5.156 0.192 0.483 1 98.94 90 PRO B C 1
ATOM 2668 O O . PRO B 1 90 ? -5.734 0.904 -0.343 1 98.94 90 PRO B O 1
ATOM 2671 N N . VAL B 1 91 ? -4.16 0.637 1.241 1 98.94 91 VAL B N 1
ATOM 2672 C CA . VAL B 1 91 ? -3.703 2.023 1.209 1 98.94 91 VAL B CA 1
ATOM 2673 C C . VAL B 1 91 ? -3.057 2.322 -0.141 1 98.94 91 VAL B C 1
ATOM 2675 O O . VAL B 1 91 ? -2.293 1.508 -0.665 1 98.94 91 VAL B O 1
ATOM 2678 N N . ILE B 1 92 ? -3.439 3.422 -0.717 1 98.94 92 ILE B N 1
ATOM 2679 C CA . ILE B 1 92 ? -2.734 3.953 -1.878 1 98.94 92 ILE B CA 1
ATOM 2680 C C . ILE B 1 92 ? -1.54 4.785 -1.417 1 98.94 92 ILE B C 1
ATOM 2682 O O . ILE B 1 92 ? -1.713 5.867 -0.851 1 98.94 92 ILE B O 1
ATOM 2686 N N . ALA B 1 93 ? -0.32 4.301 -1.734 1 98.81 93 ALA B N 1
ATOM 2687 C CA . ALA B 1 93 ? 0.892 4.902 -1.184 1 98.81 93 ALA B CA 1
ATOM 2688 C C . ALA B 1 93 ? 1.616 5.738 -2.234 1 98.81 93 ALA B C 1
ATOM 2690 O O . ALA B 1 93 ? 2.615 6.398 -1.934 1 98.81 93 ALA B O 1
ATOM 2691 N N . TYR B 1 94 ? 1.228 5.727 -3.496 1 98.81 94 TYR B N 1
ATOM 2692 C CA . TYR B 1 94 ? 1.803 6.461 -4.617 1 98.81 94 TYR B CA 1
ATOM 2693 C C . TYR B 1 94 ? 0.849 7.543 -5.105 1 98.81 94 TYR B C 1
ATOM 2695 O O . TYR B 1 94 ? -0.199 7.242 -5.684 1 98.81 94 TYR B O 1
ATOM 2703 N N . VAL B 1 95 ? 1.186 8.758 -4.844 1 98.88 95 VAL B N 1
ATOM 2704 C CA . VAL B 1 95 ? 0.298 9.891 -5.082 1 98.88 95 VAL B CA 1
ATOM 2705 C C . VAL B 1 95 ? 1.093 11.055 -5.664 1 98.88 95 VAL B C 1
ATOM 2707 O O . VAL B 1 95 ? 2.326 11.047 -5.645 1 98.88 95 VAL B O 1
ATOM 2710 N N . PRO B 1 96 ? 0.415 12.055 -6.191 1 98.5 96 PRO B N 1
ATOM 2711 C CA . PRO B 1 96 ? 1.14 13.227 -6.684 1 98.5 96 PRO B CA 1
ATOM 2712 C C . PRO B 1 96 ? 1.811 14.023 -5.562 1 98.5 96 PRO B C 1
ATOM 2714 O O . PRO B 1 96 ? 1.153 14.398 -4.586 1 98.5 96 PRO B O 1
ATOM 2717 N N . GLU B 1 97 ? 3.127 14.234 -5.723 1 97.31 97 GLU B N 1
ATOM 2718 C CA . GLU B 1 97 ? 3.885 14.922 -4.684 1 97.31 97 GLU B CA 1
ATOM 2719 C C . GLU B 1 97 ? 4.863 15.93 -5.285 1 97.31 97 GLU B C 1
ATOM 2721 O O . GLU B 1 97 ? 5.84 16.312 -4.641 1 97.31 97 GLU B O 1
ATOM 2726 N N . GLY B 1 98 ? 4.613 16.391 -6.48 1 95.44 98 GLY B N 1
ATOM 2727 C CA . GLY B 1 98 ? 5.527 17.281 -7.184 1 95.44 98 GLY B CA 1
ATOM 2728 C C . GLY B 1 98 ? 6.207 16.625 -8.367 1 95.44 98 GLY B C 1
ATOM 2729 O O . GLY B 1 98 ? 5.77 15.562 -8.828 1 95.44 98 GLY B O 1
ATOM 2730 N N . GLY B 1 99 ? 7.219 17.328 -8.938 1 95.75 99 GLY B N 1
ATOM 2731 C CA . GLY B 1 99 ? 7.922 16.828 -10.102 1 95.75 99 GLY B CA 1
ATOM 2732 C C . GLY B 1 99 ? 9.32 16.328 -9.781 1 95.75 99 GLY B C 1
ATOM 2733 O O . GLY B 1 99 ? 9.891 16.672 -8.742 1 95.75 99 GLY B O 1
ATOM 2734 N N . TYR B 1 100 ? 9.883 15.461 -10.695 1 95.5 100 TYR B N 1
ATOM 2735 C CA . TYR B 1 100 ? 11.234 14.938 -10.492 1 95.5 100 TYR B CA 1
ATOM 2736 C C . TYR B 1 100 ? 12.203 15.531 -11.508 1 95.5 100 TYR B C 1
ATOM 2738 O O . TYR B 1 100 ? 13.414 15.273 -11.445 1 95.5 100 TYR B O 1
ATOM 2746 N N . ALA B 1 101 ? 11.742 16.375 -12.453 1 93.62 101 ALA B N 1
ATOM 2747 C CA . ALA B 1 101 ? 12.625 16.969 -13.445 1 93.62 101 ALA B CA 1
ATOM 2748 C C . ALA B 1 101 ? 12.188 18.391 -13.805 1 93.62 101 ALA B C 1
ATOM 2750 O O . ALA B 1 101 ? 11.5 18.594 -14.805 1 93.62 101 ALA B O 1
ATOM 2751 N N . PRO B 1 102 ? 12.484 19.375 -12.992 1 95.69 102 PRO B N 1
ATOM 2752 C CA . PRO B 1 102 ? 13.312 19.344 -11.781 1 95.69 102 PRO B CA 1
ATOM 2753 C C . PRO B 1 102 ? 12.523 18.938 -10.539 1 95.69 102 PRO B C 1
ATOM 2755 O O . PRO B 1 102 ? 11.289 18.953 -10.547 1 95.69 102 PRO B O 1
ATOM 2758 N N . PRO B 1 103 ? 13.297 18.5 -9.57 1 96.06 103 PRO B N 1
ATOM 2759 C CA . PRO B 1 103 ? 12.562 18.219 -8.336 1 96.06 103 PRO B CA 1
ATOM 2760 C C . PRO B 1 103 ? 11.867 19.438 -7.758 1 96.06 103 PRO B C 1
ATOM 2762 O O . PRO B 1 103 ? 12.5 20.5 -7.598 1 96.06 103 PRO B O 1
ATOM 2765 N N . THR B 1 104 ? 10.617 19.312 -7.543 1 96 104 THR B N 1
ATOM 2766 C CA . THR B 1 104 ? 9.82 20.375 -6.953 1 96 104 THR B CA 1
ATOM 2767 C C . THR B 1 104 ? 9.023 19.859 -5.762 1 96 104 THR B C 1
ATOM 2769 O O . THR B 1 104 ? 8.828 18.656 -5.613 1 96 104 THR B O 1
ATOM 2772 N N . SER B 1 105 ? 8.586 20.797 -4.855 1 94.56 105 SER B N 1
ATOM 2773 C CA . SER B 1 105 ? 7.773 20.469 -3.688 1 94.56 105 SER B CA 1
ATOM 2774 C C . SER B 1 105 ? 8.453 19.422 -2.816 1 94.56 105 SER B C 1
ATOM 2776 O O . SER B 1 105 ? 9.633 19.562 -2.473 1 94.56 105 SER B O 1
ATOM 2778 N N . HIS B 1 106 ? 7.75 18.359 -2.438 1 96.31 106 HIS B N 1
ATOM 2779 C CA . HIS B 1 106 ? 8.32 17.375 -1.525 1 96.31 106 HIS B CA 1
ATOM 2780 C C . HIS B 1 106 ? 9.375 16.531 -2.227 1 96.31 106 HIS B C 1
ATOM 2782 O O . HIS B 1 106 ? 10.195 15.883 -1.569 1 96.31 106 HIS B O 1
ATOM 2788 N N . MET B 1 107 ? 9.375 16.531 -3.533 1 97.69 107 MET B N 1
ATOM 2789 C CA . MET B 1 107 ? 10.328 15.742 -4.312 1 97.69 107 MET B CA 1
ATOM 2790 C C . MET B 1 107 ? 11.742 16.281 -4.141 1 97.69 107 MET B C 1
ATOM 2792 O O . MET B 1 107 ? 12.711 15.625 -4.531 1 97.69 107 MET B O 1
ATOM 2796 N N . ARG B 1 108 ? 11.867 17.375 -3.502 1 97.12 108 ARG B N 1
ATOM 2797 C CA . ARG B 1 108 ? 13.18 17.953 -3.215 1 97.12 108 ARG B CA 1
ATOM 2798 C C . ARG B 1 108 ? 13.898 17.156 -2.129 1 97.12 108 ARG B C 1
ATOM 2800 O O . ARG B 1 108 ? 15.094 17.328 -1.913 1 97.12 108 ARG B O 1
ATOM 2807 N N . PHE B 1 109 ? 13.18 16.312 -1.441 1 98.06 109 PHE B N 1
ATOM 2808 C CA . PHE B 1 109 ? 13.711 15.555 -0.317 1 98.06 109 PHE B CA 1
ATOM 2809 C C . PHE B 1 109 ? 13.719 14.062 -0.627 1 98.06 109 PHE B C 1
ATOM 2811 O O . PHE B 1 109 ? 12.711 13.516 -1.068 1 98.06 109 PHE B O 1
ATOM 2818 N N . PRO B 1 110 ? 14.828 13.352 -0.326 1 98.25 110 PRO B N 1
ATOM 2819 C CA . PRO B 1 110 ? 14.93 11.922 -0.631 1 98.25 110 PRO B CA 1
ATOM 2820 C C . PRO B 1 110 ? 13.82 11.094 0.016 1 98.25 110 PRO B C 1
ATOM 2822 O O . PRO B 1 110 ? 13.5 11.297 1.189 1 98.25 110 PRO B O 1
ATOM 2825 N N . GLY B 1 111 ? 13.281 10.172 -0.849 1 98.5 111 GLY B N 1
ATOM 2826 C CA . GLY B 1 111 ? 12.312 9.219 -0.331 1 98.5 111 GLY B CA 1
ATOM 2827 C C . GLY B 1 111 ? 10.883 9.555 -0.706 1 98.5 111 GLY B C 1
ATOM 2828 O O . GLY B 1 111 ? 9.992 8.703 -0.617 1 98.5 111 GLY B O 1
ATOM 2829 N N . THR B 1 112 ? 10.641 10.797 -1.051 1 98.75 112 THR B N 1
ATOM 2830 C CA . THR B 1 112 ? 9.328 11.164 -1.578 1 98.75 112 THR B CA 1
ATOM 2831 C C . THR B 1 112 ? 9.078 10.484 -2.922 1 98.75 112 THR B C 1
ATOM 2833 O O . THR B 1 112 ? 9.977 10.414 -3.764 1 98.75 112 THR B O 1
ATOM 2836 N N . ILE B 1 113 ? 7.914 9.961 -3.088 1 98.88 113 ILE B N 1
ATOM 2837 C CA . ILE B 1 113 ? 7.5 9.328 -4.336 1 98.88 113 ILE B CA 1
ATOM 2838 C C . ILE B 1 113 ? 6.359 10.133 -4.965 1 98.88 113 ILE B C 1
ATOM 2840 O O . ILE B 1 113 ? 5.426 10.539 -4.27 1 98.88 113 ILE B O 1
ATOM 2844 N N . THR B 1 114 ? 6.453 10.359 -6.293 1 98.81 114 THR B N 1
ATOM 2845 C CA . THR B 1 114 ? 5.367 11.07 -6.969 1 98.81 114 THR B CA 1
ATOM 2846 C C . THR B 1 114 ? 4.84 10.25 -8.141 1 98.81 114 THR B C 1
ATOM 2848 O O . THR B 1 114 ? 5.527 9.352 -8.641 1 98.81 114 THR B O 1
ATOM 2851 N N . VAL B 1 115 ? 3.611 10.438 -8.516 1 98.62 115 VAL B N 1
ATOM 2852 C CA . VAL B 1 115 ? 3 9.953 -9.75 1 98.62 115 VAL B CA 1
ATOM 2853 C C . VAL B 1 115 ? 2.25 11.094 -10.43 1 98.62 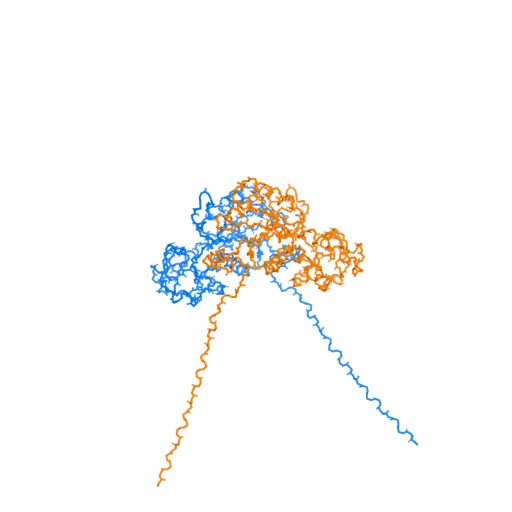115 VAL B C 1
ATOM 2855 O O . VAL B 1 115 ? 1.851 12.062 -9.781 1 98.62 115 VAL B O 1
ATOM 2858 N N . PRO B 1 116 ? 2.092 11.023 -11.742 1 98.31 116 PRO B N 1
ATOM 2859 C CA . PRO B 1 116 ? 1.322 12.07 -12.414 1 98.31 116 PRO B CA 1
ATOM 2860 C C . PRO B 1 116 ? -0.153 12.07 -12.016 1 98.31 116 PRO B C 1
ATOM 2862 O O . PRO B 1 116 ? -0.71 11.008 -11.703 1 98.31 116 PRO B O 1
ATOM 2865 N N . ASP B 1 117 ? -0.771 13.273 -12.148 1 98.38 117 ASP B N 1
ATOM 2866 C CA . ASP B 1 117 ? -2.172 13.438 -11.766 1 98.38 117 ASP B CA 1
ATOM 2867 C C . ASP B 1 117 ? -3.064 12.469 -12.539 1 98.38 117 ASP B C 1
ATOM 2869 O O . ASP B 1 117 ? -3.99 11.883 -11.969 1 98.38 117 ASP B O 1
ATOM 2873 N N . ASP B 1 118 ? -2.816 12.312 -13.773 1 98.5 118 ASP B N 1
ATOM 2874 C CA . ASP B 1 118 ? -3.688 11.484 -14.602 1 98.5 118 ASP B CA 1
ATOM 2875 C C . ASP B 1 118 ? -3.609 10.016 -14.18 1 98.5 118 ASP B C 1
ATOM 2877 O O . ASP B 1 118 ? -4.625 9.32 -14.141 1 98.5 118 ASP B O 1
ATOM 2881 N N . ALA B 1 119 ? -2.373 9.5 -13.93 1 98.75 119 ALA B N 1
ATOM 2882 C CA . ALA B 1 119 ? -2.217 8.133 -13.445 1 98.75 119 ALA B CA 1
ATOM 2883 C C . ALA B 1 119 ? -2.92 7.938 -12.109 1 98.75 119 ALA B C 1
ATOM 2885 O O . ALA B 1 119 ? -3.568 6.91 -11.883 1 98.75 119 ALA B O 1
ATOM 2886 N N . PHE B 1 120 ? -2.777 8.914 -11.242 1 98.88 120 PHE B N 1
ATOM 2887 C CA . PHE B 1 120 ? -3.406 8.891 -9.93 1 98.88 120 PHE B CA 1
ATOM 2888 C C . PHE B 1 120 ? -4.926 8.859 -10.055 1 98.88 120 PHE B C 1
ATOM 2890 O O . PHE B 1 120 ? -5.582 7.973 -9.5 1 98.88 120 PHE B O 1
ATOM 2897 N N . GLU B 1 121 ? -5.48 9.719 -10.836 1 98.94 121 GLU B N 1
ATOM 2898 C CA . GLU B 1 121 ? -6.926 9.805 -11.016 1 98.94 121 GLU B CA 1
ATOM 2899 C C . GLU B 1 121 ? -7.484 8.539 -11.656 1 98.94 121 GLU B C 1
ATOM 2901 O O . GLU B 1 121 ? -8.531 8.031 -11.242 1 98.94 121 GLU B O 1
ATOM 2906 N N . LYS B 1 122 ? -6.797 8 -12.633 1 98.81 122 LYS B N 1
ATOM 2907 C CA . LYS B 1 122 ? -7.227 6.762 -13.266 1 98.81 122 LYS B CA 1
ATOM 2908 C C . LYS B 1 122 ? -7.223 5.605 -12.266 1 98.81 122 LYS B C 1
ATOM 2910 O O . LYS B 1 122 ? -8.086 4.727 -12.32 1 98.81 122 LYS B O 1
ATOM 2915 N N . THR B 1 123 ? -6.238 5.602 -11.414 1 98.88 123 THR B N 1
ATOM 2916 C CA . THR B 1 123 ? -6.176 4.578 -10.375 1 98.88 123 THR B CA 1
ATOM 2917 C C . THR B 1 123 ? -7.383 4.668 -9.445 1 98.88 123 THR B C 1
ATOM 2919 O O . THR B 1 123 ? -8.031 3.658 -9.164 1 98.88 123 THR B O 1
ATOM 2922 N N . LEU B 1 124 ? -7.703 5.879 -8.984 1 98.94 124 LEU B N 1
ATOM 2923 C CA . LEU B 1 124 ? -8.852 6.082 -8.109 1 98.94 124 LEU B CA 1
ATOM 2924 C C . LEU B 1 124 ? -10.141 5.613 -8.781 1 98.94 124 LEU B C 1
ATOM 2926 O O . LEU B 1 124 ? -10.922 4.867 -8.188 1 98.94 124 LEU B O 1
ATOM 2930 N N . GLU B 1 125 ? -10.312 6.023 -10.016 1 98.94 125 GLU B N 1
ATOM 2931 C CA . GLU B 1 125 ? -11.555 5.75 -10.727 1 98.94 125 GLU B CA 1
ATOM 2932 C C . GLU B 1 125 ? -11.703 4.262 -11.031 1 98.94 125 GLU B C 1
ATOM 2934 O O . GLU B 1 125 ? -12.789 3.695 -10.891 1 98.94 125 GLU B O 1
ATOM 2939 N N . SER B 1 126 ? -10.609 3.656 -11.43 1 98.88 126 SER B N 1
ATOM 2940 C CA . SER B 1 126 ? -10.672 2.23 -11.734 1 98.88 126 SER B CA 1
ATOM 2941 C C . SER B 1 126 ? -10.906 1.405 -10.469 1 98.88 126 SER B C 1
ATOM 2943 O O . SER B 1 126 ? -11.664 0.433 -10.492 1 98.88 126 SER B O 1
ATOM 2945 N N . ALA B 1 127 ? -10.242 1.787 -9.383 1 98.81 127 ALA B N 1
ATOM 2946 C CA . ALA B 1 127 ? -10.477 1.115 -8.109 1 98.81 127 ALA B CA 1
ATOM 2947 C C . ALA B 1 127 ? -11.953 1.198 -7.711 1 98.81 127 ALA B C 1
ATOM 2949 O O . ALA B 1 127 ? -12.555 0.192 -7.332 1 98.81 127 ALA B O 1
ATOM 2950 N N . ALA B 1 128 ? -12.492 2.377 -7.812 1 98.88 128 ALA B N 1
ATOM 2951 C CA . ALA B 1 128 ? -13.898 2.578 -7.465 1 98.88 128 ALA B CA 1
ATOM 2952 C C . ALA B 1 128 ? -14.812 1.704 -8.32 1 98.88 128 ALA B C 1
ATOM 2954 O O . ALA B 1 128 ? -15.734 1.07 -7.809 1 98.88 128 ALA B O 1
ATOM 2955 N N . ASN B 1 129 ? -14.547 1.653 -9.594 1 98.81 129 ASN B N 1
ATOM 2956 C CA . ASN B 1 129 ? -15.344 0.83 -10.5 1 98.81 129 ASN B CA 1
ATOM 2957 C C . ASN B 1 129 ? -15.203 -0.655 -10.172 1 98.81 129 ASN B C 1
ATOM 2959 O O . ASN B 1 129 ? -16.172 -1.413 -10.297 1 98.81 129 ASN B O 1
ATOM 2963 N N . SER B 1 130 ? -14.008 -1.055 -9.781 1 98.81 130 SER B N 1
ATOM 2964 C CA . SER B 1 130 ? -13.805 -2.438 -9.367 1 98.81 130 SER B CA 1
ATOM 2965 C C . SER B 1 130 ? -14.734 -2.812 -8.219 1 98.81 130 SER B C 1
ATOM 2967 O O . SER B 1 130 ? -15.336 -3.887 -8.227 1 98.81 130 SER B O 1
ATOM 2969 N N . PHE B 1 131 ? -14.828 -1.953 -7.242 1 98.75 131 PHE B N 1
ATOM 2970 C CA . PHE B 1 131 ? -15.633 -2.23 -6.059 1 98.75 131 PHE B CA 1
ATOM 2971 C C . PHE B 1 131 ? -17.125 -2.135 -6.379 1 98.75 131 PHE B C 1
ATOM 2973 O O . PHE B 1 131 ? -17.922 -2.924 -5.875 1 98.75 131 PHE B O 1
ATOM 2980 N N . ARG B 1 132 ? -17.484 -1.204 -7.207 1 98.5 132 ARG B N 1
ATOM 2981 C CA . ARG B 1 132 ? -18.875 -1.044 -7.57 1 98.5 132 ARG B CA 1
ATOM 2982 C C . ARG B 1 132 ? -19.422 -2.303 -8.242 1 98.5 132 ARG B C 1
ATOM 2984 O O . ARG B 1 132 ? -20.516 -2.77 -7.91 1 98.5 132 ARG B O 1
ATOM 2991 N N . VAL B 1 133 ? -18.703 -2.877 -9.156 1 97.88 133 VAL B N 1
ATOM 2992 C CA . VAL B 1 133 ? -19.188 -4.012 -9.93 1 97.88 133 VAL B CA 1
ATOM 2993 C C . VAL B 1 133 ? -19.359 -5.227 -9.016 1 97.88 133 VAL B C 1
ATOM 2995 O O . VAL B 1 133 ? -20.094 -6.156 -9.336 1 97.88 133 VAL B O 1
ATOM 2998 N N . HIS B 1 134 ? -18.688 -5.184 -7.859 1 98.19 134 HIS B N 1
ATOM 2999 C CA . HIS B 1 134 ? -18.75 -6.309 -6.934 1 98.19 134 HIS B CA 1
ATOM 3000 C C . HIS B 1 134 ? -19.859 -6.121 -5.918 1 98.19 134 HIS B C 1
ATOM 3002 O O . HIS B 1 134 ? -20.109 -7 -5.09 1 98.19 134 HIS B O 1
ATOM 3008 N N . GLY B 1 135 ? -20.469 -4.91 -5.898 1 97.94 135 GLY B N 1
ATOM 3009 C CA . GLY B 1 135 ? -21.656 -4.797 -5.082 1 97.94 135 GLY B CA 1
ATOM 3010 C C . GLY B 1 135 ? -21.578 -3.678 -4.062 1 97.94 135 GLY B C 1
ATOM 3011 O O . GLY B 1 135 ? -22.547 -3.426 -3.33 1 97.94 135 GLY B O 1
ATOM 3012 N N . PHE B 1 136 ? -20.516 -2.967 -3.984 1 98.56 136 PHE B N 1
ATOM 3013 C CA . PHE B 1 136 ? -20.438 -1.801 -3.111 1 98.56 136 PHE B CA 1
ATOM 3014 C C . PHE B 1 136 ? -21.234 -0.638 -3.697 1 98.56 136 PHE B C 1
ATOM 3016 O O . PHE B 1 136 ? -21.109 -0.336 -4.887 1 98.56 136 PHE B O 1
ATOM 3023 N N . THR B 1 137 ? -21.953 0.044 -2.814 1 98.19 137 THR B N 1
ATOM 3024 C CA . THR B 1 137 ? -22.812 1.121 -3.299 1 98.19 137 THR B CA 1
ATOM 3025 C C . THR B 1 137 ? -22.297 2.477 -2.811 1 98.19 137 THR B C 1
ATOM 3027 O O . THR B 1 137 ? -22.688 3.518 -3.35 1 98.19 137 THR B O 1
ATOM 3030 N N . ASN B 1 138 ? -21.547 2.502 -1.75 1 98.62 138 ASN B N 1
ATOM 3031 C CA . ASN B 1 138 ? -20.906 3.701 -1.228 1 98.62 138 ASN B CA 1
ATOM 3032 C C . ASN B 1 138 ? -19.391 3.572 -1.257 1 98.62 138 ASN B C 1
ATOM 3034 O O . ASN B 1 138 ? -18.812 2.801 -0.489 1 98.62 138 ASN B O 1
ATOM 3038 N N . ILE B 1 139 ? -18.797 4.32 -2.123 1 98.88 139 ILE B N 1
ATOM 3039 C CA . ILE B 1 139 ? -17.344 4.324 -2.211 1 98.88 139 ILE B CA 1
ATOM 3040 C C . ILE B 1 139 ? -16.797 5.637 -1.649 1 98.88 139 ILE B C 1
ATOM 3042 O O . ILE B 1 139 ? -17.062 6.711 -2.197 1 98.88 139 ILE B O 1
ATOM 3046 N N . VAL B 1 140 ? -16.031 5.539 -0.593 1 98.94 140 VAL B N 1
ATOM 3047 C CA . VAL B 1 140 ? -15.57 6.711 0.151 1 98.94 140 VAL B CA 1
ATOM 3048 C C . VAL B 1 140 ? -14.055 6.848 0.019 1 98.94 140 VAL B C 1
ATOM 3050 O O . VAL B 1 140 ? -13.312 5.922 0.353 1 98.94 140 VAL B O 1
ATOM 3053 N N . PHE B 1 141 ? -13.617 7.977 -0.475 1 98.94 141 PHE B N 1
ATOM 3054 C CA . PHE B 1 141 ? -12.195 8.281 -0.553 1 98.94 141 PHE B CA 1
ATOM 3055 C C . PHE B 1 141 ? -11.742 9.07 0.67 1 98.94 141 PHE B C 1
ATOM 3057 O O . PHE B 1 141 ? -12.352 10.078 1.025 1 98.94 141 PHE B O 1
ATOM 3064 N N . LEU B 1 142 ? -10.711 8.57 1.349 1 98.94 142 LEU B N 1
ATOM 3065 C CA . LEU B 1 142 ? -10.109 9.25 2.492 1 98.94 142 LEU B CA 1
ATOM 3066 C C . LEU B 1 142 ? -8.68 9.672 2.186 1 98.94 142 LEU B C 1
ATOM 3068 O O . LEU B 1 142 ? -7.758 8.859 2.27 1 98.94 142 LEU B O 1
ATOM 3072 N N . GLY B 1 143 ? -8.492 10.961 1.834 1 98.81 143 GLY B N 1
ATOM 3073 C CA . GLY B 1 143 ? -7.18 11.5 1.504 1 98.81 143 GLY B CA 1
ATOM 3074 C C . GLY B 1 143 ? -6.492 12.164 2.684 1 98.81 143 GLY B C 1
ATOM 3075 O O . GLY B 1 143 ? -7 13.141 3.238 1 98.81 143 GLY B O 1
ATOM 3076 N N . ASP B 1 144 ? -5.285 11.758 2.951 1 98.5 144 ASP B N 1
ATOM 3077 C CA . ASP B 1 144 ? -4.605 12.156 4.18 1 98.5 144 ASP B CA 1
ATOM 3078 C C . ASP B 1 144 ? -3.654 13.32 3.926 1 98.5 144 ASP B C 1
ATOM 3080 O O . ASP B 1 144 ? -3.01 13.812 4.852 1 98.5 144 ASP B O 1
ATOM 3084 N N . HIS B 1 145 ? -3.576 13.781 2.727 1 95 145 HIS B N 1
ATOM 3085 C CA . HIS B 1 145 ? -2.666 14.852 2.344 1 95 145 HIS B CA 1
ATOM 3086 C C . HIS B 1 145 ? -3.379 15.914 1.504 1 95 145 HIS B C 1
ATOM 3088 O O . HIS B 1 145 ? -4.281 15.586 0.727 1 95 145 HIS B O 1
ATOM 3094 N N . GLY B 1 146 ? -2.949 17.141 1.54 1 93.81 146 GLY B N 1
ATOM 3095 C CA . GLY B 1 146 ? -3.633 18.266 0.901 1 93.81 146 GLY B CA 1
ATOM 3096 C C . GLY B 1 146 ? -3.373 18.344 -0.591 1 93.81 146 GLY B C 1
ATOM 3097 O O . GLY B 1 146 ? -4.227 18.812 -1.351 1 93.81 146 GLY B O 1
ATOM 3098 N N . GLY B 1 147 ? -2.254 17.922 -1.049 1 94 147 GLY B N 1
ATOM 3099 C CA . GLY B 1 147 ? -1.78 18.172 -2.4 1 94 147 GLY B CA 1
ATOM 3100 C C . GLY B 1 147 ? -2.65 17.531 -3.465 1 94 147 GLY B C 1
ATOM 3101 O O . GLY B 1 147 ? -2.707 18.016 -4.598 1 94 147 GLY B O 1
ATOM 3102 N N . TYR B 1 148 ? -3.371 16.438 -3.117 1 97.69 148 TYR B N 1
ATOM 3103 C CA . TYR B 1 148 ? -4.117 15.719 -4.145 1 97.69 148 TYR B CA 1
ATOM 3104 C C . TYR B 1 148 ? -5.617 15.781 -3.871 1 97.69 148 TYR B C 1
ATOM 3106 O O . TYR B 1 148 ? -6.391 15.016 -4.449 1 97.69 148 TYR B O 1
ATOM 3114 N N . GLN B 1 149 ? -6.094 16.672 -2.939 1 98.19 149 GLN B N 1
ATOM 3115 C CA . GLN B 1 149 ? -7.508 16.766 -2.598 1 98.19 149 GLN B CA 1
ATOM 3116 C C . GLN B 1 149 ? -8.352 17.109 -3.824 1 98.19 149 GLN B C 1
ATOM 3118 O O . GLN B 1 149 ? -9.445 16.562 -4.008 1 98.19 149 GLN B O 1
ATOM 3123 N N . ASN B 1 150 ? -7.859 18.047 -4.621 1 98.31 150 ASN B N 1
ATOM 3124 C CA . ASN B 1 150 ? -8.609 18.422 -5.816 1 98.31 150 ASN B CA 1
ATOM 3125 C C . ASN B 1 150 ? -8.688 17.266 -6.816 1 98.31 150 ASN B C 1
ATOM 3127 O O . ASN B 1 150 ? -9.688 17.109 -7.52 1 98.31 150 ASN B O 1
ATOM 3131 N N . ASP B 1 151 ? -7.645 16.422 -6.961 1 98.75 151 ASP B N 1
ATOM 3132 C CA . ASP B 1 151 ? -7.676 15.234 -7.801 1 98.75 151 ASP B CA 1
ATOM 3133 C C . ASP B 1 151 ? -8.789 14.281 -7.367 1 98.75 151 ASP B C 1
ATOM 3135 O O . ASP B 1 151 ? -9.508 13.734 -8.203 1 98.75 151 ASP B O 1
ATOM 3139 N N . ILE B 1 152 ? -8.922 14.094 -6.07 1 98.88 152 ILE B N 1
ATOM 3140 C CA . ILE B 1 152 ? -9.953 13.211 -5.539 1 98.88 152 ILE B CA 1
ATOM 3141 C C . ILE B 1 152 ? -11.336 13.758 -5.895 1 98.88 152 ILE B C 1
ATOM 3143 O O . ILE B 1 152 ? -12.195 13.016 -6.391 1 98.88 152 ILE B O 1
ATOM 3147 N N . LYS B 1 153 ? -11.492 15.047 -5.676 1 98.69 153 LYS B N 1
ATOM 3148 C CA . LYS B 1 153 ? -12.781 15.672 -5.961 1 98.69 153 LYS B CA 1
ATOM 3149 C C . LYS B 1 153 ? -13.148 15.523 -7.434 1 98.69 153 LYS B C 1
ATOM 3151 O O . LYS B 1 153 ? -14.305 15.242 -7.762 1 98.69 153 LYS B O 1
ATOM 3156 N N . GLN B 1 154 ? -12.203 15.742 -8.297 1 98.69 154 GLN B N 1
ATOM 3157 C CA . GLN B 1 154 ? -12.445 15.609 -9.734 1 98.69 154 GLN B CA 1
ATOM 3158 C C . GLN B 1 154 ? -12.812 14.172 -10.102 1 98.69 154 GLN B C 1
ATOM 3160 O O . GLN B 1 154 ? -13.734 13.945 -10.891 1 98.69 154 GLN B O 1
ATOM 3165 N N . SER B 1 155 ? -12.117 13.195 -9.547 1 98.88 155 SER B N 1
ATOM 3166 C CA . SER B 1 155 ? -12.414 11.789 -9.797 1 98.88 155 SER B CA 1
ATOM 3167 C C . SER B 1 155 ? -13.82 11.43 -9.32 1 98.88 155 SER B C 1
ATOM 3169 O O . SER B 1 155 ? -14.555 10.734 -10.023 1 98.88 155 SER B O 1
ATOM 3171 N N . VAL B 1 156 ? -14.156 11.914 -8.172 1 98.75 156 VAL B N 1
ATOM 3172 C CA . VAL B 1 156 ? -15.469 11.656 -7.59 1 98.75 156 VAL B CA 1
ATOM 3173 C C . VAL B 1 156 ? -16.562 12.219 -8.5 1 98.75 156 VAL B C 1
ATOM 3175 O O . VAL B 1 156 ? -17.562 11.555 -8.766 1 98.75 156 VAL B O 1
ATOM 3178 N N . ALA B 1 157 ? -16.344 13.445 -8.984 1 98.62 157 ALA B N 1
ATOM 3179 C CA . ALA B 1 157 ? -17.312 14.062 -9.891 1 98.62 157 ALA B CA 1
ATOM 3180 C C . ALA B 1 157 ? -17.484 13.219 -11.156 1 98.62 157 ALA B C 1
ATOM 3182 O O . ALA B 1 157 ? -18.609 12.977 -11.594 1 98.62 157 ALA B O 1
ATOM 3183 N N . ARG B 1 158 ? -16.422 12.75 -11.742 1 98.75 158 ARG B N 1
ATOM 3184 C CA . ARG B 1 158 ? -16.484 11.945 -12.961 1 98.75 158 ARG B CA 1
ATOM 3185 C C . ARG B 1 158 ? -17.172 10.602 -12.695 1 98.75 158 ARG B C 1
ATOM 3187 O O . ARG B 1 158 ? -17.969 10.141 -13.508 1 98.75 158 ARG B O 1
ATOM 3194 N N . LEU B 1 159 ? -16.859 9.977 -11.562 1 98.75 159 LEU B N 1
ATOM 3195 C CA . LEU B 1 159 ? -17.469 8.703 -11.195 1 98.75 159 LEU B CA 1
ATOM 3196 C C . LEU B 1 159 ? -18.984 8.859 -11.047 1 98.75 159 LEU B C 1
ATOM 3198 O O . LEU B 1 159 ? -19.75 8.07 -11.602 1 98.75 159 LEU B O 1
ATOM 3202 N N . ASN B 1 160 ? -19.359 9.867 -10.328 1 98.38 160 ASN B N 1
ATOM 3203 C CA . ASN B 1 160 ? -20.781 10.055 -10.062 1 98.38 160 ASN B CA 1
ATOM 3204 C C . ASN B 1 160 ? -21.547 10.391 -11.336 1 98.38 160 ASN B C 1
ATOM 3206 O O . ASN B 1 160 ? -22.703 10.008 -11.492 1 98.38 160 ASN B O 1
ATOM 3210 N N . LYS B 1 161 ? -20.938 11.164 -12.227 1 98.38 161 LYS B N 1
ATOM 3211 C CA . LYS B 1 161 ? -21.547 11.383 -13.531 1 98.38 161 LYS B CA 1
ATOM 3212 C C . LYS B 1 161 ? -21.734 10.062 -14.273 1 98.38 161 LYS B C 1
ATOM 3214 O O . LYS B 1 161 ? -22.812 9.812 -14.828 1 98.38 161 LYS B O 1
ATOM 3219 N N . SER B 1 162 ? -20.75 9.195 -14.242 1 97.88 162 SER B N 1
ATOM 3220 C CA . SER B 1 162 ? -20.797 7.926 -14.961 1 97.88 162 SER B CA 1
ATOM 3221 C C . SER B 1 162 ? -21.75 6.945 -14.297 1 97.88 162 SER B C 1
ATOM 3223 O O . SER B 1 162 ? -22.281 6.043 -14.953 1 97.88 162 SER B O 1
ATOM 3225 N N . TRP B 1 163 ? -21.938 7.102 -13 1 97.62 163 TRP B N 1
ATOM 3226 C CA . TRP B 1 163 ? -22.75 6.168 -12.234 1 97.62 163 TRP B CA 1
ATOM 3227 C C . TRP B 1 163 ? -24.188 6.664 -12.125 1 97.62 163 TRP B C 1
ATOM 3229 O O . TRP B 1 163 ? -25.016 6.059 -11.422 1 97.62 163 TRP B O 1
ATOM 3239 N N . ALA B 1 164 ? -24.5 7.691 -12.797 1 95.19 164 ALA B N 1
ATOM 3240 C CA . ALA B 1 164 ? -25.844 8.25 -12.727 1 95.19 164 ALA B CA 1
ATOM 3241 C C . ALA B 1 164 ? -26.891 7.18 -13 1 95.19 164 ALA B C 1
ATOM 3243 O O . ALA B 1 164 ? -26.812 6.457 -13.992 1 95.19 164 ALA B O 1
ATOM 3244 N N . GLY B 1 165 ? -27.781 6.969 -12.031 1 93.31 165 GLY B N 1
ATOM 3245 C CA . GLY B 1 165 ? -28.906 6.059 -12.242 1 93.31 165 GLY B CA 1
ATOM 3246 C C . GLY B 1 165 ? -28.625 4.656 -11.719 1 93.31 165 GLY B C 1
ATOM 3247 O O . GLY B 1 165 ? -29.5 3.787 -11.781 1 93.31 165 GLY B O 1
ATOM 3248 N N . THR B 1 166 ? -27.484 4.344 -11.219 1 93.75 166 THR B N 1
ATOM 3249 C CA . THR B 1 166 ? -27.141 2.986 -10.805 1 93.75 166 THR B CA 1
ATOM 3250 C C . THR B 1 166 ? -27.375 2.807 -9.305 1 93.75 166 THR B C 1
ATOM 3252 O O . THR B 1 166 ? -27.344 1.684 -8.797 1 93.75 166 THR B O 1
ATOM 3255 N N . GLY B 1 167 ? -27.453 3.891 -8.547 1 94.38 167 GLY B N 1
ATOM 3256 C CA . GLY B 1 167 ? -27.594 3.82 -7.102 1 94.38 167 GLY B CA 1
ATOM 3257 C C . GLY B 1 167 ? -26.266 3.879 -6.367 1 94.38 167 GLY B C 1
ATOM 3258 O O . GLY B 1 167 ? -26.234 4.062 -5.148 1 94.38 167 GLY B O 1
ATOM 3259 N N . ALA B 1 168 ? -25.188 3.65 -7.066 1 97.5 168 ALA B N 1
ATOM 3260 C CA . ALA B 1 168 ? -23.875 3.773 -6.457 1 97.5 168 ALA B CA 1
ATOM 3261 C C . ALA B 1 168 ? -23.422 5.23 -6.406 1 97.5 168 ALA B C 1
ATOM 3263 O O . ALA B 1 168 ? -23.828 6.039 -7.25 1 97.5 168 ALA B O 1
ATOM 3264 N N . ARG B 1 169 ? -22.609 5.535 -5.414 1 97.88 169 ARG B N 1
ATOM 3265 C CA . ARG B 1 169 ? -22.078 6.891 -5.246 1 97.88 169 ARG B CA 1
ATOM 3266 C C . ARG B 1 169 ? -20.656 6.863 -4.695 1 97.88 169 ARG B C 1
ATOM 3268 O O . ARG B 1 169 ? -20.344 6.055 -3.822 1 97.88 169 ARG B O 1
ATOM 3275 N N . ALA B 1 170 ? -19.891 7.734 -5.234 1 98.56 170 ALA B N 1
ATOM 3276 C CA . ALA B 1 170 ? -18.578 8.031 -4.684 1 98.56 170 ALA B CA 1
ATOM 3277 C C . ALA B 1 170 ? -18.578 9.344 -3.912 1 98.56 170 ALA B C 1
ATOM 3279 O O . ALA B 1 170 ? -19.312 10.281 -4.273 1 98.56 170 ALA B O 1
ATOM 3280 N N . PHE B 1 171 ? -17.828 9.383 -2.879 1 96.06 171 PHE B N 1
ATOM 3281 C CA . PHE B 1 171 ? -17.703 10.703 -2.273 1 96.06 171 PHE B CA 1
ATOM 3282 C C . PHE B 1 171 ? -16.422 10.797 -1.449 1 96.06 171 PHE B C 1
ATOM 3284 O O . PHE B 1 171 ? -15.773 9.789 -1.169 1 96.06 171 PHE B O 1
ATOM 3291 N N . VAL B 1 172 ? -15.969 11.977 -1.163 1 98.12 172 VAL B N 1
ATOM 3292 C CA . VAL B 1 172 ? -14.836 12.383 -0.343 1 98.12 172 VAL B CA 1
ATOM 3293 C C . VAL B 1 172 ? -15.312 13.297 0.785 1 98.12 172 VAL B C 1
ATOM 3295 O O . VAL B 1 172 ? -15.492 14.5 0.585 1 98.12 172 VAL B O 1
ATOM 3298 N N . PRO B 1 173 ? -15.547 12.695 1.953 1 98.06 173 PRO B N 1
ATOM 3299 C CA . PRO B 1 173 ? -16 13.539 3.059 1 98.06 173 PRO B CA 1
ATOM 3300 C C . PRO B 1 173 ? -15 14.625 3.428 1 98.06 173 PRO B C 1
ATOM 3302 O O . PRO B 1 173 ? -13.867 14.32 3.816 1 98.06 173 PRO B O 1
ATOM 3305 N N . ALA B 1 174 ? -15.445 15.844 3.418 1 97.5 174 ALA B N 1
ATOM 3306 C CA . ALA B 1 174 ? -14.578 16.969 3.771 1 97.5 174 ALA B CA 1
ATOM 3307 C C . ALA B 1 174 ? -14.102 16.859 5.219 1 97.5 174 ALA B C 1
ATOM 3309 O O . ALA B 1 174 ? -13.039 17.375 5.566 1 97.5 174 ALA B O 1
ATOM 3310 N N . ALA B 1 175 ? -14.883 16.188 5.98 1 98.38 175 ALA B N 1
ATOM 3311 C CA . ALA B 1 175 ? -14.625 16.094 7.414 1 98.38 175 ALA B CA 1
ATOM 3312 C C . ALA B 1 175 ? -13.281 15.422 7.691 1 98.38 175 ALA B C 1
ATOM 3314 O O . ALA B 1 175 ? -12.594 15.766 8.656 1 98.38 175 ALA B O 1
ATOM 3315 N N . TYR B 1 176 ? -12.891 14.461 6.859 1 98.75 176 TYR B N 1
ATOM 3316 C CA . TYR B 1 176 ? -11.656 13.75 7.137 1 98.75 176 TYR B CA 1
ATOM 3317 C C . TYR B 1 176 ? -10.453 14.68 7.059 1 98.75 176 TYR B C 1
ATOM 3319 O O . TYR B 1 176 ? -9.766 14.906 8.055 1 98.75 176 TYR B O 1
ATOM 3327 N N . TYR B 1 177 ? -10.234 15.242 5.906 1 98.5 177 TYR B N 1
ATOM 3328 C CA . TYR B 1 177 ? -9.078 16.109 5.746 1 98.5 177 TYR B CA 1
ATOM 3329 C C . TYR B 1 177 ? -9.266 17.422 6.52 1 98.5 177 TYR B C 1
ATOM 3331 O O . TYR B 1 177 ? -8.32 17.938 7.121 1 98.5 177 TYR B O 1
ATOM 3339 N N . GLY B 1 178 ? -10.477 17.953 6.527 1 98.31 178 GLY B N 1
ATOM 3340 C CA . GLY B 1 178 ? -10.758 19.203 7.23 1 98.31 178 GLY B CA 1
ATOM 3341 C C . GLY B 1 178 ? -10.484 19.109 8.719 1 98.31 178 GLY B C 1
ATOM 3342 O O . GLY B 1 178 ? -9.922 20.047 9.305 1 98.31 178 GLY B O 1
ATOM 3343 N N . THR B 1 179 ? -10.867 18.016 9.328 1 98.5 179 THR B N 1
ATOM 3344 C CA . THR B 1 179 ? -10.609 17.844 10.75 1 98.5 179 THR B CA 1
ATOM 3345 C C . THR B 1 179 ? -9.125 17.609 11.008 1 98.5 179 THR B C 1
ATOM 3347 O O . THR B 1 179 ? -8.586 18.047 12.023 1 98.5 179 THR B O 1
ATOM 3350 N N . SER B 1 180 ? -8.453 16.922 10.125 1 97.56 180 SER B N 1
ATOM 3351 C CA . SER B 1 180 ? -7.035 16.609 10.305 1 97.56 180 SER B CA 1
ATOM 3352 C C . SER B 1 180 ? -6.172 17.859 10.109 1 97.56 180 SER B C 1
ATOM 3354 O O . SER B 1 180 ? -5.004 17.875 10.508 1 97.56 180 SER B O 1
ATOM 3356 N N . SER B 1 181 ? -6.738 18.859 9.484 1 96.25 181 SER B N 1
ATOM 3357 C CA . SER B 1 181 ? -6.02 20.094 9.188 1 96.25 181 SER B CA 1
ATOM 3358 C C . SER B 1 181 ? -6.516 21.25 10.055 1 96.25 181 SER B C 1
ATOM 3360 O O . SER B 1 181 ? -6.188 21.312 11.242 1 96.25 181 SER B O 1
ATOM 3362 N N . ASP B 1 182 ? -7.449 22.031 9.531 1 96.94 182 ASP B N 1
ATOM 3363 C CA . ASP B 1 182 ? -7.926 23.203 10.25 1 96.94 182 ASP B CA 1
ATOM 3364 C C . ASP B 1 182 ? -8.648 22.797 11.539 1 96.94 182 ASP B C 1
ATOM 3366 O O . ASP B 1 182 ? -8.562 23.5 12.547 1 96.94 182 ASP B O 1
ATOM 3370 N N . GLY B 1 183 ? -9.352 21.75 11.477 1 98.38 183 GLY B N 1
ATOM 3371 C CA . GLY B 1 183 ? -10.062 21.281 12.656 1 98.38 183 GLY B CA 1
ATOM 3372 C C . GLY B 1 183 ? -9.133 20.906 13.797 1 98.38 183 GLY B C 1
ATOM 3373 O O . GLY B 1 183 ? -9.398 21.234 14.953 1 98.38 183 GLY B O 1
ATOM 3374 N N . TYR B 1 184 ? -8.117 20.234 13.492 1 98.62 184 TYR B N 1
ATOM 3375 C CA . TYR B 1 184 ? -7.156 19.828 14.523 1 98.62 184 TYR B CA 1
ATOM 3376 C C . TYR B 1 184 ? -6.395 21.047 15.055 1 98.62 184 TYR B C 1
ATOM 3378 O O . TYR B 1 184 ? -6.109 21.125 16.25 1 98.62 184 TYR B O 1
ATOM 3386 N N . ASP B 1 185 ? -6.039 21.969 14.203 1 98.25 185 ASP B N 1
ATOM 3387 C CA . ASP B 1 185 ? -5.406 23.203 14.641 1 98.25 185 ASP B CA 1
ATOM 3388 C C . ASP B 1 185 ? -6.238 23.891 15.719 1 98.25 185 ASP B C 1
ATOM 3390 O O . ASP B 1 185 ? -5.699 24.375 16.719 1 98.25 185 ASP B O 1
ATOM 3394 N N . GLN B 1 186 ? -7.531 23.953 15.422 1 98.62 186 GLN B N 1
ATOM 3395 C CA . GLN B 1 186 ? -8.438 24.578 16.375 1 98.62 186 GLN B CA 1
ATOM 3396 C C . GLN B 1 186 ? -8.43 23.844 17.703 1 98.62 186 GLN B C 1
ATOM 3398 O O . GLN B 1 186 ? -8.391 24.453 18.766 1 98.62 186 GLN B O 1
ATOM 3403 N N . ILE B 1 187 ? -8.438 22.531 17.641 1 98.75 187 ILE B N 1
ATOM 3404 C CA . ILE B 1 187 ? -8.422 21.703 18.844 1 98.75 187 ILE B CA 1
ATOM 3405 C C . ILE B 1 187 ? -7.137 21.953 19.641 1 98.75 187 ILE B C 1
ATOM 3407 O O . ILE B 1 187 ? -7.172 22.109 20.859 1 98.75 187 ILE B O 1
ATOM 3411 N N . LEU B 1 188 ? -6.062 21.984 18.953 1 98.69 188 LEU B N 1
ATOM 3412 C CA . LEU B 1 188 ? -4.777 22.219 19.609 1 98.69 188 LEU B CA 1
ATOM 3413 C C . LEU B 1 188 ? -4.77 23.578 20.297 1 98.69 188 LEU B C 1
ATOM 3415 O O . LEU B 1 188 ? -4.32 23.688 21.438 1 98.69 188 LEU B O 1
ATOM 3419 N N . ARG B 1 189 ? -5.285 24.609 19.656 1 98.5 189 ARG B N 1
ATOM 3420 C CA . ARG B 1 189 ? -5.352 25.938 20.25 1 98.5 189 ARG B CA 1
ATOM 3421 C C . ARG B 1 189 ? -6.219 25.922 21.5 1 98.5 189 ARG B C 1
ATOM 3423 O O . ARG B 1 189 ? -5.867 26.547 22.516 1 98.5 189 ARG B O 1
ATOM 3430 N N . GLU B 1 190 ? -7.258 25.25 21.422 1 98.44 190 GLU B N 1
ATOM 3431 C CA . GLU B 1 190 ? -8.18 25.141 22.547 1 98.44 190 GLU B CA 1
ATOM 3432 C C . GLU B 1 190 ? -7.539 24.406 23.719 1 98.44 190 GLU B C 1
ATOM 3434 O O . GLU B 1 190 ? -8 24.516 24.859 1 98.44 190 GLU B O 1
ATOM 3439 N N . HIS B 1 191 ? -6.523 23.719 23.391 1 98 191 HIS B N 1
ATOM 3440 C CA . HIS B 1 191 ? -5.832 22.969 24.438 1 98 191 HIS B CA 1
ATOM 3441 C C . HIS B 1 191 ? -4.484 23.609 24.766 1 98 191 HIS B C 1
ATOM 3443 O O . HIS B 1 191 ? -3.557 22.922 25.203 1 98 191 HIS B O 1
ATOM 3449 N N . GLY B 1 192 ? -4.277 24.828 24.359 1 97.5 192 GLY B N 1
ATOM 3450 C CA . GLY B 1 192 ? -3.193 25.641 24.891 1 97.5 192 GLY B CA 1
ATOM 3451 C C . GLY B 1 192 ? -1.967 25.656 23.984 1 97.5 192 GLY B C 1
ATOM 3452 O O . GLY B 1 192 ? -0.925 26.203 24.359 1 97.5 192 GLY B O 1
ATOM 3453 N N . VAL B 1 193 ? -2.047 25.078 22.844 1 98 193 VAL B N 1
ATOM 3454 C CA . VAL B 1 193 ? -0.909 25.094 21.922 1 98 193 VAL B CA 1
ATOM 3455 C C . VAL B 1 193 ? -0.88 26.422 21.172 1 98 193 VAL B C 1
ATOM 3457 O O . VAL B 1 193 ? -1.853 26.781 20.5 1 98 193 VAL B O 1
ATOM 3460 N N . PRO B 1 194 ? 0.182 27.172 21.312 1 97.44 194 PRO B N 1
ATOM 3461 C CA . PRO B 1 194 ? 0.262 28.422 20.547 1 97.44 194 PRO B CA 1
ATOM 3462 C C . PRO B 1 194 ? 0.154 28.203 19.047 1 97.44 194 PRO B C 1
ATOM 3464 O O . PRO B 1 194 ? 0.738 27.25 18.516 1 97.44 194 PRO B O 1
ATOM 3467 N N . ALA B 1 195 ? -0.552 29.062 18.391 1 96.69 195 ALA B N 1
ATOM 3468 C CA . ALA B 1 195 ? -0.769 28.938 16.953 1 96.69 195 ALA B CA 1
ATOM 3469 C C . ALA B 1 195 ? 0.557 28.844 16.203 1 96.69 195 ALA B C 1
ATOM 3471 O O . ALA B 1 195 ? 0.675 28.094 15.242 1 96.69 195 ALA B O 1
ATOM 3472 N N . ALA B 1 196 ? 1.544 29.594 16.625 1 95.62 196 ALA B N 1
ATOM 3473 C CA . ALA B 1 196 ? 2.85 29.641 15.977 1 95.62 196 ALA B CA 1
ATOM 3474 C C . ALA B 1 196 ? 3.58 28.312 16.078 1 95.62 196 ALA B C 1
ATOM 3476 O O . ALA B 1 196 ? 4.512 28.047 15.32 1 95.62 196 ALA B O 1
ATOM 3477 N N . ASP B 1 197 ? 3.088 27.438 16.938 1 96 197 ASP B N 1
ATOM 3478 C CA . ASP B 1 197 ? 3.773 26.172 17.188 1 96 197 ASP B CA 1
ATOM 3479 C C . ASP B 1 197 ? 3.146 25.047 16.375 1 96 197 ASP B C 1
ATOM 3481 O O . ASP B 1 197 ? 3.725 23.953 16.266 1 96 197 ASP B O 1
ATOM 3485 N N . ILE B 1 198 ? 2.027 25.203 15.867 1 97.62 198 ILE B N 1
ATOM 3486 C CA . ILE B 1 198 ? 1.253 24.125 15.273 1 97.62 198 ILE B CA 1
ATOM 3487 C C . ILE B 1 198 ? 1.896 23.688 13.953 1 97.62 198 ILE B C 1
ATOM 3489 O O . ILE B 1 198 ? 2.303 22.531 13.797 1 97.62 198 ILE B O 1
ATOM 3493 N N . GLY B 1 199 ? 2.074 24.656 13.039 1 95.19 199 GLY B N 1
ATOM 3494 C CA . GLY B 1 199 ? 2.727 24.375 11.773 1 95.19 199 GLY B CA 1
ATOM 3495 C C . GLY B 1 199 ? 1.766 23.875 10.711 1 95.19 199 GLY B C 1
ATOM 3496 O O . GLY B 1 199 ? 0.621 23.531 11.016 1 95.19 199 GLY B O 1
ATOM 3497 N N . THR B 1 200 ? 2.295 23.781 9.406 1 93.81 200 THR B N 1
ATOM 3498 C CA . THR B 1 200 ? 1.47 23.375 8.281 1 93.81 200 THR B CA 1
ATOM 3499 C C . THR B 1 200 ? 1.956 22.031 7.715 1 93.81 200 THR B C 1
ATOM 3501 O O . THR B 1 200 ? 1.199 21.328 7.055 1 93.81 200 THR B O 1
ATOM 3504 N N . HIS B 1 201 ? 3.102 21.703 7.875 1 96.44 201 HIS B N 1
ATOM 3505 C CA . HIS B 1 201 ? 3.67 20.453 7.398 1 96.44 201 HIS B CA 1
ATOM 3506 C C . HIS B 1 201 ? 4.805 19.969 8.297 1 96.44 201 HIS B C 1
ATOM 3508 O O . HIS B 1 201 ? 5.758 20.719 8.547 1 96.44 201 HIS B O 1
ATOM 3514 N N . ALA B 1 202 ? 4.711 18.781 8.727 1 97.06 202 ALA B N 1
ATOM 3515 C CA . ALA B 1 202 ? 5.727 18.141 9.562 1 97.06 202 ALA B CA 1
ATOM 3516 C C . ALA B 1 202 ? 5.922 18.906 10.867 1 97.06 202 ALA B C 1
ATOM 3518 O O . ALA B 1 202 ? 6.973 18.812 11.508 1 97.06 202 ALA B O 1
ATOM 3519 N N . GLY B 1 203 ? 5.012 19.781 11.227 1 97.12 203 GLY B N 1
ATOM 3520 C CA . GLY B 1 203 ? 5.035 20.516 12.484 1 97.12 203 GLY B CA 1
ATOM 3521 C C . GLY B 1 203 ? 4.461 19.719 13.648 1 97.12 203 GLY B C 1
ATOM 3522 O O . GLY B 1 203 ? 4.508 18.484 13.641 1 97.12 203 GLY B O 1
ATOM 3523 N N . LEU B 1 204 ? 3.994 20.453 14.625 1 98.25 204 LEU B N 1
ATOM 3524 C CA . LEU B 1 204 ? 3.482 19.812 15.844 1 98.25 204 LEU B CA 1
ATOM 3525 C C . LEU B 1 204 ? 2.256 18.969 15.539 1 98.25 204 LEU B C 1
ATOM 3527 O O . LEU B 1 204 ? 2.135 17.844 16.031 1 98.25 204 LEU B O 1
ATOM 3531 N N . ALA B 1 205 ? 1.386 19.453 14.734 1 98.25 205 ALA B N 1
ATOM 3532 C CA . ALA B 1 205 ? 0.138 18.766 14.438 1 98.25 205 ALA B CA 1
ATOM 3533 C C . ALA B 1 205 ? 0.407 17.406 13.781 1 98.25 205 ALA B C 1
ATOM 3535 O O . ALA B 1 205 ? -0.084 16.375 14.242 1 98.25 205 ALA B O 1
ATOM 3536 N N . ASP B 1 206 ? 1.19 17.422 12.719 1 98 206 ASP B N 1
ATOM 3537 C CA . ASP B 1 206 ? 1.522 16.203 11.992 1 98 206 ASP B CA 1
ATOM 3538 C C . ASP B 1 206 ? 2.207 15.188 12.914 1 98 206 ASP B C 1
ATOM 3540 O O . ASP B 1 206 ? 1.869 14.008 12.898 1 98 206 ASP B O 1
ATOM 3544 N N . THR B 1 207 ? 3.109 15.664 13.625 1 98.62 207 THR B N 1
ATOM 3545 C CA . THR B 1 207 ? 3.898 14.812 14.508 1 98.62 207 THR B CA 1
ATOM 3546 C C . THR B 1 207 ? 3.023 14.211 15.602 1 98.62 207 THR B C 1
ATOM 3548 O O . THR B 1 207 ? 3.113 13.016 15.891 1 98.62 207 THR B O 1
ATOM 3551 N N . ALA B 1 208 ? 2.156 14.984 16.172 1 98.81 208 ALA B N 1
ATOM 3552 C CA . ALA B 1 208 ? 1.283 14.523 17.25 1 98.81 208 ALA B CA 1
ATOM 3553 C C . ALA B 1 208 ? 0.292 13.484 16.75 1 98.81 208 ALA B C 1
ATOM 3555 O O . ALA B 1 208 ? 0.061 12.461 17.406 1 98.81 208 ALA B O 1
ATOM 3556 N N . LEU B 1 209 ? -0.281 13.75 15.609 1 98.81 209 LEU B N 1
ATOM 3557 C CA . LEU B 1 209 ? -1.205 12.773 15.039 1 98.81 209 LEU B CA 1
ATOM 3558 C C . LEU B 1 209 ? -0.514 11.43 14.82 1 98.81 209 LEU B C 1
ATOM 3560 O O . LEU B 1 209 ? -1.081 10.375 15.125 1 98.81 209 LEU B O 1
ATOM 3564 N N . LEU B 1 210 ? 0.691 11.492 14.273 1 98.88 210 LEU B N 1
ATOM 3565 C CA . LEU B 1 210 ? 1.394 10.242 14.016 1 98.88 210 LEU B CA 1
ATOM 3566 C C . LEU B 1 210 ? 1.75 9.539 15.32 1 98.88 210 LEU B C 1
ATOM 3568 O O . LEU B 1 210 ? 1.647 8.312 15.422 1 98.88 210 LEU B O 1
ATOM 3572 N N . LEU B 1 211 ? 2.148 10.266 16.312 1 98.81 211 LEU B N 1
ATOM 3573 C CA . LEU B 1 211 ? 2.461 9.688 17.625 1 98.81 211 LEU B CA 1
ATOM 3574 C C . LEU B 1 211 ? 1.27 8.914 18.172 1 98.81 211 LEU B C 1
ATOM 3576 O O . LEU B 1 211 ? 1.442 7.875 18.812 1 98.81 211 LEU B O 1
ATOM 3580 N N . ALA B 1 212 ? 0.114 9.367 17.953 1 98.81 212 ALA B N 1
ATOM 3581 C CA . ALA B 1 212 ? -1.096 8.75 18.484 1 98.81 212 ALA B CA 1
ATOM 3582 C C . ALA B 1 212 ? -1.401 7.43 17.781 1 98.81 212 ALA B C 1
ATOM 3584 O O . ALA B 1 212 ? -2.072 6.559 18.344 1 98.81 212 ALA B O 1
ATOM 3585 N N . VAL B 1 213 ? -0.893 7.289 16.562 1 98.56 213 VAL B N 1
ATOM 3586 C CA . VAL B 1 213 ? -1.326 6.113 15.812 1 98.56 213 VAL B CA 1
ATOM 3587 C C . VAL B 1 213 ? -0.145 5.164 15.609 1 98.56 213 VAL B C 1
ATOM 3589 O O . VAL B 1 213 ? -0.327 3.949 15.508 1 98.56 213 VAL B O 1
ATOM 3592 N N . GLU B 1 214 ? 1.056 5.703 15.453 1 98.56 214 GLU B N 1
ATOM 3593 C CA . GLU B 1 214 ? 2.244 4.887 15.227 1 98.56 214 GLU B CA 1
ATOM 3594 C C . GLU B 1 214 ? 3.492 5.562 15.789 1 98.56 214 GLU B C 1
ATOM 3596 O O . GLU B 1 214 ? 4.309 6.098 15.039 1 98.56 214 GLU B O 1
ATOM 3601 N N . PRO B 1 215 ? 3.709 5.543 17.062 1 98.31 215 PRO B N 1
ATOM 3602 C CA . PRO B 1 215 ? 4.793 6.297 17.703 1 98.31 215 PRO B CA 1
ATOM 3603 C C . PRO B 1 215 ? 6.176 5.844 17.25 1 98.31 215 PRO B C 1
ATOM 3605 O O . PRO B 1 215 ? 7.125 6.637 17.25 1 98.31 215 PRO B O 1
ATOM 3608 N N . ARG B 1 216 ? 6.355 4.605 16.781 1 97.38 216 ARG B N 1
ATOM 3609 C CA . ARG B 1 216 ? 7.652 4.094 16.359 1 97.38 216 ARG B CA 1
ATOM 3610 C C . ARG B 1 216 ? 8.164 4.84 15.133 1 97.38 216 ARG B C 1
ATOM 3612 O O . ARG B 1 216 ? 9.352 4.766 14.805 1 97.38 216 ARG B O 1
ATOM 3619 N N . MET B 1 217 ? 7.32 5.547 14.492 1 98.62 217 MET B N 1
ATOM 3620 C CA . MET B 1 217 ? 7.676 6.25 13.266 1 98.62 217 MET B CA 1
ATOM 3621 C C . MET B 1 217 ? 8.141 7.672 13.562 1 98.62 217 MET B C 1
ATOM 3623 O O . MET B 1 217 ? 8.383 8.453 12.648 1 98.62 217 MET B O 1
ATOM 3627 N N . VAL B 1 218 ? 8.227 8.008 14.805 1 98.75 218 VAL B N 1
ATOM 3628 C CA . VAL B 1 218 ? 8.742 9.305 15.234 1 98.75 218 VAL B CA 1
ATOM 3629 C C . VAL B 1 218 ? 10.008 9.109 16.062 1 98.75 218 VAL B C 1
ATOM 3631 O O . VAL B 1 218 ? 10.023 8.289 16.984 1 98.75 218 VAL B O 1
ATOM 3634 N N . ARG B 1 219 ? 11.023 9.781 15.672 1 98.12 219 ARG B N 1
ATOM 3635 C CA . ARG B 1 219 ? 12.242 9.789 16.469 1 98.12 219 ARG B CA 1
ATOM 3636 C C . ARG B 1 219 ? 12.133 10.781 17.625 1 98.12 219 ARG B C 1
ATOM 3638 O O . ARG B 1 219 ? 12.836 11.797 17.656 1 98.12 219 ARG B O 1
ATOM 3645 N N . VAL B 1 220 ? 11.422 10.43 18.609 1 97.25 220 VAL B N 1
ATOM 3646 C CA . VAL B 1 220 ? 10.945 11.336 19.656 1 97.25 220 VAL B CA 1
ATOM 3647 C C . VAL B 1 220 ? 12.133 11.867 20.453 1 97.25 220 VAL B C 1
ATOM 3649 O O . VAL B 1 220 ? 12.219 13.07 20.719 1 97.25 220 VAL B O 1
ATOM 3652 N N . ASP B 1 221 ? 13.047 11 20.828 1 96.44 221 ASP B N 1
ATOM 3653 C CA . ASP B 1 221 ? 14.18 11.422 21.641 1 96.44 221 ASP B CA 1
ATOM 3654 C C . ASP B 1 221 ? 15.055 12.422 20.891 1 96.44 221 ASP B C 1
ATOM 3656 O O . ASP B 1 221 ? 15.453 13.445 21.453 1 96.44 221 ASP B O 1
ATOM 3660 N N . LYS B 1 222 ? 15.305 12.125 19.656 1 97.19 222 LYS B N 1
ATOM 3661 C CA . LYS B 1 222 ? 16.078 13.039 18.844 1 97.19 222 LYS B CA 1
ATOM 3662 C C . LYS B 1 222 ? 15.344 14.367 18.641 1 97.19 222 LYS B C 1
ATOM 3664 O O . LYS B 1 222 ? 15.953 15.438 18.688 1 97.19 222 LYS B O 1
ATOM 3669 N N . LEU B 1 223 ? 14.094 14.25 18.438 1 97.5 223 LEU B N 1
ATOM 3670 C CA . LEU B 1 223 ? 13.266 15.422 18.203 1 97.5 223 LEU B CA 1
ATOM 3671 C C . LEU B 1 223 ? 13.281 16.359 19.406 1 97.5 223 LEU B C 1
ATOM 3673 O O . LEU B 1 223 ? 13.484 17.562 19.266 1 97.5 223 LEU B O 1
ATOM 3677 N N . ARG B 1 224 ? 13.133 15.852 20.562 1 95.62 224 ARG B N 1
ATOM 3678 C CA . ARG B 1 224 ? 13.008 16.625 21.781 1 95.62 224 ARG B CA 1
ATOM 3679 C C . ARG B 1 224 ? 14.312 17.344 22.109 1 95.62 224 ARG B C 1
ATOM 3681 O O . ARG B 1 224 ? 14.305 18.438 22.703 1 95.62 224 ARG B O 1
ATOM 3688 N N . ASN B 1 225 ? 15.391 16.812 21.688 1 96.25 225 ASN B N 1
ATOM 3689 C CA . ASN B 1 225 ? 16.703 17.344 22.031 1 96.25 225 ASN B CA 1
ATOM 3690 C C . ASN B 1 225 ? 17.297 18.156 20.875 1 96.25 225 ASN B C 1
ATOM 3692 O O . ASN B 1 225 ? 18.422 18.656 20.969 1 96.25 225 ASN B O 1
ATOM 3696 N N . ALA B 1 226 ? 16.547 18.281 19.891 1 96.75 226 ALA B N 1
ATOM 3697 C CA . ALA B 1 226 ? 17.047 18.969 18.703 1 96.75 226 ALA B CA 1
ATOM 3698 C C . ALA B 1 226 ? 16.797 20.469 18.781 1 96.75 226 ALA B C 1
ATOM 3700 O O . ALA B 1 226 ? 15.961 20.906 19.578 1 96.75 226 ALA B O 1
ATOM 3701 N N . ALA B 1 227 ? 17.641 21.234 17.984 1 97.25 227 ALA B N 1
ATOM 3702 C CA . ALA B 1 227 ? 17.219 22.609 17.672 1 97.25 227 ALA B CA 1
ATOM 3703 C C . ALA B 1 227 ? 15.93 22.625 16.859 1 97.25 227 ALA B C 1
ATOM 3705 O O . ALA B 1 227 ? 15.594 21.641 16.203 1 97.25 227 ALA B O 1
ATOM 3706 N N . LYS B 1 228 ? 15.242 23.734 16.984 1 96.88 228 LYS B N 1
ATOM 3707 C CA . LYS B 1 228 ? 14 23.859 16.219 1 96.88 228 LYS B CA 1
ATOM 3708 C C . LYS B 1 228 ? 14.258 23.703 14.719 1 96.88 228 LYS B C 1
ATOM 3710 O O . LYS B 1 228 ? 15.016 24.469 14.125 1 96.88 228 LYS B O 1
ATOM 3715 N N . PRO B 1 229 ? 13.57 22.719 14.094 1 96.88 229 PRO B N 1
ATOM 3716 C CA . PRO B 1 229 ? 13.766 22.547 12.648 1 96.88 229 PRO B CA 1
ATOM 3717 C C . PRO B 1 229 ? 13.031 23.594 11.82 1 96.88 229 PRO B C 1
ATOM 3719 O O . PRO B 1 229 ? 12.109 24.25 12.328 1 96.88 229 PRO B O 1
ATOM 3722 N N . GLY B 1 230 ? 13.5 23.766 10.547 1 96.44 230 GLY B N 1
ATOM 3723 C CA . GLY B 1 230 ? 12.883 24.734 9.656 1 96.44 230 GLY B CA 1
ATOM 3724 C C . GLY B 1 230 ? 12.711 24.219 8.242 1 96.44 230 GLY B C 1
ATOM 3725 O O . GLY B 1 230 ? 12.766 23.016 8 1 96.44 230 GLY B O 1
ATOM 3726 N N . ALA B 1 231 ? 12.508 25.141 7.348 1 95.5 231 ALA B N 1
ATOM 3727 C CA . ALA B 1 231 ? 12.156 24.828 5.969 1 95.5 231 ALA B CA 1
ATOM 3728 C C . ALA B 1 231 ? 13.273 24.031 5.285 1 95.5 231 ALA B C 1
ATOM 3730 O O . ALA B 1 231 ? 13.016 23.172 4.445 1 95.5 231 ALA B O 1
ATOM 3731 N N . VAL B 1 232 ? 14.5 24.281 5.633 1 95.38 232 VAL B N 1
ATOM 3732 C CA . VAL B 1 232 ? 15.633 23.609 5.031 1 95.38 232 VAL B CA 1
ATOM 3733 C C . VAL B 1 232 ? 15.617 22.125 5.43 1 95.38 232 VAL B C 1
ATOM 3735 O O . VAL B 1 232 ? 16.156 21.281 4.711 1 95.38 232 VAL B O 1
ATOM 3738 N N . ASP B 1 233 ? 14.875 21.859 6.547 1 96.94 233 ASP B N 1
ATOM 3739 C CA . ASP B 1 233 ? 14.758 20.5 7.051 1 96.94 233 ASP B CA 1
ATOM 3740 C C . ASP B 1 233 ? 13.484 19.828 6.543 1 96.94 233 ASP B C 1
ATOM 3742 O O . ASP B 1 233 ? 13.25 18.641 6.805 1 96.94 233 ASP B O 1
ATOM 3746 N N . GLY B 1 234 ? 12.672 20.516 5.875 1 97.25 234 GLY B N 1
ATOM 3747 C CA . GLY B 1 234 ? 11.414 19.969 5.406 1 97.25 234 GLY B CA 1
ATOM 3748 C C . GLY B 1 234 ? 10.258 20.219 6.363 1 97.25 234 GLY B C 1
ATOM 3749 O O . GLY B 1 234 ? 9.195 19.609 6.238 1 97.25 234 GLY B O 1
ATOM 3750 N N . VAL B 1 235 ? 10.484 21.062 7.359 1 97.62 235 VAL B N 1
ATOM 3751 C CA . VAL B 1 235 ? 9.43 21.438 8.305 1 97.62 235 VAL B CA 1
ATOM 3752 C C . VAL B 1 235 ? 8.906 22.828 7.969 1 97.62 235 VAL B C 1
ATOM 3754 O O . VAL B 1 235 ? 9.672 23.797 7.949 1 97.62 235 VAL B O 1
ATOM 3757 N N . TYR B 1 236 ? 7.66 22.891 7.723 1 95.94 236 TYR B N 1
ATOM 3758 C CA . TYR B 1 236 ? 7.078 24.172 7.34 1 95.94 236 TYR B CA 1
ATOM 3759 C C . TYR B 1 236 ? 6.168 24.703 8.438 1 95.94 236 TYR B C 1
ATOM 3761 O O . TYR B 1 236 ? 5.043 24.219 8.609 1 95.94 236 TYR B O 1
ATOM 3769 N N . GLY B 1 237 ? 6.684 25.594 9.141 1 93.69 237 GLY B N 1
ATOM 3770 C CA . GLY B 1 237 ? 5.98 26.203 10.25 1 93.69 237 GLY B CA 1
ATOM 3771 C C . GLY B 1 237 ? 5.973 25.344 11.5 1 93.69 237 GLY B C 1
ATOM 3772 O O . GLY B 1 237 ? 6.328 24.156 11.445 1 93.69 237 GLY B O 1
ATOM 3773 N N . GLY B 1 238 ? 5.746 26.016 12.586 1 96 238 GLY B N 1
ATOM 3774 C CA . GLY B 1 238 ? 5.516 25.328 13.844 1 96 238 GLY B CA 1
ATOM 3775 C C . GLY B 1 238 ? 6.789 24.797 14.484 1 96 238 GLY B C 1
ATOM 3776 O O . GLY B 1 238 ? 7.891 25.109 14.023 1 96 238 GLY B O 1
ATOM 3777 N N . ASP B 1 239 ? 6.578 24.141 15.586 1 97.5 239 ASP B N 1
ATOM 3778 C CA . ASP B 1 239 ? 7.617 23.516 16.391 1 97.5 239 ASP B CA 1
ATOM 3779 C C . ASP B 1 239 ? 7.199 22.109 16.828 1 97.5 239 ASP B C 1
ATOM 3781 O O . ASP B 1 239 ? 6.453 21.953 17.797 1 97.5 239 ASP B O 1
ATOM 3785 N N . PRO B 1 240 ? 7.742 21.109 16.156 1 98.19 240 PRO B N 1
ATOM 3786 C CA . PRO B 1 240 ? 7.273 19.75 16.438 1 98.19 240 PRO B CA 1
ATOM 3787 C C . PRO B 1 240 ? 7.816 19.188 17.734 1 98.19 240 PRO B C 1
ATOM 3789 O O . PRO B 1 240 ? 7.375 18.125 18.188 1 98.19 240 PRO B O 1
ATOM 3792 N N . ARG B 1 241 ? 8.68 19.844 18.438 1 97.75 241 ARG B N 1
ATOM 3793 C CA . ARG B 1 241 ? 9.438 19.281 19.547 1 97.75 241 ARG B CA 1
ATOM 3794 C C . ARG B 1 241 ? 8.523 18.984 20.734 1 97.75 241 ARG B C 1
ATOM 3796 O O . ARG B 1 241 ? 8.859 18.172 21.594 1 97.75 241 ARG B O 1
ATOM 3803 N N . HIS B 1 242 ? 7.363 19.594 20.766 1 96.12 242 HIS B N 1
ATOM 3804 C CA . HIS B 1 242 ? 6.48 19.438 21.906 1 96.12 242 HIS B CA 1
ATOM 3805 C C . HIS B 1 242 ? 5.277 18.562 21.578 1 96.12 242 HIS B C 1
ATOM 3807 O O . HIS B 1 242 ? 4.328 18.469 22.359 1 96.12 242 HIS B O 1
ATOM 3813 N N . ALA B 1 243 ? 5.289 17.969 20.438 1 98.19 243 ALA B N 1
ATOM 3814 C CA . ALA B 1 243 ? 4.234 17.031 20.078 1 98.19 243 ALA B CA 1
ATOM 3815 C C . ALA B 1 243 ? 4.156 15.883 21.078 1 98.19 243 ALA B C 1
ATOM 3817 O O . ALA B 1 243 ? 5.176 15.445 21.609 1 98.19 243 ALA B O 1
ATOM 3818 N N . SER B 1 244 ? 2.906 15.359 21.312 1 98.12 244 SER B N 1
ATOM 3819 C CA . SER B 1 244 ? 2.713 14.258 22.25 1 98.12 244 SER B CA 1
ATOM 3820 C C . SER B 1 244 ? 1.578 13.344 21.812 1 98.12 244 SER B C 1
ATOM 3822 O O . SER B 1 244 ? 0.738 13.734 21 1 98.12 244 SER B O 1
ATOM 3824 N N . VAL B 1 245 ? 1.633 12.172 22.359 1 98.56 245 VAL B N 1
ATOM 3825 C CA . VAL B 1 245 ? 0.583 11.195 22.109 1 98.56 245 VAL B CA 1
ATOM 3826 C C . VAL B 1 245 ? -0.763 11.742 22.578 1 98.56 245 VAL B C 1
ATOM 3828 O O . VAL B 1 245 ? -1.781 11.562 21.906 1 98.56 245 VAL B O 1
ATOM 3831 N N . GLU B 1 246 ? -0.768 12.414 23.719 1 98.44 246 GLU B N 1
ATOM 3832 C CA . GLU B 1 246 ? -1.993 12.969 24.281 1 98.44 246 GLU B CA 1
ATOM 3833 C C . GLU B 1 246 ? -2.619 14 23.344 1 98.44 246 GLU B C 1
ATOM 3835 O O . GLU B 1 246 ? -3.824 13.961 23.094 1 98.44 246 GLU B O 1
ATOM 3840 N N . LEU B 1 247 ? -1.812 14.891 22.875 1 98.69 247 LEU B N 1
ATOM 3841 C CA . LEU B 1 247 ? -2.312 15.859 21.906 1 98.69 247 LEU B CA 1
ATOM 3842 C C . LEU B 1 247 ? -2.805 15.164 20.656 1 98.69 247 LEU B C 1
ATOM 3844 O O . LEU B 1 247 ? -3.834 15.547 20.078 1 98.69 247 LEU B O 1
ATOM 3848 N N . GLY B 1 248 ? -2.096 14.156 20.156 1 98.88 248 GLY B N 1
ATOM 3849 C CA . GLY B 1 248 ? -2.473 13.414 18.953 1 98.88 248 GLY B CA 1
ATOM 3850 C C . GLY B 1 248 ? -3.816 12.727 19.094 1 98.88 248 GLY B C 1
ATOM 3851 O O . GLY B 1 248 ? -4.59 12.68 18.125 1 98.88 248 GLY B O 1
ATOM 3852 N N . ARG B 1 249 ? -4.082 12.227 20.25 1 98.88 249 ARG B N 1
ATOM 3853 C CA . ARG B 1 249 ? -5.32 11.492 20.484 1 98.88 249 ARG B CA 1
ATOM 3854 C C . ARG B 1 249 ? -6.531 12.414 20.375 1 98.88 249 ARG B C 1
ATOM 3856 O O . ARG B 1 249 ? -7.594 12 19.906 1 98.88 249 ARG B O 1
ATOM 3863 N N . LEU B 1 250 ? -6.363 13.672 20.781 1 98.81 250 LEU B N 1
ATOM 3864 C CA . LEU B 1 250 ? -7.434 14.641 20.609 1 98.81 250 LEU B CA 1
ATOM 3865 C C . LEU B 1 250 ? -7.816 14.766 19.141 1 98.81 250 LEU B C 1
ATOM 3867 O O . LEU B 1 250 ? -9 14.828 18.797 1 98.81 250 LEU B O 1
ATOM 3871 N N . GLY B 1 251 ? -6.844 14.758 18.312 1 98.88 251 GLY B N 1
ATOM 3872 C CA . GLY B 1 251 ? -7.066 14.891 16.891 1 98.88 251 GLY B CA 1
ATOM 3873 C C . GLY B 1 251 ? -7.613 13.633 16.25 1 98.88 251 GLY B C 1
ATOM 3874 O O . GLY B 1 251 ? -8.609 13.68 15.523 1 98.88 251 GLY B O 1
ATOM 3875 N N . THR B 1 252 ? -6.949 12.469 16.547 1 98.94 252 THR B N 1
ATOM 3876 C CA . THR B 1 252 ? -7.363 11.219 15.906 1 98.94 252 THR B CA 1
ATOM 3877 C C . THR B 1 252 ? -8.789 10.859 16.297 1 98.94 252 THR B C 1
ATOM 3879 O O . THR B 1 252 ? -9.578 10.406 15.461 1 98.94 252 THR B O 1
ATOM 3882 N N . ASP B 1 253 ? -9.148 11.117 17.516 1 98.88 253 ASP B N 1
ATOM 3883 C CA . ASP B 1 253 ? -10.508 10.852 17.969 1 98.88 253 ASP B CA 1
ATOM 3884 C C . ASP B 1 253 ? -11.516 11.742 17.234 1 98.88 253 ASP B C 1
ATOM 3886 O O . ASP B 1 253 ? -12.578 11.273 16.828 1 98.88 253 ASP B O 1
ATOM 3890 N N . ALA B 1 254 ? -11.172 12.984 17.125 1 98.88 254 ALA B N 1
ATOM 3891 C CA . ALA B 1 254 ? -12.055 13.922 16.422 1 98.88 254 ALA B CA 1
ATOM 3892 C C . ALA B 1 254 ? -12.188 13.555 14.953 1 98.88 254 ALA B C 1
ATOM 3894 O O . ALA B 1 254 ? -13.289 13.586 14.398 1 98.88 254 ALA B O 1
ATOM 3895 N N . ILE B 1 255 ? -11.094 13.211 14.289 1 98.94 255 ILE B N 1
ATOM 3896 C CA . ILE B 1 255 ? -11.117 12.828 12.875 1 98.94 255 ILE B CA 1
ATOM 3897 C C . ILE B 1 255 ? -12.047 11.641 12.68 1 98.94 255 ILE B C 1
ATOM 3899 O O . ILE B 1 255 ? -12.914 11.656 11.797 1 98.94 255 ILE B O 1
ATOM 3903 N N . VAL B 1 256 ? -11.914 10.625 13.516 1 98.94 256 VAL B N 1
ATOM 3904 C CA . VAL B 1 256 ? -12.703 9.414 13.391 1 98.94 256 VAL B CA 1
ATOM 3905 C C . VAL B 1 256 ? -14.18 9.734 13.617 1 98.94 256 VAL B C 1
ATOM 3907 O O . VAL B 1 256 ? -15.031 9.414 12.781 1 98.94 256 VAL B O 1
ATOM 3910 N N . SER B 1 257 ? -14.469 10.438 14.695 1 98.88 257 SER B N 1
ATOM 3911 C CA . SER B 1 257 ? -15.852 10.711 15.062 1 98.88 257 SER B CA 1
ATOM 3912 C C . SER B 1 257 ? -16.547 11.578 14.008 1 98.88 257 SER B C 1
ATOM 3914 O O . SER B 1 257 ? -17.641 11.258 13.562 1 98.88 257 SER B O 1
ATOM 3916 N N . ARG B 1 258 ? -15.891 12.609 13.602 1 98.88 258 ARG B N 1
ATOM 3917 C CA . ARG B 1 258 ? -16.484 13.547 12.656 1 98.88 258 ARG B CA 1
ATOM 3918 C C . ARG B 1 258 ? -16.625 12.914 11.273 1 98.88 258 ARG B C 1
ATOM 3920 O O . ARG B 1 258 ? -17.578 13.195 10.547 1 98.88 258 ARG B O 1
ATOM 3927 N N . THR B 1 259 ? -15.695 12.078 10.898 1 98.94 259 THR B N 1
ATOM 3928 C CA . THR B 1 259 ? -15.766 11.422 9.594 1 98.94 259 THR B CA 1
ATOM 3929 C C . THR B 1 259 ? -16.875 10.375 9.57 1 98.94 259 THR B C 1
ATOM 3931 O O . THR B 1 259 ? -17.609 10.266 8.594 1 98.94 259 THR B O 1
ATOM 3934 N N . VAL B 1 260 ? -16.984 9.594 10.625 1 98.88 260 VAL B N 1
ATOM 3935 C CA . VAL B 1 260 ? -18.078 8.625 10.742 1 98.88 260 VAL B CA 1
ATOM 3936 C C . VAL B 1 260 ? -19.422 9.336 10.602 1 98.88 260 VAL B C 1
ATOM 3938 O O . VAL B 1 260 ? -20.281 8.906 9.82 1 98.88 260 VAL B O 1
ATOM 3941 N N . ASP B 1 261 ? -19.578 10.469 11.328 1 98.69 261 ASP B N 1
ATOM 3942 C CA . ASP B 1 261 ? -20.812 11.234 11.266 1 98.69 261 ASP B CA 1
ATOM 3943 C C . ASP B 1 261 ? -21.078 11.742 9.852 1 98.69 261 ASP B C 1
ATOM 3945 O O . ASP B 1 261 ? -22.203 11.68 9.367 1 98.69 261 ASP B O 1
ATOM 3949 N N . ALA B 1 262 ? -20.078 12.242 9.234 1 98.69 262 ALA B N 1
ATOM 3950 C CA . ALA B 1 262 ? -20.219 12.781 7.883 1 98.69 262 ALA B CA 1
ATOM 3951 C C . ALA B 1 262 ? -20.641 11.695 6.895 1 98.69 262 ALA B C 1
ATOM 3953 O O . ALA B 1 262 ? -21.484 11.922 6.035 1 98.69 262 ALA B O 1
ATOM 3954 N N . ILE B 1 263 ? -20.031 10.531 6.969 1 98.62 263 ILE B N 1
ATOM 3955 C CA . ILE B 1 263 ? -20.344 9.43 6.062 1 98.62 263 ILE B CA 1
ATOM 3956 C C . ILE B 1 263 ? -21.781 8.969 6.289 1 98.62 263 ILE B C 1
ATOM 3958 O O . ILE B 1 263 ? -22.531 8.742 5.336 1 98.62 263 ILE B O 1
ATOM 3962 N N . ARG B 1 264 ? -22.188 8.867 7.527 1 98.12 264 ARG B N 1
ATOM 3963 C CA . ARG B 1 264 ? -23.547 8.469 7.836 1 98.12 264 ARG B CA 1
ATOM 3964 C C . ARG B 1 264 ? -24.562 9.453 7.25 1 98.12 264 ARG B C 1
ATOM 3966 O O . ARG B 1 264 ? -25.578 9.047 6.684 1 98.12 264 ARG B O 1
ATOM 3973 N N . LYS B 1 265 ? -24.234 10.703 7.434 1 97.25 265 LYS B N 1
ATOM 3974 C CA . LYS B 1 265 ? -25.125 11.742 6.906 1 97.25 265 LYS B CA 1
ATOM 3975 C C . LYS B 1 265 ? -25.234 11.648 5.387 1 97.25 265 LYS B C 1
ATOM 3977 O O . LYS B 1 265 ? -26.312 11.789 4.824 1 97.25 265 LYS B O 1
ATOM 3982 N N . GLU B 1 266 ? -24.094 11.484 4.734 1 95.31 266 GLU B N 1
ATOM 3983 C CA . GLU B 1 266 ? -24.078 11.383 3.279 1 95.31 266 GLU B CA 1
ATOM 3984 C C . GLU B 1 266 ? -24.875 10.172 2.799 1 95.31 266 GLU B C 1
ATOM 3986 O O . GLU B 1 266 ? -25.594 10.25 1.801 1 95.31 266 GLU B O 1
ATOM 3991 N N . ILE B 1 267 ? -24.734 9.047 3.428 1 94.44 267 ILE B N 1
ATOM 3992 C CA . ILE B 1 267 ? -25.391 7.809 3.037 1 94.44 267 ILE B CA 1
ATOM 3993 C C . ILE B 1 267 ? -26.891 7.93 3.275 1 94.44 267 ILE B C 1
ATOM 3995 O O . ILE B 1 267 ? -27.703 7.469 2.461 1 94.44 267 ILE B O 1
ATOM 3999 N N . ALA B 1 268 ? -27.266 8.594 4.328 1 90.25 268 ALA B N 1
ATOM 4000 C CA . ALA B 1 268 ? -28.688 8.773 4.668 1 90.25 268 ALA B CA 1
ATOM 4001 C C . ALA B 1 268 ? -29.359 9.727 3.689 1 90.25 268 ALA B C 1
ATOM 4003 O O . ALA B 1 268 ? -30.562 9.617 3.449 1 90.25 268 ALA B O 1
ATOM 4004 N N . GLY B 1 269 ? -28.688 10.719 3.227 1 80.44 269 GLY B N 1
ATOM 4005 C CA . GLY B 1 269 ? -29.25 11.734 2.352 1 80.44 269 GLY B CA 1
ATOM 4006 C C . GLY B 1 269 ? -29.406 11.258 0.918 1 80.44 269 GLY B C 1
ATOM 4007 O O . GLY B 1 269 ? -29.828 12.031 0.049 1 80.44 269 GLY B O 1
ATOM 4008 N N . ARG B 1 270 ? -29.312 10.023 0.564 1 70.94 270 ARG B N 1
ATOM 4009 C CA . ARG B 1 270 ? -29.484 9.492 -0.782 1 70.94 270 ARG B CA 1
ATOM 4010 C C . ARG B 1 270 ? -30.953 9.188 -1.054 1 70.94 270 ARG B C 1
ATOM 4012 O O . ARG B 1 270 ? -31.719 8.891 -0.128 1 70.94 270 ARG B O 1
#

InterPro domains:
  IPR003785 Creatininase/formamide hydrolase [PF02633] (31-263)
  IPR003785 Creatininase/formamide hydrolase [PTHR35005] (28-265)
  IPR024087 Creatininase-like superfamily [G3DSA:3.40.50.10310] (15-267)
  IPR024087 Creatininase-like superfamily [SSF102215] (28-266)

Secondary structure (DSSP, 8-state):
----------------------------BGGGS-HHHHHHHHHTT--EEEEEE-------TTB-TTHHHHHHHHHHHHHHHHHSSEEEPPPB-------BTTB-GGGGSTT-----HHHHHHHHHHHHHHHHHTT--EEEEEE-SGGGHHHHHHHHHHHHHHTTTSS-EEE--HHHHHIIIIIHHHHHHHTT--HHHH-SBSSHHHHHHHHHH-GGGB-HHHHHTSPPP-GGGT-BSS-GGG--HHHHHHHHHHHHHHHHHHHHHHHHT-/----------------------------BGGGS-HHHHHHHHHTT--EEEEEE-----BTTTB-TTHHHHHHHHHHHHHHHHHSSEEEPPPB-------BTTB-GGGGSTT-----HHHHHHHHHHHHHHHHHTT--EEEEEE-SGGGHHHHHHHHHHHHHHTTTSS-EEE--HHHHHIIIIIHHHHHHHTT--HHHH-SBSSHHHHHHHHHH-GGGB-HHHHHTSPPP-GGGT-BSS-GGG--HHHHHHHHHHHHHHHHHHHHHHHHT-

Solvent-accessible surface area (backbone atoms only — not comparable to full-atom values): 27552 Å² total; per-residue (Å²): 136,85,81,76,80,81,77,80,79,76,79,78,77,74,75,73,73,72,72,72,70,73,69,77,70,94,69,47,46,45,46,67,27,20,24,54,57,45,46,52,40,39,75,71,58,36,26,31,36,37,40,25,27,28,21,27,34,51,24,16,70,41,24,15,18,24,50,34,38,55,43,29,49,54,45,46,50,54,26,26,62,71,62,68,34,32,35,31,48,74,65,42,49,72,29,54,37,58,40,63,86,63,55,29,77,46,40,66,36,37,78,16,34,25,24,54,66,67,35,43,35,45,39,54,47,32,38,50,47,28,44,41,72,58,60,34,35,36,40,36,46,45,54,62,47,77,82,45,48,66,52,49,52,53,37,30,53,53,49,37,64,72,33,62,90,70,78,43,42,52,43,63,62,60,42,42,45,43,29,70,43,65,45,28,53,52,52,41,43,76,69,71,43,56,75,74,33,33,43,80,35,42,5,14,54,54,46,7,42,36,35,49,73,47,45,86,40,39,42,58,70,61,39,57,72,45,77,86,70,37,64,95,50,48,15,40,51,30,43,43,56,75,42,35,45,70,64,5,42,60,37,53,51,48,24,34,54,48,29,38,51,48,51,52,51,57,63,65,72,107,136,86,80,77,80,80,80,78,79,77,77,78,77,75,76,74,73,70,72,70,72,73,68,78,70,93,68,48,46,46,46,67,28,19,23,54,57,46,46,52,41,39,75,71,57,36,25,31,36,38,40,27,26,29,22,27,33,50,24,16,70,39,25,15,18,24,51,34,37,54,43,30,50,55,46,45,51,53,25,26,61,71,62,70,33,31,34,30,47,73,65,42,50,71,30,56,38,57,40,64,87,64,54,29,76,46,39,66,35,38,76,17,35,25,24,55,66,66,33,43,36,46,39,54,48,33,37,51,46,28,44,40,73,58,61,36,35,36,41,33,45,46,53,60,46,76,84,46,48,67,51,51,52,52,36,30,53,53,48,37,64,73,32,62,90,69,76,42,43,51,43,64,62,60,42,41,46,42,28,68,43,66,44,28,54,52,52,41,43,76,68,69,42,54,74,76,33,32,41,80,36,42,5,14,54,54,46,6,41,38,35,49,72,48,44,87,40,39,44,58,68,60,40,58,73,44,76,87,68,37,65,95,48,49,15,40,51,29,43,41,58,75,43,35,44,71,63,6,43,59,38,52,50,47,24,32,54,47,28,39,52,48,52,53,52,57,65,64,70,107

Organism: NCBI:txid488447

Sequence (540 aa):
MKCLPRAVFAALAVTVAQAALAQAPATVQLEDMTWTELRDSIRAGKTTLLIPIGGTEQSGPYVALGKHNARVRVLSERIAEGLGNAIVAPVIAYVPEGGYAPPTSHMRFPGTITVPDDAFEKTLESAANSFRVHGFTNIVFLGDHGGYQNDIKQSVARLNKSWAGTGARAFVPAAYYGTSSDGYDQILREHGVPAADIGTHAGLADTALLLAVEPRMVRVDKLRNAAKPGAVDGVYGGDPRHASVELGRLGTDAIVSRTVDAIRKEIAGRMKCLPRAVFAALAVTVAQAALAQAPATVQLEDMTWTELRDSIRAGKTTLLIPIGGTEQSGPYVALGKHNARVRVLSERIAEGLGNAIVAPVIAYVPEGGYAPPTSHMRFPGTITVPDDAFEKTLESAANSFRVHGFTNIVFLGDHGGYQNDIKQSVARLNKSWAGTGARAFVPAAYYGTSSDGYDQILREHGVPAADIGTHAGLADTALLLAVEPRMVRVDKLRNAAKPGAVDGVYGGDPRHASVELGRLGTDAIVSRTVDAIRKEIAGR

Nearest PDB structures (foldseek):
  3a6f-assembly1_D  TM=8.347E-01  e=7.613E-15  Pseudomonas putida
  3a6h-assembly1_F  TM=8.319E-01  e=2.898E-14  Pseudomonas putida
  1q3k-assembly1_F  TM=8.361E-01  e=3.080E-14  Pseudomonas putida
  3a6g-assembly1_E  TM=8.317E-01  e=4.712E-14  Pseudomonas putida
  3a6l-assembly1_C  TM=8.202E-01  e=3.696E-14  Pseudomonas putida